Protein 4ECD (pdb70)

Organism: Bifidobacterium longum subsp. infantis (strain ATCC 15697 / DSM 20088 / JCM 1222 / NCTC 11817 / S12) (NCBI:txid391904)

CATH classification: 3.60.150.10

Radius of gyration: 23.88 Å; Cα contacts (8 Å, |Δi|>4): 1312; chains: 2; bounding box: 62×67×54 Å

Structure (mmCIF, N/CA/C/O backbone):
data_4ECD
#
_entry.id   4ECD
#
_cell.length_a   123.944
_cell.length_b   123.944
_cell.length_c   97.884
_cell.angle_alpha   90.00
_cell.angle_beta   90.00
_cell.angle_gamma   90.00
#
_symmetry.space_group_name_H-M   'P 42 21 2'
#
loop_
_entity.id
_entity.type
_entity.pdbx_description
1 polymer 'Chorismate synthase'
2 non-polymer 'CHLORIDE ION'
3 water water
#
loop_
_atom_site.group_PDB
_atom_site.id
_atom_site.type_symbol
_atom_site.label_atom_id
_atom_site.label_alt_id
_atom_site.label_comp_id
_atom_site.label_asym_id
_atom_site.label_entity_id
_atom_site.label_seq_id
_atom_site.pdbx_PDB_ins_code
_atom_site.Cartn_x
_atom_site.Cartn_y
_atom_site.Cartn_z
_atom_site.occupancy
_atom_site.B_iso_or_equiv
_atom_site.auth_seq_id
_atom_site.auth_comp_id
_atom_site.auth_asym_id
_atom_site.auth_atom_id
_atom_site.pdbx_PDB_model_num
ATOM 1 N N . ALA A 1 3 ? 35.696 -20.251 46.607 1.00 72.06 0 ALA A N 1
ATOM 2 C CA . ALA A 1 3 ? 34.278 -20.687 46.569 1.00 71.60 0 ALA A CA 1
ATOM 3 C C . ALA A 1 3 ? 33.857 -21.049 45.110 1.00 65.62 0 ALA A C 1
ATOM 4 O O . ALA A 1 3 ? 34.086 -20.248 44.182 1.00 68.44 0 ALA A O 1
ATOM 6 N N . MET A 1 4 ? 33.319 -22.263 44.902 1.00 58.15 1 MET A N 1
ATOM 7 C CA A MET A 1 4 ? 32.814 -22.724 43.604 0.50 52.38 1 MET A CA 1
ATOM 8 C CA B MET A 1 4 ? 32.881 -22.641 43.558 0.50 52.21 1 MET A CA 1
ATOM 9 C C . MET A 1 4 ? 31.528 -21.974 43.327 1.00 48.86 1 MET A C 1
ATOM 10 O O . MET A 1 4 ? 30.814 -21.644 44.257 1.00 49.95 1 MET A O 1
ATOM 19 N N . LEU A 1 5 ? 31.204 -21.742 42.069 1.00 44.23 2 LEU A N 1
ATOM 20 C CA . LEU A 1 5 ? 29.956 -21.137 41.739 1.00 41.60 2 LEU A CA 1
ATOM 21 C C . LEU A 1 5 ? 28.943 -22.180 42.203 1.00 41.24 2 LEU A C 1
ATOM 22 O O . LEU A 1 5 ? 29.085 -23.362 41.905 1.00 39.93 2 LEU A O 1
ATOM 27 N N . ARG A 1 6 ? 27.933 -21.739 42.943 1.00 42.74 3 ARG A N 1
ATOM 28 C CA . ARG A 1 6 ? 26.977 -22.643 43.560 1.00 44.07 3 ARG A CA 1
ATOM 29 C C . ARG A 1 6 ? 25.627 -21.955 43.589 1.00 40.76 3 ARG A C 1
ATOM 30 O O . ARG A 1 6 ? 25.527 -20.737 43.759 1.00 40.91 3 ARG A O 1
ATOM 38 N N . TRP A 1 7 ? 24.584 -22.732 43.368 1.00 37.34 4 TRP A N 1
ATOM 39 C CA . TRP A 1 7 ? 23.275 -22.190 43.283 1.00 35.58 4 TRP A CA 1
ATOM 40 C C . TRP A 1 7 ? 22.250 -23.071 43.888 1.00 35.79 4 TRP A C 1
ATOM 41 O O . TRP A 1 7 ? 22.468 -24.263 44.074 1.00 35.51 4 TRP A O 1
ATOM 52 N N . GLN A 1 8 ? 21.120 -22.456 44.227 1.00 37.06 5 GLN A N 1
ATOM 53 C CA . GLN A 1 8 ? 19.984 -23.162 44.791 1.00 38.55 5 GLN A CA 1
ATOM 54 C C . GLN A 1 8 ? 18.686 -22.472 44.445 1.00 36.97 5 GLN A C 1
ATOM 55 O O . GLN A 1 8 ? 18.632 -21.250 44.318 1.00 36.73 5 GLN A O 1
ATOM 61 N N . THR A 1 9 ? 17.646 -23.277 44.253 1.00 36.04 6 THR A N 1
ATOM 62 C CA . THR A 1 9 ? 16.325 -22.769 43.982 1.00 35.42 6 THR A CA 1
ATOM 63 C C . THR A 1 9 ? 15.327 -23.249 45.005 1.00 35.30 6 THR A C 1
ATOM 64 O O . THR A 1 9 ? 15.504 -24.270 45.628 1.00 35.97 6 THR A O 1
ATOM 68 N N . ALA A 1 10 ? 14.229 -22.519 45.093 1.00 35.46 7 ALA A N 1
ATOM 69 C CA . ALA A 1 10 ? 13.191 -22.791 46.064 1.00 35.99 7 ALA A CA 1
ATOM 70 C C . ALA A 1 10 ? 11.884 -22.173 45.632 1.00 36.16 7 ALA A C 1
ATOM 71 O O . ALA A 1 10 ? 11.846 -21.223 44.867 1.00 35.10 7 ALA A O 1
ATOM 73 N N . GLY A 1 11 ? 10.797 -22.726 46.129 1.00 38.00 8 GLY A N 1
ATOM 74 C CA . GLY A 1 11 ? 9.502 -22.185 45.792 1.00 40.34 8 GLY A CA 1
ATOM 75 C C . GLY A 1 11 ? 8.514 -23.245 45.407 1.00 43.75 8 GLY A C 1
ATOM 76 O O . GLY A 1 11 ? 8.876 -24.237 44.813 1.00 45.34 8 GLY A O 1
ATOM 77 N N . GLU A 1 12 ? 7.268 -23.035 45.788 1.00 47.32 9 GLU A N 1
ATOM 78 C CA . GLU A 1 12 ? 6.226 -23.951 45.453 1.00 53.79 9 GLU A CA 1
ATOM 79 C C . GLU A 1 12 ? 5.398 -23.379 44.326 1.00 63.84 9 GLU A C 1
ATOM 80 O O . GLU A 1 12 ? 5.182 -22.158 44.244 1.00 62.42 9 GLU A O 1
ATOM 86 N N . SER A 1 13 ? 4.906 -24.279 43.474 1.00 78.06 10 SER A N 1
ATOM 87 C CA . SER A 1 13 ? 4.105 -23.885 42.315 1.00 89.70 10 SER A CA 1
ATOM 88 C C . SER A 1 13 ? 2.833 -23.096 42.657 1.00 88.65 10 SER A C 1
ATOM 89 O O . SER A 1 13 ? 2.137 -22.675 41.753 1.00 92.50 10 SER A O 1
ATOM 92 N N . HIS A 1 14 ? 2.492 -22.923 43.932 1.00 80.23 11 HIS A N 1
ATOM 93 C CA . HIS A 1 14 ? 1.399 -22.009 44.233 1.00 88.77 11 HIS A CA 1
ATOM 94 C C . HIS A 1 14 ? 1.550 -21.429 45.618 1.00 89.69 11 HIS A C 1
ATOM 95 O O . HIS A 1 14 ? 0.645 -21.481 46.451 1.00 101.23 11 HIS A O 1
ATOM 102 N N . GLY A 1 15 ? 2.741 -20.884 45.864 1.00 87.22 12 GLY A N 1
ATOM 103 C CA . GLY A 1 15 ? 3.063 -20.149 47.097 1.00 76.14 12 GLY A CA 1
ATOM 104 C C . GLY A 1 15 ? 3.231 -18.713 46.615 1.00 71.47 12 GLY A C 1
ATOM 105 O O . GLY A 1 15 ? 3.077 -18.442 45.421 1.00 65.99 12 GLY A O 1
ATOM 106 N N . GLU A 1 16 ? 3.552 -17.780 47.495 1.00 67.20 13 GLU A N 1
ATOM 107 C CA . GLU A 1 16 ? 3.700 -16.383 47.039 1.00 72.05 13 GLU A CA 1
ATOM 108 C C . GLU A 1 16 ? 4.879 -16.131 46.065 1.00 67.30 13 GLU A C 1
ATOM 109 O O . GLU A 1 16 ? 4.692 -15.456 45.043 1.00 71.23 13 GLU A O 1
ATOM 115 N N . ALA A 1 17 ? 6.057 -16.697 46.338 1.00 56.52 14 ALA A N 1
ATOM 116 C CA . ALA A 1 17 ? 7.213 -16.456 45.474 1.00 50.64 14 ALA A CA 1
ATOM 117 C C . ALA A 1 17 ? 8.138 -17.663 45.207 1.00 44.71 14 ALA A C 1
ATOM 118 O O . ALA A 1 17 ? 8.083 -18.650 45.876 1.00 46.62 14 ALA A O 1
ATOM 120 N N . LEU A 1 18 ? 8.931 -17.569 44.146 1.00 40.85 15 LEU A N 1
ATOM 121 C CA . LEU A 1 18 ? 9.956 -18.534 43.837 1.00 37.54 15 LEU A CA 1
ATOM 122 C C . LEU A 1 18 ? 11.212 -17.756 44.175 1.00 35.11 15 LEU A C 1
ATOM 123 O O . LEU A 1 18 ? 11.218 -16.539 44.059 1.00 35.14 15 LEU A O 1
ATOM 128 N N . VAL A 1 19 ? 12.261 -18.443 44.611 1.00 33.25 16 VAL A N 1
ATOM 129 C CA . VAL A 1 19 ? 13.512 -17.813 44.992 1.00 32.04 16 VAL A CA 1
ATOM 130 C C . VAL A 1 19 ? 14.675 -18.574 44.425 1.00 31.90 16 VAL A C 1
ATOM 131 O O . VAL A 1 19 ? 14.695 -19.797 44.435 1.00 31.89 16 VAL A O 1
ATOM 135 N N . ALA A 1 20 ? 15.650 -17.844 43.905 1.00 32.34 17 ALA A N 1
ATOM 136 C CA . ALA A 1 20 ? 16.838 -18.457 43.354 1.00 32.68 17 ALA A CA 1
ATOM 137 C C . ALA A 1 20 ? 18.031 -17.734 43.951 1.00 32.78 17 ALA A C 1
ATOM 138 O O . ALA A 1 20 ? 17.998 -16.532 44.115 1.00 33.33 17 ALA A O 1
ATOM 140 N N . MET A 1 21 ? 19.098 -18.457 44.242 1.00 33.88 18 MET A N 1
ATOM 141 C CA . MET A 1 21 ? 20.269 -17.852 44.881 1.00 35.01 18 MET A CA 1
ATOM 142 C C . MET A 1 21 ? 21.532 -18.459 44.276 1.00 32.90 18 MET A C 1
ATOM 143 O O . MET A 1 21 ? 21.590 -19.666 44.042 1.00 30.91 18 MET A O 1
ATOM 148 N N . ILE A 1 22 ? 22.535 -17.613 44.038 1.00 30.47 19 ILE A N 1
ATOM 149 C CA . ILE A 1 22 ? 23.759 -18.035 43.441 1.00 30.22 19 ILE A CA 1
ATOM 150 C C . ILE A 1 22 ? 24.944 -17.371 44.162 1.00 31.21 19 ILE A C 1
ATOM 151 O O . ILE A 1 22 ? 24.964 -16.163 44.346 1.00 30.24 19 ILE A O 1
ATOM 156 N N . GLU A 1 23 ? 25.950 -18.168 44.518 1.00 33.40 20 GLU A N 1
ATOM 157 C CA . GLU A 1 23 ? 27.108 -17.690 45.262 1.00 35.82 20 GLU A CA 1
ATOM 158 C C . GLU A 1 23 ? 28.345 -17.888 44.466 1.00 35.04 20 GLU A C 1
ATOM 159 O O . GLU A 1 23 ? 28.421 -18.828 43.690 1.00 34.48 20 GLU A O 1
ATOM 165 N N . GLY A 1 24 ? 29.340 -17.035 44.669 1.00 34.51 21 GLY A N 1
ATOM 166 C CA . GLY A 1 24 ? 30.656 -17.246 44.031 1.00 34.24 21 GLY A CA 1
ATOM 167 C C . GLY A 1 24 ? 30.896 -16.417 42.791 1.00 34.25 21 GLY A C 1
ATOM 168 O O . GLY A 1 24 ? 31.964 -16.461 42.206 1.00 36.58 21 GLY A O 1
ATOM 169 N N . LEU A 1 25 ? 29.914 -15.624 42.409 1.00 33.79 22 LEU A N 1
ATOM 170 C CA . LEU A 1 25 ? 30.002 -14.837 41.201 1.00 33.49 22 LEU A CA 1
ATOM 171 C C . LEU A 1 25 ? 30.905 -13.649 41.542 1.00 33.37 22 LEU A C 1
ATOM 172 O O . LEU A 1 25 ? 30.843 -13.133 42.637 1.00 33.25 22 LEU A O 1
ATOM 177 N N . PRO A 1 26 ? 31.762 -13.233 40.620 1.00 32.75 23 PRO A N 1
ATOM 178 C CA . PRO A 1 26 ? 32.633 -12.109 40.881 1.00 33.85 23 PRO A CA 1
ATOM 179 C C . PRO A 1 26 ? 31.921 -10.768 40.901 1.00 33.79 23 PRO A C 1
ATOM 180 O O . PRO A 1 26 ? 30.855 -10.629 40.314 1.00 33.57 23 PRO A O 1
ATOM 184 N N . ALA A 1 27 ? 32.517 -9.789 41.566 1.00 32.75 24 ALA A N 1
ATOM 185 C CA . ALA A 1 27 ? 31.975 -8.469 41.540 1.00 33.56 24 ALA A CA 1
ATOM 186 C C . ALA A 1 27 ? 31.985 -7.971 40.091 1.00 34.61 24 ALA A C 1
ATOM 187 O O . ALA A 1 27 ? 32.790 -8.413 39.278 1.00 35.26 24 ALA A O 1
ATOM 189 N N . GLY A 1 28 ? 31.067 -7.069 39.763 1.00 35.35 25 GLY A N 1
ATOM 190 C CA . GLY A 1 28 ? 31.064 -6.423 38.461 1.00 35.57 25 GLY A CA 1
ATOM 191 C C . GLY A 1 28 ? 30.276 -7.031 37.321 1.00 36.35 25 GLY A C 1
ATOM 192 O O . GLY A 1 28 ? 30.488 -6.622 36.167 1.00 39.06 25 GLY A O 1
ATOM 193 N N . VAL A 1 29 ? 29.390 -7.999 37.572 1.00 34.24 26 VAL A N 1
ATOM 194 C CA . VAL A 1 29 ? 28.581 -8.493 36.463 1.00 33.58 26 VAL A CA 1
ATOM 195 C C . VAL A 1 29 ? 27.439 -7.499 36.289 1.00 33.91 26 VAL A C 1
ATOM 196 O O . VAL A 1 29 ? 26.864 -7.027 37.241 1.00 35.32 26 VAL A O 1
ATOM 200 N N . ARG A 1 30 ? 27.126 -7.158 35.066 1.00 34.62 27 ARG A N 1
ATOM 201 C CA . ARG A 1 30 ? 26.102 -6.174 34.777 1.00 34.95 27 ARG A CA 1
ATOM 202 C C . ARG A 1 30 ? 24.797 -6.940 34.644 1.00 34.29 27 ARG A C 1
ATOM 203 O O . ARG A 1 30 ? 24.663 -7.729 33.710 1.00 35.53 27 ARG A O 1
ATOM 211 N N . ILE A 1 31 ? 23.856 -6.730 35.571 1.00 33.35 28 ILE A N 1
ATOM 212 C CA . ILE A 1 31 ? 22.622 -7.536 35.605 1.00 34.01 28 ILE A CA 1
ATOM 213 C C . ILE A 1 31 ? 21.472 -6.704 36.142 1.00 35.09 28 ILE A C 1
ATOM 214 O O . ILE A 1 31 ? 21.660 -5.885 37.017 1.00 35.68 28 ILE A O 1
ATOM 219 N N . SER A 1 32 ? 20.291 -6.895 35.581 1.00 35.88 29 SER A N 1
ATOM 220 C CA . SER A 1 32 ? 19.127 -6.101 35.965 1.00 38.31 29 SER A CA 1
ATOM 221 C C . SER A 1 32 ? 17.921 -6.999 35.986 1.00 38.44 29 SER A C 1
ATOM 222 O O . SER A 1 32 ? 17.907 -8.021 35.292 1.00 38.12 29 SER A O 1
ATOM 225 N N . THR A 1 33 ? 16.910 -6.598 36.745 1.00 38.77 30 THR A N 1
ATOM 226 C CA . THR A 1 33 ? 15.646 -7.349 36.829 1.00 40.77 30 THR A CA 1
ATOM 227 C C . THR A 1 33 ? 15.053 -7.485 35.419 1.00 43.33 30 THR A C 1
ATOM 228 O O . THR A 1 33 ? 14.446 -8.487 35.033 1.00 42.36 30 THR A O 1
ATOM 232 N N . ASP A 1 34 ? 15.286 -6.452 34.635 1.00 46.58 31 ASP A N 1
ATOM 233 C CA . ASP A 1 34 ? 14.805 -6.422 33.298 1.00 48.36 31 ASP A CA 1
ATOM 234 C C . ASP A 1 34 ? 15.362 -7.592 32.496 1.00 44.69 31 ASP A C 1
ATOM 235 O O . ASP A 1 34 ? 14.614 -8.325 31.824 1.00 42.10 31 ASP A O 1
ATOM 240 N N . ASP A 1 35 ? 16.683 -7.763 32.549 1.00 41.66 32 ASP A N 1
ATOM 241 C CA . ASP A 1 35 ? 17.323 -8.906 31.866 1.00 40.52 32 ASP A CA 1
ATOM 242 C C . ASP A 1 35 ? 16.575 -10.239 32.179 1.00 37.87 32 ASP A C 1
ATOM 243 O O . ASP A 1 35 ? 16.322 -11.079 31.275 1.00 35.57 32 ASP A O 1
ATOM 248 N N . ILE A 1 36 ? 16.210 -10.390 33.455 1.00 34.50 33 ILE A N 1
ATOM 249 C CA . ILE A 1 36 ? 15.593 -11.608 33.956 1.00 34.78 33 ILE A CA 1
ATOM 250 C C . ILE A 1 36 ? 14.138 -11.754 33.534 1.00 35.85 33 ILE A C 1
ATOM 251 O O . ILE A 1 36 ? 13.725 -12.847 33.146 1.00 35.91 33 ILE A O 1
ATOM 256 N N . VAL A 1 37 ? 13.358 -10.676 33.619 1.00 37.18 34 VAL A N 1
ATOM 257 C CA . VAL A 1 37 ? 11.986 -10.725 33.157 1.00 38.67 34 VAL A CA 1
ATOM 258 C C . VAL A 1 37 ? 11.957 -11.218 31.700 1.00 40.75 34 VAL A C 1
ATOM 259 O O . VAL A 1 37 ? 11.068 -11.994 31.252 1.00 42.27 34 VAL A O 1
ATOM 263 N N . SER A 1 38 ? 12.953 -10.779 30.968 1.00 41.91 35 SER A N 1
ATOM 264 C CA . SER A 1 38 ? 13.050 -11.100 29.578 1.00 44.26 35 SER A CA 1
ATOM 265 C C . SER A 1 38 ? 13.342 -12.555 29.379 1.00 42.21 35 SER A C 1
ATOM 266 O O . SER A 1 38 ? 12.611 -13.246 28.656 1.00 43.23 35 SER A O 1
ATOM 269 N N . ALA A 1 39 ? 14.387 -13.046 30.037 1.00 40.05 36 ALA A N 1
ATOM 270 C CA . ALA A 1 39 ? 14.741 -14.465 29.910 1.00 37.02 36 ALA A CA 1
ATOM 271 C C . ALA A 1 39 ? 13.587 -15.313 30.428 1.00 36.93 36 ALA A C 1
ATOM 272 O O . ALA A 1 39 ? 13.312 -16.386 29.893 1.00 36.91 36 ALA A O 1
ATOM 274 N N . LEU A 1 40 ? 12.886 -14.850 31.458 1.00 36.48 37 LEU A N 1
ATOM 275 C CA . LEU A 1 40 ? 11.748 -15.619 31.905 1.00 37.90 37 LEU A CA 1
ATOM 276 C C . LEU A 1 40 ? 10.637 -15.677 30.814 1.00 39.70 37 LEU A C 1
ATOM 277 O O . LEU A 1 40 ? 10.023 -16.718 30.646 1.00 41.09 37 LEU A O 1
ATOM 282 N N . ALA A 1 41 ? 10.397 -14.596 30.070 1.00 39.56 38 ALA A N 1
ATOM 283 C CA . ALA A 1 41 ? 9.349 -14.615 29.008 1.00 41.38 38 ALA A CA 1
ATOM 284 C C . ALA A 1 41 ? 9.540 -15.754 27.997 1.00 41.75 38 ALA A C 1
ATOM 285 O O . ALA A 1 41 ? 8.588 -16.423 27.604 1.00 42.82 38 ALA A O 1
ATOM 287 N N . ARG A 1 42 ? 10.785 -15.948 27.582 1.00 40.91 39 ARG A N 1
ATOM 288 C CA . ARG A 1 42 ? 11.160 -16.958 26.629 1.00 41.68 39 ARG A CA 1
ATOM 289 C C . ARG A 1 42 ? 10.806 -18.405 27.019 1.00 45.17 39 ARG A C 1
ATOM 290 O O . ARG A 1 42 ? 10.656 -19.252 26.137 1.00 46.49 39 ARG A O 1
ATOM 298 N N . ARG A 1 43 ? 10.687 -18.705 28.318 1.00 45.49 40 ARG A N 1
ATOM 299 C CA . ARG A 1 43 ? 10.442 -20.086 28.744 1.00 46.33 40 ARG A CA 1
ATOM 300 C C . ARG A 1 43 ? 9.018 -20.518 28.424 1.00 49.21 40 ARG A C 1
ATOM 301 O O . ARG A 1 43 ? 8.694 -21.719 28.485 1.00 46.75 40 ARG A O 1
ATOM 309 N N . ARG A 1 44 ? 8.170 -19.532 28.119 1.00 49.51 41 ARG A N 1
ATOM 310 C CA . ARG A 1 44 ? 6.777 -19.786 27.748 1.00 53.16 41 ARG A CA 1
ATOM 311 C C . ARG A 1 44 ? 6.553 -20.057 26.264 1.00 50.55 41 ARG A C 1
ATOM 312 O O . ARG A 1 44 ? 5.585 -20.679 25.928 1.00 52.99 41 ARG A O 1
ATOM 320 N N . LEU A 1 45 ? 7.424 -19.571 25.381 1.00 48.18 42 LEU A N 1
ATOM 321 C CA . LEU A 1 45 ? 7.281 -19.827 23.940 1.00 47.23 42 LEU A CA 1
ATOM 322 C C . LEU A 1 45 ? 7.084 -21.330 23.636 1.00 48.37 42 LEU A C 1
ATOM 323 O O . LEU A 1 45 ? 7.651 -22.207 24.314 1.00 50.33 42 LEU A O 1
ATOM 328 N N . GLY A 1 46 ? 6.291 -21.622 22.615 1.00 49.38 43 GLY A N 1
ATOM 329 C CA . GLY A 1 46 ? 6.021 -23.010 22.197 1.00 50.94 43 GLY A CA 1
ATOM 330 C C . GLY A 1 46 ? 4.725 -23.173 21.401 1.00 52.75 43 GLY A C 1
ATOM 331 O O . GLY A 1 46 ? 3.712 -22.608 21.770 1.00 56.18 43 GLY A O 1
ATOM 332 N N . TYR A 1 47 ? 4.751 -23.948 20.312 1.00 54.22 44 TYR A N 1
ATOM 333 C CA . TYR A 1 47 ? 3.544 -24.161 19.504 1.00 52.53 44 TYR A CA 1
ATOM 334 C C . TYR A 1 47 ? 2.394 -24.827 20.273 1.00 53.07 44 TYR A C 1
ATOM 335 O O . TYR A 1 47 ? 2.545 -25.909 20.837 1.00 50.91 44 TYR A O 1
ATOM 344 N N . GLY A 1 48 ? 1.233 -24.178 20.221 1.00 59.18 45 GLY A N 1
ATOM 345 C CA . GLY A 1 48 ? -0.004 -24.671 20.829 1.00 65.35 45 GLY A CA 1
ATOM 346 C C . GLY A 1 48 ? -1.144 -24.762 19.816 1.00 74.90 45 GLY A C 1
ATOM 347 O O . GLY A 1 48 ? -1.091 -24.184 18.714 1.00 72.05 45 GLY A O 1
ATOM 348 N N . ARG A 1 49 ? -2.179 -25.496 20.212 1.00 85.93 46 ARG A N 1
ATOM 349 C CA . ARG A 1 49 ? -3.367 -25.741 19.390 1.00 92.24 46 ARG A CA 1
ATOM 350 C C . ARG A 1 49 ? -4.719 -25.383 20.073 1.00 100.17 46 ARG A C 1
ATOM 351 O O . ARG A 1 49 ? -5.761 -25.350 19.400 1.00 102.71 46 ARG A O 1
ATOM 359 N N . GLY A 1 50 ? -4.698 -25.075 21.377 1.00 96.08 47 GLY A N 1
ATOM 360 C CA . GLY A 1 50 ? -5.926 -24.727 22.122 1.00 96.01 47 GLY A CA 1
ATOM 361 C C . GLY A 1 50 ? -6.027 -23.267 22.558 1.00 88.11 47 GLY A C 1
ATOM 362 O O . GLY A 1 50 ? -6.501 -22.404 21.815 1.00 79.04 47 GLY A O 1
ATOM 363 N N . GLN A 1 57 ? 1.987 -11.574 33.986 1.00 86.45 54 GLN A N 1
ATOM 364 C CA . GLN A 1 57 ? 3.403 -11.298 33.676 1.00 98.08 54 GLN A CA 1
ATOM 365 C C . GLN A 1 57 ? 4.363 -11.486 34.877 1.00 88.10 54 GLN A C 1
ATOM 366 O O . GLN A 1 57 ? 3.944 -11.420 36.031 1.00 87.17 54 GLN A O 1
ATOM 372 N N . ASP A 1 58 ? 5.652 -11.684 34.579 1.00 73.83 55 ASP A N 1
ATOM 373 C CA . ASP A 1 58 ? 6.682 -11.909 35.601 1.00 65.88 55 ASP A CA 1
ATOM 374 C C . ASP A 1 58 ? 7.245 -10.645 36.254 1.00 60.83 55 ASP A C 1
ATOM 375 O O . ASP A 1 58 ? 7.561 -9.658 35.585 1.00 55.77 55 ASP A O 1
ATOM 380 N N . LYS A 1 59 ? 7.319 -10.702 37.587 1.00 61.47 56 LYS A N 1
ATOM 381 C CA . LYS A 1 59 ? 7.837 -9.633 38.436 1.00 57.97 56 LYS A CA 1
ATOM 382 C C . LYS A 1 59 ? 9.094 -10.155 39.148 1.00 51.01 56 LYS A C 1
ATOM 383 O O . LYS A 1 59 ? 9.068 -11.201 39.847 1.00 45.61 56 LYS A O 1
ATOM 389 N N . VAL A 1 60 ? 10.179 -9.405 39.014 1.00 42.75 57 VAL A N 1
ATOM 390 C CA . VAL A 1 60 ? 11.431 -9.836 39.553 1.00 39.30 57 VAL A CA 1
ATOM 391 C C . VAL A 1 60 ? 12.113 -8.806 40.436 1.00 39.64 57 VAL A C 1
ATOM 392 O O . VAL A 1 60 ? 12.242 -7.642 40.058 1.00 39.42 57 VAL A O 1
ATOM 396 N N . ARG A 1 61 ? 12.578 -9.274 41.597 1.00 38.87 58 ARG A N 1
ATOM 397 C CA . ARG A 1 61 ? 13.352 -8.481 42.532 1.00 40.55 58 ARG A CA 1
ATOM 398 C C . ARG A 1 61 ? 14.778 -9.049 42.734 1.00 38.95 58 ARG A C 1
ATOM 399 O O . ARG A 1 61 ? 14.954 -10.276 42.885 1.00 35.80 58 ARG A O 1
ATOM 407 N N . LEU A 1 62 ? 15.787 -8.163 42.760 1.00 36.22 59 LEU A N 1
ATOM 408 C CA . LEU A 1 62 ? 17.137 -8.596 43.050 1.00 34.36 59 LEU A CA 1
ATOM 409 C C . LEU A 1 62 ? 17.389 -8.312 44.526 1.00 33.54 59 LEU A C 1
ATOM 410 O O . LEU A 1 62 ? 17.991 -7.334 44.879 1.00 34.12 59 LEU A O 1
ATOM 415 N N . LEU A 1 63 ? 16.935 -9.207 45.386 1.00 32.18 60 LEU A N 1
ATOM 416 C CA . LEU A 1 63 ? 17.005 -8.977 46.831 1.00 31.70 60 LEU A CA 1
ATOM 417 C C . LEU A 1 63 ? 18.399 -8.711 47.420 1.00 30.86 60 LEU A C 1
ATOM 418 O O . LEU A 1 63 ? 18.552 -7.902 48.324 1.00 30.41 60 LEU A O 1
ATOM 423 N N . THR A 1 64 ? 19.412 -9.407 46.934 1.00 29.79 61 THR A N 1
ATOM 424 C CA . THR A 1 64 ? 20.733 -9.191 47.452 1.00 29.18 61 THR A CA 1
ATOM 425 C C . THR A 1 64 ? 21.782 -9.307 46.401 1.00 29.02 61 THR A C 1
ATOM 426 O O . THR A 1 64 ? 21.564 -9.846 45.365 1.00 28.73 61 THR A O 1
ATOM 430 N N . GLY A 1 65 ? 22.946 -8.805 46.723 1.00 29.61 62 GLY A N 1
ATOM 431 C CA . GLY A 1 65 ? 24.137 -9.034 45.921 1.00 30.67 62 GLY A CA 1
ATOM 432 C C . GLY A 1 65 ? 24.373 -8.175 44.727 1.00 31.31 62 GLY A C 1
ATOM 433 O O . GLY A 1 65 ? 25.335 -8.394 44.001 1.00 30.52 62 GLY A O 1
ATOM 434 N N . VAL A 1 66 ? 23.507 -7.193 44.548 1.00 33.29 63 VAL A N 1
ATOM 435 C CA . VAL A 1 66 ? 23.599 -6.301 43.421 1.00 35.69 63 VAL A CA 1
ATOM 436 C C . VAL A 1 66 ? 23.373 -4.868 43.890 1.00 39.73 63 VAL A C 1
ATOM 437 O O . VAL A 1 66 ? 22.401 -4.590 44.627 1.00 36.37 63 VAL A O 1
ATOM 441 N N . ARG A 1 67 ? 24.267 -3.978 43.436 1.00 41.06 64 ARG A N 1
ATOM 442 C CA . ARG A 1 67 ? 24.180 -2.566 43.756 1.00 43.10 64 ARG A CA 1
ATOM 443 C C . ARG A 1 67 ? 24.627 -1.749 42.527 1.00 41.39 64 ARG A C 1
ATOM 444 O O . ARG A 1 67 ? 25.728 -1.982 41.973 1.00 36.37 64 ARG A O 1
ATOM 452 N N . HIS A 1 68 ? 23.789 -0.754 42.178 1.00 40.29 65 HIS A N 1
ATOM 453 C CA . HIS A 1 68 ? 24.024 0.155 41.052 1.00 40.42 65 HIS A CA 1
ATOM 454 C C . HIS A 1 68 ? 24.226 -0.630 39.812 1.00 39.21 65 HIS A C 1
ATOM 455 O O . HIS A 1 68 ? 25.186 -0.392 39.057 1.00 38.88 65 HIS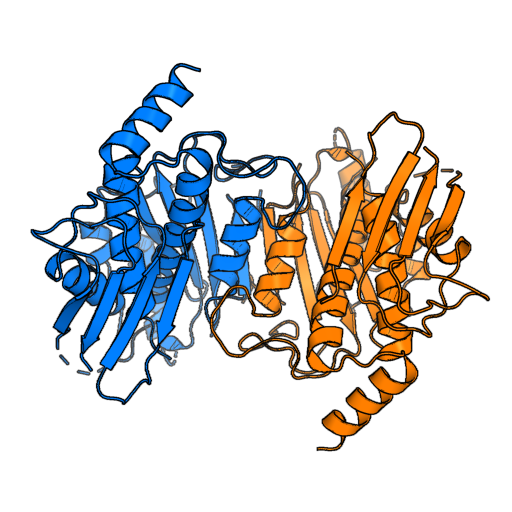 A O 1
ATOM 462 N N . GLY A 1 69 ? 23.342 -1.612 39.639 1.00 37.19 66 GLY A N 1
ATOM 463 C CA . GLY A 1 69 ? 23.309 -2.469 38.459 1.00 37.41 66 GLY A CA 1
ATOM 464 C C . GLY A 1 69 ? 24.413 -3.500 38.299 1.00 35.40 66 GLY A C 1
ATOM 465 O O . GLY A 1 69 ? 24.448 -4.201 37.321 1.00 35.61 66 GLY A O 1
ATOM 466 N N . LEU A 1 70 ? 25.281 -3.613 39.281 1.00 35.04 67 LEU A N 1
ATOM 467 C CA . LEU A 1 70 ? 26.427 -4.518 39.227 1.00 34.27 67 LEU A CA 1
ATOM 468 C C . LEU A 1 70 ? 26.494 -5.490 40.429 1.00 33.95 67 LEU A C 1
ATOM 469 O O . LEU A 1 70 ? 26.085 -5.132 41.545 1.00 34.54 67 LEU A O 1
ATOM 474 N N . THR A 1 71 ? 26.975 -6.718 40.198 1.00 33.27 68 THR A N 1
ATOM 475 C CA . THR A 1 71 ? 27.139 -7.676 41.277 1.00 32.36 68 THR A CA 1
ATOM 476 C C . THR A 1 71 ? 28.218 -7.182 42.175 1.00 33.81 68 THR A C 1
ATOM 477 O O . THR A 1 71 ? 29.156 -6.501 41.732 1.00 36.91 68 THR A O 1
ATOM 481 N N . LEU A 1 72 ? 28.113 -7.580 43.435 1.00 34.47 69 LEU A N 1
ATOM 482 C CA . LEU A 1 72 ? 29.035 -7.184 44.512 1.00 34.28 69 LEU A CA 1
ATOM 483 C C . LEU A 1 72 ? 30.084 -8.198 44.888 1.00 33.30 69 LEU A C 1
ATOM 484 O O . LEU A 1 72 ? 31.041 -7.853 45.580 1.00 33.57 69 LEU A O 1
ATOM 489 N N . GLY A 1 73 ? 29.883 -9.454 44.502 1.00 32.28 70 GLY A N 1
ATOM 490 C CA . GLY A 1 73 ? 30.806 -10.518 44.873 1.00 31.96 70 GLY A CA 1
ATOM 491 C C . GLY A 1 73 ? 30.182 -11.397 45.944 1.00 31.91 70 GLY A C 1
ATOM 492 O O . GLY A 1 73 ? 30.643 -12.500 46.187 1.00 34.91 70 GLY A O 1
ATOM 493 N N . SER A 1 74 ? 29.096 -10.921 46.554 1.00 31.15 71 SER A N 1
ATOM 494 C CA . SER A 1 74 ? 28.375 -11.617 47.624 1.00 30.02 71 SER A CA 1
ATOM 495 C C . SER A 1 74 ? 27.212 -12.459 47.025 1.00 29.44 71 SER A C 1
ATOM 496 O O . SER A 1 74 ? 26.936 -12.403 45.849 1.00 28.68 71 SER A O 1
ATOM 499 N N . PRO A 1 75 ? 26.515 -13.233 47.839 1.00 29.52 72 PRO A N 1
ATOM 500 C CA . PRO A 1 75 ? 25.462 -14.047 47.181 1.00 29.09 72 PRO A CA 1
ATOM 501 C C . PRO A 1 75 ? 24.314 -13.220 46.615 1.00 29.16 72 PRO A C 1
ATOM 502 O O . PRO A 1 75 ? 23.851 -12.271 47.261 1.00 29.28 72 PRO A O 1
ATOM 506 N N . VAL A 1 76 ? 23.832 -13.618 45.428 1.00 29.23 73 VAL A N 1
ATOM 507 C CA . VAL A 1 76 ? 22.762 -12.930 44.740 1.00 29.35 73 VAL A CA 1
ATOM 508 C C . VAL A 1 76 ? 21.517 -13.708 44.886 1.00 29.61 73 VAL A C 1
ATOM 509 O O . VAL A 1 76 ? 21.486 -14.858 44.486 1.00 29.36 73 VAL A O 1
ATOM 513 N N . ALA A 1 77 ? 20.484 -13.056 45.442 1.00 30.36 74 ALA A N 1
ATOM 514 C CA . ALA A 1 77 ? 19.182 -13.667 45.692 1.00 30.47 74 ALA A CA 1
ATOM 515 C C . ALA A 1 77 ? 18.141 -12.971 44.836 1.00 30.98 74 ALA A C 1
ATOM 516 O O . ALA A 1 77 ? 18.053 -11.721 44.803 1.00 31.54 74 ALA A O 1
ATOM 518 N N . ILE A 1 78 ? 17.339 -13.792 44.166 1.00 31.15 75 ILE A N 1
ATOM 519 C CA . ILE A 1 78 ? 16.341 -13.351 43.221 1.00 31.29 75 ILE A CA 1
ATOM 520 C C . ILE A 1 78 ? 14.953 -13.830 43.626 1.00 31.78 75 ILE A C 1
ATOM 521 O O . ILE A 1 78 ? 14.753 -15.009 43.864 1.00 30.32 75 ILE A O 1
ATOM 526 N N . GLU A 1 79 ? 13.996 -12.907 43.677 1.00 34.15 76 GLU A N 1
ATOM 527 C CA . GLU A 1 79 ? 12.609 -13.225 44.001 1.00 36.21 76 GLU A CA 1
ATOM 528 C C . GLU A 1 79 ? 11.828 -13.068 42.715 1.00 36.79 76 GLU A C 1
ATOM 529 O O . GLU A 1 79 ? 11.882 -12.001 42.079 1.00 35.81 76 GLU A O 1
ATOM 535 N N . ILE A 1 80 ? 11.151 -14.148 42.317 1.00 37.02 77 ILE A N 1
ATOM 536 C CA . ILE A 1 80 ? 10.355 -14.180 41.110 1.00 38.89 77 ILE A CA 1
ATOM 537 C C . ILE A 1 80 ? 8.936 -14.335 41.580 1.00 40.68 77 ILE A C 1
ATOM 538 O O . ILE A 1 80 ? 8.629 -15.315 42.244 1.00 39.38 77 ILE A O 1
ATOM 543 N N . ALA A 1 81 ? 8.073 -13.381 41.227 1.00 46.54 78 ALA A N 1
ATOM 544 C CA . ALA A 1 81 ? 6.669 -13.370 41.717 1.00 54.72 78 ALA A CA 1
ATOM 545 C C . ALA A 1 81 ? 5.838 -14.533 41.253 1.00 61.53 78 ALA A C 1
ATOM 546 O O . ALA A 1 81 ? 6.207 -15.259 40.334 1.00 60.37 78 ALA A O 1
ATOM 548 N N . ASN A 1 82 ? 4.703 -14.715 41.921 1.00 76.04 79 ASN A N 1
ATOM 549 C CA . ASN A 1 82 ? 3.798 -15.800 41.576 1.00 83.63 79 ASN A CA 1
ATOM 550 C C . ASN A 1 82 ? 2.408 -15.472 42.118 1.00 83.07 79 ASN A C 1
ATOM 551 O O . ASN A 1 82 ? 2.154 -14.335 42.530 1.00 77.75 79 ASN A O 1
ATOM 556 N N . ARG A 1 141 ? 5.895 -28.455 39.166 1.00 55.53 138 ARG A N 1
ATOM 557 C CA . ARG A 1 141 ? 7.305 -28.180 38.902 1.00 59.50 138 ARG A CA 1
ATOM 558 C C . ARG A 1 141 ? 7.406 -26.848 38.206 1.00 55.44 138 ARG A C 1
ATOM 559 O O . ARG A 1 141 ? 6.533 -26.519 37.408 1.00 69.19 138 ARG A O 1
ATOM 567 N N . GLU A 1 142 ? 8.454 -26.076 38.476 1.00 47.11 139 GLU A N 1
ATOM 568 C CA A GLU A 1 142 ? 8.651 -24.762 37.853 0.70 44.09 139 GLU A CA 1
ATOM 569 C CA B GLU A 1 142 ? 8.594 -24.831 37.731 0.30 44.40 139 GLU A CA 1
ATOM 570 C C . GLU A 1 142 ? 10.056 -24.703 37.273 1.00 41.86 139 GLU A C 1
ATOM 571 O O . GLU A 1 142 ? 10.971 -25.283 37.827 1.00 38.47 139 GLU A O 1
ATOM 582 N N . THR A 1 143 ? 10.233 -23.978 36.188 1.00 40.82 140 THR A N 1
ATOM 583 C CA . THR A 1 143 ? 11.520 -23.823 35.568 1.00 37.44 140 THR A CA 1
ATOM 584 C C . THR A 1 143 ? 11.971 -22.356 35.643 1.00 37.29 140 THR A C 1
ATOM 585 O O . THR A 1 143 ? 13.073 -22.019 35.188 1.00 39.66 140 THR A O 1
ATOM 589 N N . ALA A 1 144 ? 11.151 -21.483 36.243 1.00 33.99 141 ALA A N 1
ATOM 590 C CA . ALA A 1 144 ? 11.478 -20.079 36.286 1.00 32.22 141 ALA A CA 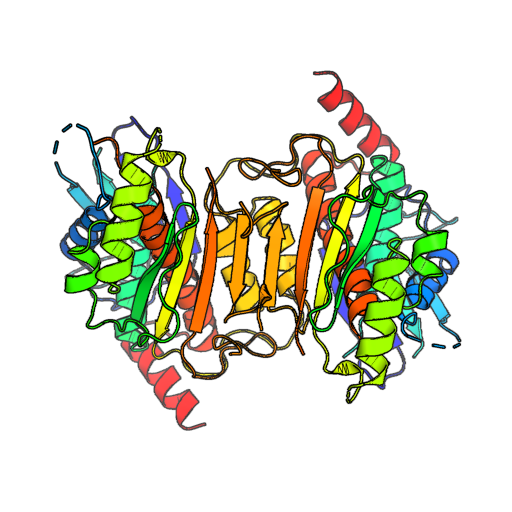1
ATOM 591 C C . ALA A 1 144 ? 12.778 -19.781 37.055 1.00 31.38 141 ALA A C 1
ATOM 592 O O . ALA A 1 144 ? 13.628 -19.031 36.588 1.00 30.15 141 ALA A O 1
ATOM 594 N N . SER A 1 145 ? 12.945 -20.358 38.232 1.00 30.71 142 SER A N 1
ATOM 595 C CA . SER A 1 145 ? 14.125 -20.034 39.014 1.00 30.26 142 SER A CA 1
ATOM 596 C C . SER A 1 145 ? 15.409 -20.480 38.307 1.00 29.22 142 SER A C 1
ATOM 597 O O . SER A 1 145 ? 16.410 -19.820 38.377 1.00 28.30 142 SER A O 1
ATOM 600 N N . ARG A 1 146 ? 15.358 -21.556 37.558 1.00 29.16 143 ARG A N 1
ATOM 601 C CA . ARG A 1 146 ? 16.527 -21.978 36.814 1.00 29.48 143 ARG A CA 1
ATOM 602 C C . ARG A 1 146 ? 16.809 -21.082 35.594 1.00 29.21 143 ARG A C 1
ATOM 603 O O . ARG A 1 146 ? 17.986 -20.792 35.265 1.00 28.78 143 ARG A O 1
ATOM 611 N N . VAL A 1 147 ? 15.747 -20.665 34.903 1.00 29.05 144 VAL A N 1
ATOM 612 C CA . VAL A 1 147 ? 15.896 -19.776 33.767 1.00 29.04 144 VAL A CA 1
ATOM 613 C C . VAL A 1 147 ? 16.454 -18.452 34.248 1.00 28.74 144 VAL A C 1
ATOM 614 O O . VAL A 1 147 ? 17.330 -17.877 33.580 1.00 29.27 144 VAL A O 1
ATOM 618 N N . ALA A 1 148 ? 15.982 -17.988 35.408 1.00 27.90 145 ALA A N 1
ATOM 619 C CA . ALA A 1 148 ? 16.458 -16.724 35.991 1.00 27.78 145 ALA A CA 1
ATOM 620 C C . ALA A 1 148 ? 17.952 -16.843 36.256 1.00 27.43 145 ALA A C 1
ATOM 621 O O . ALA A 1 148 ? 18.746 -15.972 35.894 1.00 27.49 145 ALA A O 1
ATOM 623 N N . LEU A 1 149 ? 18.313 -17.928 36.938 1.00 26.67 146 LEU A N 1
ATOM 624 C CA . LEU A 1 149 ? 19.692 -18.227 37.217 1.00 26.54 146 LEU A CA 1
ATOM 625 C C . LEU A 1 149 ? 20.564 -18.250 35.953 1.00 26.79 146 LEU A C 1
ATOM 626 O O . LEU A 1 149 ? 21.662 -17.738 35.952 1.00 26.74 146 LEU A O 1
ATOM 631 N N . GLY A 1 150 ? 20.050 -18.804 34.880 1.00 27.59 147 GLY A N 1
ATOM 632 C CA . GLY A 1 150 ? 20.804 -18.905 33.619 1.00 28.29 147 G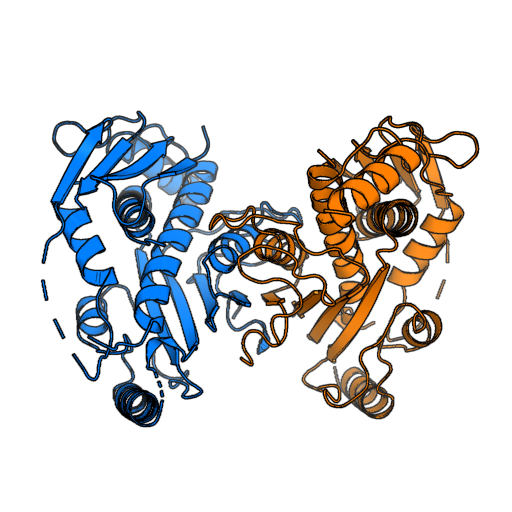LY A CA 1
ATOM 633 C C . GLY A 1 150 ? 20.998 -17.565 32.980 1.00 29.09 147 GLY A C 1
ATOM 634 O O . GLY A 1 150 ? 22.037 -17.340 32.315 1.00 29.75 147 GLY A O 1
ATOM 635 N N . GLU A 1 151 ? 20.035 -16.653 33.188 1.00 29.10 148 GLU A N 1
ATOM 636 C CA . GLU A 1 151 ? 20.198 -15.279 32.686 1.00 29.67 148 GLU A CA 1
ATOM 637 C C . GLU A 1 151 ? 21.400 -14.646 33.408 1.00 29.32 148 GLU A C 1
ATOM 638 O O . GLU A 1 151 ? 22.267 -14.063 32.755 1.00 29.50 148 GLU A O 1
ATOM 644 N N . VAL A 1 152 ? 21.497 -14.803 34.734 1.00 28.31 149 VAL A N 1
ATOM 645 C CA . VAL A 1 152 ? 22.678 -14.273 35.434 1.00 28.40 149 VAL A CA 1
ATOM 646 C C . VAL A 1 152 ? 23.973 -14.913 34.895 1.00 28.56 149 VAL A C 1
ATOM 647 O O . VAL A 1 152 ? 24.974 -14.206 34.674 1.00 28.97 149 VAL A O 1
ATOM 651 N N . ALA A 1 153 ? 23.962 -16.226 34.686 1.00 28.30 150 ALA A N 1
ATOM 652 C CA . ALA A 1 153 ? 25.141 -16.935 34.143 1.00 28.65 150 ALA A CA 1
ATOM 653 C C . ALA A 1 153 ? 25.461 -16.442 32.712 1.00 30.00 150 ALA A C 1
ATOM 654 O O . ALA A 1 153 ? 26.616 -16.361 32.309 1.00 30.46 150 ALA A O 1
ATOM 656 N N . LYS A 1 154 ? 24.425 -16.196 31.938 1.00 31.03 151 LYS A N 1
ATOM 657 C CA . LYS A 1 154 ? 24.586 -15.659 30.609 1.00 33.33 151 LYS A CA 1
ATOM 658 C C . LYS A 1 154 ? 25.385 -14.336 30.609 1.00 33.79 151 LYS A C 1
ATOM 659 O O . LYS A 1 154 ? 26.310 -14.129 29.823 1.00 35.21 151 LYS A O 1
ATOM 665 N N . GLN A 1 155 ? 24.985 -13.433 31.473 1.00 33.50 152 GLN A N 1
ATOM 666 C CA . GLN A 1 155 ? 25.617 -12.126 31.570 1.00 32.93 152 GLN A CA 1
ATOM 667 C C . GLN A 1 155 ? 27.038 -12.262 32.074 1.00 32.94 152 GLN A C 1
ATOM 668 O O . GLN A 1 155 ? 27.933 -11.531 31.650 1.00 32.98 152 GLN A O 1
ATOM 674 N N . PHE A 1 156 ? 27.259 -13.187 32.992 1.00 33.01 153 PHE A N 1
ATOM 675 C CA . PHE A 1 156 ? 28.605 -13.398 33.444 1.00 33.94 153 PHE A CA 1
ATOM 676 C C . PHE A 1 156 ? 29.518 -13.971 32.314 1.00 34.30 153 PHE A C 1
ATOM 677 O O . PHE A 1 156 ? 30.620 -13.449 32.073 1.00 35.04 153 PHE A O 1
ATOM 685 N N . LEU A 1 157 ? 29.046 -15.018 31.634 1.00 32.59 154 LEU A N 1
ATOM 686 C CA . LEU A 1 157 ? 29.807 -15.664 30.588 1.00 32.89 154 LEU A CA 1
ATOM 687 C C . LEU A 1 157 ? 30.226 -14.703 29.480 1.00 34.46 154 LEU A C 1
ATOM 688 O O . LEU A 1 157 ? 31.371 -14.706 29.035 1.00 34.39 154 LEU A O 1
ATOM 693 N N . ASP A 1 158 ? 29.271 -13.901 29.027 1.00 35.88 155 ASP A N 1
ATOM 694 C CA . ASP A 1 158 ? 29.486 -12.996 27.935 1.00 37.21 155 ASP A CA 1
ATOM 695 C C . ASP A 1 158 ? 30.460 -11.861 28.318 1.00 37.60 155 ASP A C 1
ATOM 696 O O . ASP A 1 158 ? 31.401 -11.600 27.600 1.00 36.99 155 ASP A O 1
ATOM 701 N N . GLN A 1 159 ? 30.234 -11.239 29.470 1.00 36.34 156 GLN A N 1
ATOM 702 C CA . GLN A 1 159 ? 31.053 -10.140 29.941 1.00 36.96 156 GLN A CA 1
ATOM 703 C C . GLN A 1 159 ? 32.486 -10.546 30.382 1.00 37.78 156 GLN A C 1
ATOM 704 O O . GLN A 1 159 ? 33.456 -9.808 30.155 1.00 39.17 156 GLN A O 1
ATOM 710 N N . ALA A 1 160 ? 32.635 -11.697 31.011 1.00 37.80 157 ALA A N 1
ATOM 711 C CA . ALA A 1 160 ? 33.950 -12.109 31.470 1.00 39.34 157 ALA A CA 1
ATOM 712 C C . ALA A 1 160 ? 34.706 -12.881 30.405 1.00 41.21 157 ALA A C 1
ATOM 713 O O . ALA A 1 160 ? 35.932 -12.753 30.314 1.00 44.25 157 ALA A O 1
ATOM 715 N N . PHE A 1 161 ? 33.996 -13.668 29.590 1.00 42.16 158 PHE A N 1
ATOM 716 C CA . PHE A 1 161 ? 34.667 -14.537 28.612 1.00 42.21 158 PHE A CA 1
ATOM 717 C C . PHE A 1 161 ? 34.233 -14.407 27.186 1.00 42.25 158 PHE A C 1
ATOM 718 O O . PHE A 1 161 ? 34.852 -15.017 26.307 1.00 46.45 158 PHE A O 1
ATOM 726 N N . GLY A 1 162 ? 33.197 -13.638 26.913 1.00 40.03 159 GLY A N 1
ATOM 727 C CA . GLY A 1 162 ? 32.693 -13.572 25.547 1.00 39.40 159 GLY A CA 1
ATOM 728 C C . GLY A 1 162 ? 32.102 -14.909 25.123 1.00 39.51 159 GLY A C 1
ATOM 729 O O . GLY A 1 162 ? 32.173 -15.257 23.963 1.00 39.91 159 GLY A O 1
ATOM 730 N N . ILE A 1 163 ? 31.572 -15.681 26.085 1.00 37.77 160 ILE A N 1
ATOM 731 C CA . ILE A 1 163 ? 30.942 -16.959 25.815 1.00 37.31 160 ILE A CA 1
ATOM 732 C C . ILE A 1 163 ? 29.455 -16.724 25.694 1.00 38.28 160 ILE A C 1
ATOM 733 O O . ILE A 1 163 ? 28.862 -16.071 26.552 1.00 37.35 160 ILE A O 1
ATOM 738 N N . ARG A 1 164 ? 28.855 -17.254 24.632 1.00 39.43 161 ARG A N 1
ATOM 739 C CA . ARG A 1 164 ? 27.437 -17.109 24.390 1.00 39.89 161 ARG A CA 1
ATOM 740 C C . ARG A 1 164 ? 26.917 -18.462 23.935 1.00 38.15 161 ARG A C 1
ATOM 741 O O . ARG A 1 164 ? 27.624 -19.216 23.287 1.00 37.92 161 ARG A O 1
ATOM 749 N N . THR A 1 165 ? 25.668 -18.749 24.243 1.00 35.57 162 THR A N 1
ATOM 750 C CA . THR A 1 165 ? 25.079 -20.015 23.914 1.00 34.04 162 THR A CA 1
ATOM 751 C C . THR A 1 165 ? 23.838 -19.820 23.044 1.00 34.13 162 THR A C 1
ATOM 752 O O . THR A 1 165 ? 23.308 -18.736 22.953 1.00 34.99 162 THR A O 1
ATOM 756 N N . VAL A 1 166 ? 23.372 -20.899 22.451 1.00 33.81 163 VAL A N 1
ATOM 757 C CA . VAL A 1 166 ? 22.181 -20.892 21.651 1.00 34.61 163 VAL A CA 1
ATOM 758 C C . VAL A 1 166 ? 21.515 -22.229 21.874 1.00 33.13 163 VAL A C 1
ATOM 759 O O . VAL A 1 166 ? 22.182 -23.281 21.959 1.00 32.55 163 VAL A O 1
ATOM 763 N N . ALA A 1 167 ? 20.209 -22.201 21.903 1.00 32.34 164 ALA A N 1
ATOM 764 C CA . ALA A 1 167 ? 19.439 -23.383 22.074 1.00 33.20 164 ALA A CA 1
ATOM 765 C C . ALA A 1 167 ? 18.432 -23.519 20.944 1.00 34.35 164 ALA A C 1
ATOM 766 O O . ALA A 1 167 ? 17.811 -22.517 20.533 1.00 34.24 164 ALA A O 1
ATOM 768 N N . HIS A 1 168 ? 18.262 -24.748 20.450 1.00 35.08 165 HIS A N 1
ATOM 769 C CA . HIS A 1 168 ? 17.269 -25.025 19.390 1.00 36.65 165 HIS A CA 1
ATOM 770 C C . HIS A 1 168 ? 16.803 -26.451 19.452 1.00 36.11 165 HIS A C 1
ATOM 771 O O . HIS A 1 168 ? 17.441 -27.257 20.098 1.00 35.79 165 HIS A O 1
ATOM 778 N N . VAL A 1 169 ? 15.635 -26.732 18.857 1.00 36.21 166 VAL A N 1
ATOM 779 C CA . VAL A 1 169 ? 15.070 -28.077 18.801 1.00 36.21 166 VAL A CA 1
ATOM 780 C C . VAL A 1 169 ? 15.523 -28.799 17.540 1.00 38.29 166 VAL A C 1
ATOM 781 O O . VAL A 1 169 ? 15.155 -28.359 16.442 1.00 41.49 166 VAL A O 1
ATOM 785 N N . VAL A 1 170 ? 16.326 -29.871 17.643 1.00 36.78 167 VAL A N 1
ATOM 786 C CA . VAL A 1 170 ? 16.737 -30.600 16.416 1.00 36.37 167 VAL A CA 1
ATOM 787 C C . VAL A 1 170 ? 15.826 -31.789 16.057 1.00 36.28 167 VAL A C 1
ATOM 788 O O . VAL A 1 170 ? 16.093 -32.467 15.100 1.00 38.07 167 VAL A O 1
ATOM 792 N N . ALA A 1 171 ? 14.780 -32.068 16.824 1.00 35.41 168 ALA A N 1
ATOM 793 C CA . ALA A 1 171 ? 13.853 -33.145 16.517 1.00 35.16 168 ALA A CA 1
ATOM 794 C C . ALA A 1 171 ? 12.750 -33.052 17.485 1.00 35.19 168 ALA A C 1
ATOM 795 O O . ALA A 1 171 ? 12.979 -32.707 18.631 1.00 35.94 168 ALA A O 1
ATOM 797 N N . LEU A 1 172 ? 11.548 -33.409 17.070 1.00 36.62 169 LEU A N 1
ATOM 798 C CA . LEU A 1 172 ? 10.396 -33.354 17.949 1.00 37.52 169 LEU A CA 1
ATOM 799 C C . LEU A 1 172 ? 9.401 -34.334 17.428 1.00 40.06 169 LEU A C 1
ATOM 800 O O . LEU A 1 172 ? 9.064 -34.289 16.259 1.00 43.12 169 LEU A O 1
ATOM 805 N N . GLY A 1 173 ? 8.919 -35.224 18.271 1.00 42.16 170 GLY A N 1
ATOM 806 C CA . GLY A 1 173 ? 7.912 -36.187 17.829 1.00 42.96 170 GLY A CA 1
ATOM 807 C C . GLY A 1 173 ? 8.295 -37.083 16.639 1.00 42.87 170 GLY A C 1
ATOM 808 O O . GLY A 1 173 ? 7.414 -37.513 15.872 1.00 44.66 170 GLY A O 1
ATOM 809 N N . GLY A 1 174 ? 9.582 -37.382 16.495 1.00 125.22 171 GLY A N 1
ATOM 810 C CA . GLY A 1 174 ? 10.060 -38.239 15.416 1.00 128.95 171 GLY A CA 1
ATOM 811 C C . GLY A 1 174 ? 10.500 -37.488 14.179 1.00 124.90 171 GLY A C 1
ATOM 812 O O . GLY A 1 174 ? 11.240 -38.018 13.364 1.00 128.76 171 GLY A O 1
ATOM 813 N N . VAL A 1 175 ? 10.086 -36.240 14.052 1.00 117.02 172 VAL A N 1
ATOM 814 C CA . VAL A 1 175 ? 10.426 -35.454 12.891 1.00 114.63 172 VAL A CA 1
ATOM 815 C C . VAL A 1 175 ? 11.780 -34.777 13.046 1.00 111.54 172 VAL A C 1
ATOM 816 O O . VAL A 1 175 ? 11.895 -33.817 13.794 1.00 106.12 172 VAL A O 1
ATOM 820 N N . GLN A 1 176 ? 12.819 -35.258 12.363 1.00 115.67 173 GLN A N 1
ATOM 821 C CA . GLN A 1 176 ? 14.121 -34.565 12.461 1.00 113.03 173 GLN A CA 1
ATOM 822 C C . GLN A 1 176 ? 14.216 -33.289 11.628 1.00 109.36 173 GLN A C 1
ATOM 823 O O . GLN A 1 176 ? 13.461 -33.095 10.677 1.00 111.13 173 GLN A O 1
ATOM 829 N N . THR A 1 177 ? 15.131 -32.406 12.030 1.00 105.20 174 THR A N 1
ATOM 830 C CA . THR A 1 177 ? 15.459 -31.234 11.249 1.00 102.52 174 THR A CA 1
ATOM 831 C C . THR A 1 177 ? 16.595 -31.709 10.343 1.00 107.80 174 THR A C 1
ATOM 832 O O . THR A 1 177 ? 17.116 -32.857 10.513 1.00 111.97 174 THR A O 1
ATOM 836 N N . ASN A 1 178 ? 17.019 -30.839 9.421 1.00 108.36 175 ASN A N 1
ATOM 837 C CA . ASN A 1 178 ? 18.087 -31.201 8.472 1.00 114.68 175 ASN A CA 1
ATOM 838 C C . ASN A 1 178 ? 19.451 -30.871 9.075 1.00 113.59 175 ASN A C 1
ATOM 839 O O . ASN A 1 178 ? 19.708 -29.722 9.451 1.00 108.61 175 ASN A O 1
ATOM 844 N N . PRO A 1 179 ? 20.325 -31.875 9.191 1.00 119.10 176 PRO A N 1
ATOM 845 C CA . PRO A 1 179 ? 21.617 -31.582 9.806 1.00 119.14 176 PRO A CA 1
ATOM 846 C C . PRO A 1 179 ? 22.595 -30.773 8.953 1.00 122.23 176 PRO A C 1
ATOM 847 O O . PRO A 1 179 ? 23.456 -30.087 9.505 1.00 122.61 176 PRO A O 1
ATOM 851 N N . ASP A 1 180 ? 22.433 -30.802 7.636 1.00 129.48 177 ASP A N 1
ATOM 852 C CA . ASP A 1 180 ? 23.332 -30.076 6.725 1.00 132.64 177 ASP A CA 1
ATOM 853 C C . ASP A 1 180 ? 23.254 -28.566 6.907 1.00 128.61 177 ASP A C 1
ATOM 854 O O . ASP A 1 180 ? 24.265 -27.870 6.785 1.00 126.99 177 ASP A O 1
ATOM 859 N N . LEU A 1 181 ? 22.053 -28.068 7.203 1.00 77.06 178 LEU A N 1
ATOM 860 C CA . LEU A 1 181 ? 21.826 -26.629 7.378 1.00 77.19 178 LEU A CA 1
ATOM 861 C C . LEU A 1 181 ? 22.878 -26.110 8.327 1.00 74.90 178 LEU A C 1
ATOM 862 O O . LEU A 1 181 ? 23.359 -26.876 9.156 1.00 71.60 178 LEU A O 1
ATOM 867 N N . PRO A 1 182 ? 23.280 -24.825 8.182 1.00 75.66 179 PRO A N 1
ATOM 868 C CA . PRO A 1 182 ? 24.322 -24.323 9.088 1.00 73.39 179 PRO A CA 1
ATOM 869 C C . PRO A 1 182 ? 23.837 -24.222 10.517 1.00 68.37 179 PRO A C 1
ATOM 870 O O . PRO A 1 182 ? 22.661 -23.936 10.750 1.00 69.99 179 PRO A O 1
ATOM 874 N N . LEU A 1 183 ? 24.737 -24.453 11.465 1.00 63.06 180 LEU A N 1
ATOM 875 C CA . LEU A 1 183 ? 24.391 -24.350 12.870 1.00 58.54 180 LEU A CA 1
ATOM 876 C C . LEU A 1 183 ? 23.850 -22.946 13.205 1.00 56.81 180 LEU A C 1
ATOM 877 O O . LEU A 1 183 ? 24.296 -21.958 12.641 1.00 58.52 180 LEU A O 1
ATOM 882 N N . PRO A 1 184 ? 22.861 -22.859 14.097 1.00 54.66 181 PRO A N 1
ATOM 883 C CA . PRO A 1 184 ? 22.415 -21.542 14.535 1.00 54.21 181 PRO A CA 1
ATOM 884 C C . PRO A 1 184 ? 23.516 -20.879 15.388 1.00 53.95 181 PRO A C 1
ATOM 885 O O . PRO A 1 184 ? 24.263 -21.576 16.098 1.00 51.86 181 PRO A O 1
ATOM 889 N N . THR A 1 185 ? 23.583 -19.553 15.321 1.00 55.24 182 THR A N 1
ATOM 890 C CA A THR A 1 185 ? 24.577 -18.766 16.055 0.50 54.55 182 THR A CA 1
ATOM 891 C CA B THR A 1 185 ? 24.576 -18.755 16.037 0.50 55.33 182 THR A CA 1
ATOM 892 C C . THR A 1 185 ? 23.863 -17.867 17.038 1.00 53.79 182 THR A C 1
ATOM 893 O O . THR A 1 185 ? 22.642 -17.748 17.004 1.00 52.98 182 THR A O 1
ATOM 900 N N . PRO A 1 186 ? 24.619 -17.197 17.917 1.00 54.74 183 PRO A N 1
ATOM 901 C CA . PRO A 1 186 ? 23.858 -16.340 18.847 1.00 55.19 183 PRO A CA 1
ATOM 902 C C . PRO A 1 186 ? 23.100 -15.232 18.177 1.00 57.03 183 PRO A C 1
ATOM 903 O O . PRO A 1 186 ? 22.157 -14.764 18.726 1.00 58.02 183 PRO A O 1
ATOM 907 N N . ASP A 1 187 ? 23.512 -14.812 16.992 1.00 63.55 184 ASP A N 1
ATOM 908 C CA . ASP A 1 187 ? 22.808 -13.743 16.282 1.00 67.75 184 ASP A CA 1
ATOM 909 C C . ASP A 1 187 ? 21.439 -14.197 15.743 1.00 66.42 184 ASP A C 1
ATOM 910 O O . ASP A 1 187 ? 20.641 -13.363 15.268 1.00 67.23 184 ASP A O 1
ATOM 915 N N . ASP A 1 188 ? 21.170 -15.507 15.827 1.00 61.63 185 ASP A N 1
ATOM 916 C CA . ASP A 1 188 ? 19.918 -16.080 15.325 1.00 59.66 185 ASP A CA 1
ATOM 917 C C . ASP A 1 188 ? 18.846 -16.196 16.372 1.00 57.10 185 ASP A C 1
ATOM 918 O O . ASP A 1 188 ? 17.840 -16.856 16.132 1.00 54.91 185 ASP A O 1
ATOM 923 N N . LEU A 1 189 ? 19.039 -15.498 17.499 1.00 57.59 186 LEU A N 1
ATOM 924 C CA . LEU A 1 189 ? 18.167 -15.596 18.683 1.00 55.68 186 LEU A CA 1
ATOM 925 C C . LEU A 1 189 ? 16.747 -15.128 18.428 1.00 57.06 186 LEU A C 1
ATOM 926 O O . LEU A 1 189 ? 15.763 -15.830 18.704 1.00 54.56 186 LEU A O 1
ATOM 931 N N . GLU A 1 190 ? 16.655 -13.939 17.874 1.00 60.67 187 GLU A N 1
ATOM 932 C CA . GLU A 1 190 ? 15.382 -13.332 17.607 1.00 62.78 187 GLU A CA 1
ATOM 933 C C . GLU A 1 190 ? 14.555 -14.219 16.677 1.00 61.52 187 GLU A C 1
ATOM 934 O O . GLU A 1 190 ? 13.346 -14.391 16.893 1.00 62.29 187 GLU A O 1
ATOM 940 N N . ALA A 1 191 ? 15.207 -14.805 15.673 1.00 59.30 188 ALA A N 1
ATOM 941 C CA . ALA A 1 191 ? 14.526 -15.704 14.742 1.00 59.10 188 ALA A CA 1
ATOM 942 C C . ALA A 1 191 ? 14.124 -16.992 15.479 1.00 56.92 188 ALA A C 1
ATOM 943 O O . ALA A 1 191 ? 12.993 -17.448 15.351 1.00 58.53 188 ALA A O 1
ATOM 945 N N . LEU A 1 192 ? 15.026 -17.551 16.289 1.00 54.56 189 LEU A N 1
ATOM 946 C CA . LEU A 1 192 ? 14.695 -18.748 17.069 1.00 51.41 189 LEU A CA 1
ATOM 947 C C . LEU A 1 192 ? 13.501 -18.527 18.001 1.00 51.40 189 LEU A C 1
ATOM 948 O O . LEU A 1 192 ? 12.662 -19.429 18.153 1.00 49.44 189 LEU A O 1
ATOM 953 N N . ASP A 1 193 ? 13.437 -17.352 18.644 1.00 51.85 190 ASP A N 1
ATOM 954 C CA . ASP A 1 193 ? 12.293 -17.021 19.497 1.00 52.73 190 ASP A CA 1
ATOM 955 C C . ASP A 1 193 ? 11.000 -16.922 18.648 1.00 55.03 190 ASP A C 1
ATOM 956 O O . ASP A 1 193 ? 9.922 -17.330 19.084 1.00 54.49 190 ASP A O 1
ATOM 961 N N . ALA A 1 194 ? 11.115 -16.370 17.443 1.00 58.18 191 ALA A N 1
ATOM 962 C CA . ALA A 1 194 ? 9.959 -16.204 16.542 1.00 61.18 191 ALA A CA 1
ATOM 963 C C . ALA A 1 194 ? 9.381 -17.546 16.051 1.00 61.28 191 ALA A C 1
ATOM 964 O O . ALA A 1 194 ? 8.190 -17.637 15.736 1.00 63.84 191 ALA A O 1
ATOM 966 N N . SER A 1 195 ? 10.223 -18.569 15.960 1.00 58.22 192 SER A N 1
ATOM 967 C CA . SER A 1 195 ? 9.773 -19.873 15.484 1.00 58.60 192 SER A CA 1
ATOM 968 C C . SER A 1 195 ? 9.035 -20.632 16.563 1.00 58.19 192 SER A C 1
ATOM 969 O O . SER A 1 195 ? 9.587 -20.855 17.634 1.00 58.27 192 SER A O 1
ATOM 972 N N . PRO A 1 196 ? 7.797 -21.067 16.268 1.00 59.26 193 PRO A N 1
ATOM 973 C CA . PRO A 1 196 ? 6.910 -21.787 17.180 1.00 57.26 193 PRO A CA 1
ATOM 974 C C . PRO A 1 196 ? 7.476 -23.067 17.750 1.00 55.36 193 PRO A C 1
ATOM 975 O O . PRO A 1 196 ? 6.989 -23.555 18.759 1.00 53.43 193 PRO A O 1
ATOM 979 N N . VAL A 1 197 ? 8.478 -23.604 17.079 1.00 54.31 194 VAL A N 1
ATOM 980 C CA . VAL A 1 197 ? 9.100 -24.837 17.460 1.00 53.21 194 VAL A CA 1
ATOM 981 C C . VAL A 1 197 ? 10.617 -24.653 17.632 1.00 51.40 194 VAL A C 1
ATOM 982 O O . VAL A 1 197 ? 11.384 -25.609 17.805 1.00 46.90 194 VAL A O 1
ATOM 986 N N . ARG A 1 198 ? 11.022 -23.390 17.626 1.00 51.90 195 ARG A N 1
ATOM 987 C CA . ARG A 1 198 ? 12.395 -23.001 17.896 1.00 51.42 195 ARG A CA 1
ATOM 988 C C . ARG A 1 198 ? 13.430 -23.669 17.014 1.00 51.07 195 ARG A C 1
ATOM 989 O O . ARG A 1 198 ? 14.352 -24.308 17.506 1.00 54.57 195 ARG A O 1
ATOM 997 N N . THR A 1 199 ? 13.297 -23.493 15.714 1.00 52.81 196 THR A N 1
ATOM 998 C CA . THR A 1 199 ? 14.285 -24.031 14.739 1.00 52.85 196 THR A CA 1
ATOM 999 C C . THR A 1 199 ? 14.400 -23.057 13.586 1.00 53.00 196 THR A C 1
ATOM 1000 O O . THR A 1 199 ? 13.556 -22.226 13.428 1.00 53.34 196 THR A O 1
ATOM 1004 N N . LEU A 1 200 ? 15.468 -23.135 12.816 1.00 56.24 197 LEU A N 1
ATOM 1005 C CA . LEU A 1 200 ? 15.626 -22.268 11.634 1.00 60.48 197 LEU A CA 1
ATOM 1006 C C . LEU A 1 200 ? 15.242 -23.017 10.348 1.00 63.56 197 LEU A C 1
ATOM 1007 O O . LEU A 1 200 ? 15.217 -22.449 9.255 1.00 68.80 197 LEU A O 1
ATOM 1012 N N . ASP A 1 201 ? 14.890 -24.280 10.515 1.00 64.16 198 ASP A N 1
ATOM 1013 C CA . ASP A 1 201 ? 14.521 -25.161 9.433 1.00 65.67 198 ASP A CA 1
ATOM 1014 C C . ASP A 1 201 ? 13.046 -24.954 9.156 1.00 67.04 198 ASP A C 1
ATOM 1015 O O . ASP A 1 201 ? 12.196 -25.651 9.725 1.00 65.32 198 ASP A O 1
ATOM 1020 N N . LYS A 1 202 ? 12.740 -23.950 8.325 1.00 71.25 199 LYS A N 1
ATOM 1021 C CA . LYS A 1 202 ? 11.353 -23.625 7.954 1.00 72.99 199 LYS A CA 1
ATOM 1022 C C . LYS A 1 202 ? 10.602 -24.865 7.489 1.00 72.44 199 LYS A C 1
ATOM 1023 O O . LYS A 1 202 ? 9.450 -25.108 7.894 1.00 72.23 199 LYS A O 1
ATOM 1029 N N . GLU A 1 203 ? 11.268 -25.636 6.638 1.00 71.20 200 GLU A N 1
ATOM 1030 C CA . GLU A 1 203 ? 10.731 -26.880 6.118 1.00 75.00 200 GLU A CA 1
ATOM 1031 C C . GLU A 1 203 ? 10.308 -27.768 7.311 1.00 70.92 200 GLU A C 1
ATOM 1032 O O . GLU A 1 203 ? 9.133 -28.119 7.472 1.00 71.25 200 GLU A O 1
ATOM 1038 N N . ALA A 1 204 ? 11.270 -28.078 8.177 1.00 66.39 201 ALA A N 1
ATOM 1039 C CA . ALA A 1 204 ? 11.015 -28.946 9.331 1.00 63.18 201 ALA A CA 1
ATOM 1040 C C . ALA A 1 204 ? 9.980 -28.370 10.283 1.00 61.84 201 ALA A C 1
ATOM 1041 O O . ALA A 1 204 ? 9.153 -29.097 10.819 1.00 63.13 201 ALA A O 1
ATOM 1043 N N . GLU A 1 205 ? 10.013 -27.068 10.494 1.00 60.43 202 GLU A N 1
ATOM 1044 C CA . GLU A 1 205 ? 9.052 -26.455 11.402 1.00 60.45 202 GLU A CA 1
ATOM 1045 C C . GLU A 1 205 ? 7.606 -26.777 11.000 1.00 62.98 202 GLU A C 1
ATOM 1046 O O . GLU A 1 205 ? 6.753 -27.023 11.873 1.00 58.01 202 GLU A O 1
ATOM 1052 N N . VAL A 1 206 ? 7.321 -26.755 9.686 1.00 66.13 203 VAL A N 1
ATOM 1053 C CA . VAL A 1 206 ? 5.967 -27.071 9.217 1.00 68.48 203 VAL A CA 1
ATOM 1054 C C . VAL A 1 206 ? 5.615 -28.558 9.452 1.00 69.32 203 VAL A C 1
ATOM 1055 O O . VAL A 1 206 ? 4.497 -28.860 9.874 1.00 71.20 203 VAL A O 1
ATOM 1059 N N . ARG A 1 207 ? 6.564 -29.471 9.252 1.00 68.28 204 ARG A N 1
ATOM 1060 C CA . ARG A 1 207 ? 6.279 -30.893 9.471 1.00 69.38 204 ARG A CA 1
ATOM 1061 C C . ARG A 1 207 ? 6.065 -31.167 10.956 1.00 67.00 204 ARG A C 1
ATOM 1062 O O . ARG A 1 207 ? 5.248 -32.006 11.332 1.00 65.69 204 ARG A O 1
ATOM 1070 N N . ILE A 1 208 ? 6.853 -30.504 11.804 1.00 63.37 205 ILE A N 1
ATOM 1071 C CA . ILE A 1 208 ? 6.734 -30.698 13.233 1.00 59.23 205 ILE A CA 1
ATOM 1072 C C . ILE A 1 208 ? 5.350 -30.187 13.644 1.00 58.27 205 ILE A C 1
ATOM 1073 O O . ILE A 1 208 ? 4.609 -30.879 14.345 1.00 55.51 205 ILE A O 1
ATOM 1078 N N . ILE A 1 209 ? 4.963 -29.013 13.150 1.00 59.15 206 ILE A N 1
ATOM 1079 C CA . ILE A 1 209 ? 3.652 -28.476 13.501 1.00 59.82 206 ILE A CA 1
ATOM 1080 C C . ILE A 1 209 ? 2.579 -29.437 13.052 1.00 61.51 206 ILE A C 1
ATOM 1081 O O . ILE A 1 209 ? 1.593 -29.674 13.752 1.00 59.28 206 ILE A O 1
ATOM 1086 N N . GLU A 1 210 ? 2.802 -30.030 11.889 1.00 65.05 207 GLU A N 1
ATOM 1087 C CA . GLU A 1 210 ? 1.861 -30.991 11.352 1.00 68.03 207 GLU A CA 1
ATOM 1088 C C . GLU A 1 210 ? 1.824 -32.141 12.348 1.00 65.32 207 GLU A C 1
ATOM 1089 O O . GLU A 1 210 ? 0.767 -32.506 12.842 1.00 63.89 207 GLU A O 1
ATOM 1095 N N . ARG A 1 211 ? 3.003 -32.629 12.715 1.00 64.60 208 ARG A N 1
ATOM 1096 C CA . ARG A 1 211 ? 3.122 -33.747 13.631 1.00 66.20 208 ARG A CA 1
ATOM 1097 C C . ARG A 1 211 ? 2.467 -33.447 14.992 1.00 66.40 208 ARG A C 1
ATOM 1098 O O . ARG A 1 211 ? 1.848 -34.329 15.578 1.00 70.48 208 ARG A O 1
ATOM 1106 N N . ILE A 1 212 ? 2.596 -32.222 15.508 1.00 63.83 209 ILE A N 1
ATOM 1107 C CA . ILE A 1 212 ? 1.984 -31.903 16.816 1.00 64.23 209 ILE A CA 1
ATOM 1108 C C . ILE A 1 212 ? 0.466 -32.010 16.657 1.00 66.79 209 ILE A C 1
ATOM 1109 O O . ILE A 1 212 ? -0.197 -32.698 17.434 1.00 69.21 209 ILE A O 1
ATOM 1114 N N . ASN A 1 213 ? -0.056 -31.336 15.631 1.00 66.50 210 ASN A N 1
ATOM 1115 C CA . ASN A 1 213 ? -1.489 -31.345 15.296 1.00 67.74 210 ASN A CA 1
ATOM 1116 C C . ASN A 1 213 ? -2.146 -32.735 15.204 1.00 69.75 210 ASN A C 1
ATOM 1117 O O . ASN A 1 213 ? -3.280 -32.879 15.626 1.00 67.80 210 ASN A O 1
ATOM 1122 N N . GLU A 1 214 ? -1.438 -33.756 14.711 1.00 69.93 211 GLU A N 1
ATOM 1123 C CA . GLU A 1 214 ? -2.037 -35.110 14.595 1.00 76.74 211 GLU A CA 1
ATOM 1124 C C . GLU A 1 214 ? -2.000 -35.912 15.904 1.00 80.82 211 GLU A C 1
ATOM 1125 O O . GLU A 1 214 ? -2.574 -36.995 15.979 1.00 89.63 211 GLU A O 1
ATOM 1131 N N . ALA A 1 215 ? -1.344 -35.378 16.934 1.00 79.70 212 ALA A N 1
ATOM 1132 C CA . ALA A 1 215 ? -1.302 -36.032 18.235 1.00 76.18 212 ALA A CA 1
ATOM 1133 C C . ALA A 1 215 ? -2.656 -35.899 18.942 1.00 76.73 212 ALA A C 1
ATOM 1134 O O . ALA A 1 215 ? -3.251 -36.888 19.377 1.00 73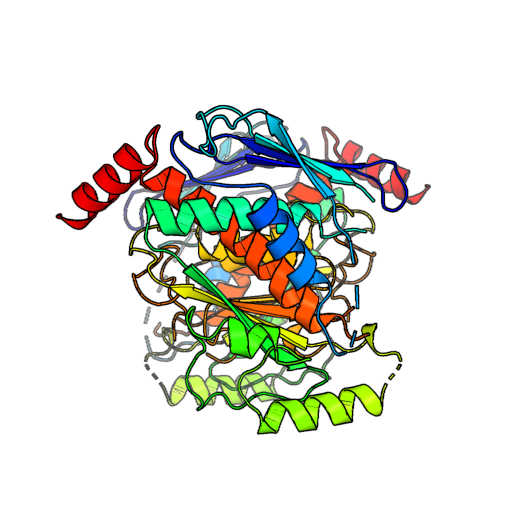.19 212 ALA A O 1
ATOM 1136 N N . ALA A 1 218 ? -2.290 -35.525 22.997 1.00 64.57 215 ALA A N 1
ATOM 1137 C CA . ALA A 1 218 ? -2.071 -34.305 23.795 1.00 68.80 215 ALA A CA 1
ATOM 1138 C C . ALA A 1 218 ? -0.619 -33.774 23.619 1.00 72.92 215 ALA A C 1
ATOM 1139 O O . ALA A 1 218 ? 0.355 -34.427 24.051 1.00 72.80 215 ALA A O 1
ATOM 1141 N N . ALA A 1 219 ? -0.501 -32.582 23.015 1.00 68.49 216 ALA A N 1
ATOM 1142 C CA . ALA A 1 219 ? 0.793 -31.945 22.642 1.00 69.50 216 ALA A CA 1
ATOM 1143 C C . ALA A 1 219 ? 2.031 -32.121 23.570 1.00 67.64 216 ALA A C 1
ATOM 1144 O O . ALA A 1 219 ? 3.099 -32.545 23.116 1.00 65.06 216 ALA A O 1
ATOM 1146 N N . ASP A 1 220 ? 1.890 -31.762 24.839 1.00 65.64 217 ASP A N 1
ATOM 1147 C CA . ASP A 1 220 ? 2.999 -31.843 25.794 1.00 67.96 217 ASP A CA 1
ATOM 1148 C C . ASP A 1 220 ? 3.515 -33.265 26.092 1.00 68.34 217 ASP A C 1
ATOM 1149 O O . ASP A 1 220 ? 4.453 -33.432 26.894 1.00 65.08 217 ASP A O 1
ATOM 1154 N N . THR A 1 221 ? 2.904 -34.278 25.465 1.00 67.33 218 THR A N 1
ATOM 1155 C CA . THR A 1 221 ? 3.311 -35.682 25.647 1.00 62.60 218 THR A CA 1
ATOM 1156 C C . THR A 1 221 ? 4.427 -36.071 24.667 1.00 59.59 218 THR A C 1
ATOM 1157 O O . THR A 1 221 ? 5.155 -37.034 24.906 1.00 61.81 218 THR A O 1
ATOM 1161 N N . LEU A 1 222 ? 4.541 -35.328 23.568 1.00 55.94 219 LEU A N 1
ATOM 1162 C CA . LEU A 1 222 ? 5.545 -35.595 22.562 1.00 52.25 219 LEU A CA 1
ATOM 1163 C C . LEU A 1 222 ? 6.910 -35.201 23.075 1.00 49.47 219 LEU A C 1
ATOM 1164 O O . LEU A 1 222 ? 7.082 -34.225 23.808 1.00 48.05 219 LEU A O 1
ATOM 1169 N N . GLY A 1 223 ? 7.890 -35.976 22.673 1.00 47.46 220 GLY A N 1
ATOM 1170 C CA . GLY A 1 223 ? 9.236 -35.742 23.103 1.00 46.25 220 GLY A CA 1
ATOM 1171 C C . GLY A 1 223 ? 10.020 -35.159 21.981 1.00 44.03 220 GLY A C 1
ATOM 1172 O O . GLY A 1 223 ? 9.451 -34.702 20.989 1.00 45.42 220 GLY A O 1
ATOM 1173 N N . GLY A 1 224 ? 11.336 -35.203 22.136 1.00 41.18 221 GLY A N 1
ATOM 1174 C CA . GLY A 1 224 ? 12.223 -34.689 21.129 1.00 39.96 221 GLY A CA 1
ATOM 1175 C C . GLY A 1 224 ? 13.636 -34.557 21.598 1.00 37.65 221 GLY A C 1
ATOM 1176 O O . GLY A 1 224 ? 13.986 -34.958 22.709 1.00 38.49 221 GLY A O 1
ATOM 1177 N N . VAL A 1 225 ? 14.439 -33.958 20.740 1.00 36.43 222 VAL A N 1
ATOM 1178 C CA . VAL A 1 225 ? 15.840 -33.759 20.983 1.00 35.25 222 VAL A CA 1
ATOM 1179 C C . VAL A 1 225 ? 16.109 -32.269 20.883 1.00 34.32 222 VAL A C 1
ATOM 1180 O O . VAL A 1 225 ? 15.577 -31.600 20.024 1.00 34.40 222 VAL A O 1
ATOM 1184 N N . ILE A 1 226 ? 16.907 -31.768 21.812 1.00 33.54 223 ILE A N 1
ATOM 1185 C CA . ILE A 1 226 ? 17.285 -30.392 21.865 1.00 33.06 223 ILE A CA 1
ATOM 1186 C C . ILE A 1 226 ? 18.784 -30.260 21.759 1.00 33.07 223 ILE A C 1
ATOM 1187 O O . ILE A 1 226 ? 19.552 -31.191 22.053 1.00 32.51 223 ILE A O 1
ATOM 1192 N N . GLU A 1 227 ? 19.231 -29.101 21.328 1.00 33.99 224 GLU A N 1
ATOM 1193 C CA . GLU A 1 227 ? 20.656 -28.895 21.244 1.00 34.30 224 GLU A CA 1
ATOM 1194 C C . GLU A 1 227 ? 21.017 -27.557 21.818 1.00 33.22 224 GLU A C 1
ATOM 1195 O O . GLU A 1 227 ? 20.314 -26.584 21.579 1.00 33.43 224 GLU A O 1
ATOM 1201 N N . VAL A 1 228 ? 22.104 -27.528 22.589 1.00 31.71 225 VAL A N 1
ATOM 1202 C CA . VAL A 1 228 ? 22.623 -26.309 23.148 1.00 31.22 225 VAL A CA 1
ATOM 1203 C C . VAL A 1 228 ? 24.036 -26.183 22.617 1.00 31.24 225 VAL A C 1
ATOM 1204 O O . VAL A 1 228 ? 24.788 -27.121 22.694 1.00 30.05 225 VAL A O 1
ATOM 1208 N N . LEU A 1 229 ? 24.387 -25.005 22.090 1.00 32.55 226 LEU A N 1
ATOM 1209 C CA . LEU A 1 229 ? 25.714 -24.756 21.538 1.00 32.87 226 LEU A CA 1
ATOM 1210 C C . LEU A 1 229 ? 26.371 -23.642 22.284 1.00 33.49 226 LEU A C 1
ATOM 1211 O O . LEU A 1 229 ? 25.722 -22.621 22.578 1.00 34.42 226 LEU A O 1
ATOM 1216 N N . ALA A 1 230 ? 27.661 -23.771 22.539 1.00 33.28 227 ALA A N 1
ATOM 1217 C CA . ALA A 1 230 ? 28.364 -22.722 23.242 1.00 34.51 227 ALA A CA 1
ATOM 1218 C C . ALA A 1 230 ? 29.548 -22.207 22.426 1.00 35.87 227 ALA A C 1
ATOM 1219 O O . ALA A 1 230 ? 30.480 -22.947 22.116 1.00 37.31 227 ALA A O 1
ATOM 1221 N N . TYR A 1 231 ? 29.506 -20.932 22.093 1.00 37.06 228 TYR A N 1
ATOM 1222 C CA . TYR A 1 231 ? 30.541 -20.303 21.295 1.00 38.26 228 TYR A CA 1
ATOM 1223 C C . TYR A 1 231 ? 31.487 -19.541 22.170 1.00 38.16 228 TYR A C 1
ATOM 1224 O O . TYR A 1 231 ? 31.064 -18.931 23.173 1.00 38.22 228 TYR A O 1
ATOM 1233 N N . GLY A 1 232 ? 32.761 -19.583 21.781 1.00 37.73 229 GLY A N 1
ATOM 1234 C CA . GLY A 1 232 ? 33.829 -18.833 22.425 1.00 38.64 229 GLY A CA 1
ATOM 1235 C C . GLY A 1 232 ? 34.472 -19.430 23.655 1.00 38.91 229 GLY A C 1
ATOM 1236 O O . GLY A 1 232 ? 35.187 -18.734 24.376 1.00 39.98 229 GLY A O 1
ATOM 1237 N N . VAL A 1 233 ? 34.208 -20.689 23.944 1.00 38.09 230 VAL A N 1
ATOM 1238 C CA . VAL A 1 233 ? 34.775 -21.271 25.130 1.00 38.52 230 VAL A CA 1
ATOM 1239 C C . VAL A 1 233 ? 36.254 -21.515 24.828 1.00 40.30 230 VAL A C 1
ATOM 1240 O O . VAL A 1 233 ? 36.581 -22.139 23.838 1.00 41.43 230 VAL A O 1
ATOM 1244 N N . PRO A 1 234 ? 37.157 -20.996 25.668 1.00 41.78 231 PRO A N 1
ATOM 1245 C CA . PRO A 1 234 ? 38.555 -21.292 25.437 1.00 41.72 231 PRO A CA 1
ATOM 1246 C C . PRO A 1 234 ? 38.897 -22.710 25.827 1.00 41.84 231 PRO A C 1
ATOM 1247 O O . PRO A 1 234 ? 38.216 -23.321 26.667 1.00 42.55 231 PRO A O 1
ATOM 1251 N N . ALA A 1 235 ? 39.976 -23.193 25.240 1.00 41.56 232 ALA A N 1
ATOM 1252 C CA . ALA A 1 235 ? 40.520 -24.503 25.500 1.00 41.42 232 ALA A CA 1
ATOM 1253 C C . ALA A 1 235 ? 41.053 -24.591 26.917 1.00 42.07 232 ALA A C 1
ATOM 1254 O O . ALA A 1 235 ? 41.491 -23.573 27.493 1.00 43.72 232 ALA A O 1
ATOM 1256 N N . GLY A 1 236 ? 41.026 -25.808 27.470 1.00 41.41 233 GLY A N 1
ATOM 1257 C CA . GLY A 1 236 ? 41.594 -26.081 28.785 1.00 42.26 233 GLY A CA 1
ATOM 1258 C C . GLY A 1 236 ? 40.709 -26.026 30.013 1.00 42.14 233 GLY A C 1
ATOM 1259 O O . GLY A 1 236 ? 41.228 -26.000 31.134 1.00 44.33 233 GLY A O 1
ATOM 1260 N N . ILE A 1 237 ? 39.396 -25.989 29.814 1.00 40.66 234 ILE A N 1
ATOM 1261 C CA . ILE A 1 237 ? 38.438 -25.982 30.916 1.00 40.43 234 ILE A CA 1
ATOM 1262 C C . ILE A 1 237 ? 37.943 -27.444 31.070 1.00 41.24 234 ILE A C 1
ATOM 1263 O O . ILE A 1 237 ? 37.464 -28.073 30.093 1.00 38.34 234 ILE A O 1
ATOM 1268 N N . GLY A 1 238 ? 38.063 -27.975 32.285 1.00 42.45 235 GLY A N 1
ATOM 1269 C CA . GLY A 1 238 ? 37.703 -29.380 32.587 1.00 41.99 235 GLY A CA 1
ATOM 1270 C C . GLY A 1 238 ? 38.963 -30.070 33.039 1.00 42.78 235 GLY A C 1
ATOM 1271 O O . GLY A 1 238 ? 39.885 -29.397 33.471 1.00 44.85 235 GLY A O 1
ATOM 1272 N N . THR A 1 239 ? 39.053 -31.390 32.906 1.00 42.35 236 THR A N 1
ATOM 1273 C CA . THR A 1 239 ? 40.283 -32.089 33.349 1.00 44.90 236 THR A CA 1
ATOM 1274 C C . THR A 1 239 ? 40.551 -33.383 32.592 1.00 45.71 236 THR A C 1
ATOM 1275 O O . THR A 1 239 ? 39.625 -33.998 32.058 1.00 43.57 236 THR A O 1
ATOM 1279 N N . TYR A 1 240 ? 41.815 -33.805 32.588 1.00 49.90 237 TYR A N 1
ATOM 1280 C CA . TYR A 1 240 ? 42.217 -35.039 31.899 1.00 56.35 237 TYR A CA 1
ATOM 1281 C C . TYR A 1 240 ? 41.800 -36.239 32.721 1.00 52.18 237 TYR A C 1
ATOM 1282 O O . TYR A 1 240 ? 41.505 -37.283 32.162 1.00 52.29 237 TYR A O 1
ATOM 1291 N N . VAL A 1 241 ? 41.795 -36.083 34.048 1.00 47.14 238 VAL A N 1
ATOM 1292 C CA . VAL A 1 241 ? 41.483 -37.161 34.952 1.00 46.00 238 VAL A CA 1
ATOM 1293 C C . VAL A 1 241 ? 40.123 -37.709 34.574 1.00 45.55 238 VAL A C 1
ATOM 1294 O O . VAL A 1 241 ? 39.202 -36.943 34.304 1.00 46.86 238 VAL A O 1
ATOM 1298 N N . GLU A 1 242 ? 40.014 -39.035 34.484 1.00 42.65 239 GLU A N 1
ATOM 1299 C CA . GLU A 1 242 ? 38.757 -39.663 34.159 1.00 40.92 239 GLU A CA 1
ATOM 1300 C C . GLU A 1 242 ? 37.884 -39.734 35.404 1.00 42.78 239 GLU A C 1
ATOM 1301 O O . GLU A 1 242 ? 38.014 -40.646 36.246 1.00 44.42 239 GLU A O 1
ATOM 1307 N N . SER A 1 243 ? 36.996 -38.760 35.530 1.00 44.42 240 SER A N 1
ATOM 1308 C CA . SER A 1 243 ? 36.118 -38.690 36.668 1.00 45.20 240 SER A CA 1
ATOM 1309 C C . SER A 1 243 ? 34.976 -37.750 36.373 1.00 46.89 240 SER A C 1
ATOM 1310 O O . SER A 1 243 ? 34.838 -37.257 35.253 1.00 45.00 240 SER A O 1
ATOM 1313 N N . ASP A 1 244 ? 34.180 -37.505 37.415 1.00 56.34 241 ASP A N 1
ATOM 1314 C CA . ASP A 1 244 ? 33.002 -36.620 37.403 1.00 54.90 241 ASP A CA 1
ATOM 1315 C C . ASP A 1 244 ? 33.363 -35.191 37.118 1.00 52.57 241 ASP A C 1
ATOM 1316 O O . ASP A 1 244 ? 32.514 -34.412 36.700 1.00 49.53 241 ASP A O 1
ATOM 1321 N N . ARG A 1 245 ? 34.611 -34.827 37.383 1.00 54.72 242 ARG A N 1
ATOM 1322 C CA . ARG A 1 245 ? 35.031 -33.449 37.191 1.00 53.83 242 ARG A CA 1
ATOM 1323 C C . ARG A 1 245 ? 35.299 -33.059 35.720 1.00 48.21 242 ARG A C 1
ATOM 1324 O O . ARG A 1 245 ? 35.652 -31.909 35.430 1.00 47.35 242 ARG A O 1
ATOM 1332 N N . ARG A 1 246 ? 35.173 -34.005 34.793 1.00 41.83 243 ARG A N 1
ATOM 1333 C CA . ARG A 1 246 ? 35.341 -33.655 33.396 1.00 38.37 243 ARG A CA 1
ATOM 1334 C C . ARG A 1 246 ? 34.184 -32.776 33.007 1.00 36.24 243 ARG A C 1
ATOM 1335 O O . ARG A 1 246 ? 33.080 -32.897 33.565 1.00 35.21 243 ARG A O 1
ATOM 1343 N N . LEU A 1 247 ? 34.449 -31.871 32.069 1.00 34.18 244 LEU A N 1
ATOM 1344 C CA . LEU A 1 247 ? 33.466 -30.916 31.621 1.00 32.86 244 LEU A CA 1
ATOM 1345 C C . LEU A 1 247 ? 32.308 -31.615 30.938 1.00 32.11 244 LEU A C 1
ATOM 1346 O O . LEU A 1 247 ? 31.173 -31.208 31.116 1.00 31.71 244 LEU A O 1
ATOM 1351 N N . ASP A 1 248 ? 32.602 -32.628 30.125 1.00 32.07 245 ASP A N 1
ATOM 1352 C CA . ASP A 1 248 ? 31.543 -33.393 29.462 1.00 32.57 245 ASP A CA 1
ATOM 1353 C C . ASP A 1 248 ? 30.713 -34.183 30.476 1.00 31.76 245 ASP A C 1
ATOM 1354 O O . ASP A 1 248 ? 29.484 -34.262 30.347 1.00 31.33 245 ASP A O 1
ATOM 1359 N N . ALA A 1 249 ? 31.351 -34.684 31.531 1.00 30.85 246 ALA A N 1
ATOM 1360 C CA . ALA A 1 249 ? 30.592 -35.410 32.547 1.00 30.27 246 ALA A CA 1
ATOM 1361 C C . ALA A 1 249 ? 29.619 -34.462 33.276 1.00 30.06 246 ALA A C 1
ATOM 1362 O O . ALA A 1 249 ? 28.431 -34.825 33.500 1.00 29.95 246 ALA A O 1
ATOM 1364 N N . ALA A 1 250 ? 30.100 -33.260 33.624 1.00 29.48 247 ALA A N 1
ATOM 1365 C CA . ALA A 1 250 ? 29.282 -32.305 34.384 1.00 29.34 247 ALA A CA 1
ATOM 1366 C C . ALA A 1 250 ? 28.101 -31.818 33.544 1.00 28.88 247 ALA A C 1
ATOM 1367 O O . ALA A 1 250 ? 27.011 -31.669 34.045 1.00 28.33 247 ALA A O 1
ATOM 1369 N N . LEU A 1 251 ? 28.319 -31.605 32.247 1.00 29.08 248 LEU A N 1
ATOM 1370 C CA . LEU A 1 251 ? 27.240 -31.202 31.370 1.00 29.15 248 LEU A CA 1
ATOM 1371 C C . LEU A 1 251 ? 26.220 -32.344 31.232 1.00 29.58 248 LEU A C 1
ATOM 1372 O O . LEU A 1 251 ? 25.000 -32.084 31.239 1.00 29.85 248 LEU A O 1
ATOM 1377 N N . ALA A 1 252 ? 26.695 -33.602 31.182 1.00 29.83 249 ALA A N 1
ATOM 1378 C CA . ALA A 1 252 ? 25.782 -34.739 31.026 1.00 30.41 249 ALA A CA 1
ATOM 1379 C C . ALA A 1 252 ? 24.856 -34.781 32.244 1.00 31.19 249 ALA A C 1
ATOM 1380 O O . ALA A 1 252 ? 23.650 -34.964 32.164 1.00 31.10 249 ALA A O 1
ATOM 1382 N N . SER A 1 253 ? 25.454 -34.530 33.366 1.00 32.10 250 SER A N 1
ATOM 1383 C CA . SER A 1 253 ? 24.762 -34.499 34.620 1.00 33.69 250 SER A CA 1
ATOM 1384 C C . SER A 1 253 ? 23.761 -33.300 34.664 1.00 33.63 250 SER A C 1
ATOM 1385 O O . SER A 1 253 ? 22.554 -33.440 35.031 1.00 34.76 250 SER A O 1
ATOM 1388 N N . ALA A 1 254 ? 24.250 -32.137 34.277 1.00 31.44 251 ALA A N 1
ATOM 1389 C CA . ALA A 1 254 ? 23.395 -30.958 34.251 1.00 31.58 251 ALA A CA 1
ATOM 1390 C C . ALA A 1 254 ? 22.097 -31.217 33.435 1.00 30.43 251 ALA A C 1
ATOM 1391 O O . ALA A 1 254 ? 21.021 -30.834 33.833 1.00 30.46 251 ALA A O 1
ATOM 1393 N N . ILE A 1 255 ? 22.209 -31.864 32.292 1.00 30.34 252 ILE A N 1
ATOM 1394 C CA . ILE A 1 255 ? 21.040 -32.134 31.439 1.00 30.33 252 ILE A CA 1
ATOM 1395 C C . ILE A 1 255 ? 20.136 -33.261 31.934 1.00 30.76 252 ILE A C 1
ATOM 1396 O O . ILE A 1 255 ? 18.895 -33.156 32.031 1.00 30.02 252 ILE A O 1
ATOM 1401 N N . MET A 1 256 ? 20.789 -34.342 32.280 1.00 31.75 253 MET A N 1
ATOM 1402 C CA . MET A 1 256 ? 20.108 -35.527 32.675 1.00 33.02 253 MET A CA 1
ATOM 1403 C C . MET A 1 256 ? 19.336 -35.274 33.977 1.00 33.14 253 MET A C 1
ATOM 1404 O O . MET A 1 256 ? 18.324 -35.929 34.234 1.00 34.17 253 MET A O 1
ATOM 1409 N N . GLY A 1 257 ? 19.779 -34.301 34.773 1.00 32.70 254 GLY A N 1
ATOM 1410 C CA . GLY A 1 257 ? 19.063 -33.946 35.996 1.00 32.74 254 GLY A CA 1
ATOM 1411 C C . GLY A 1 257 ? 17.775 -33.156 35.785 1.00 33.33 254 GLY A C 1
ATOM 1412 O O . GLY A 1 257 ? 17.042 -32.867 36.773 1.00 34.87 254 GLY A O 1
ATOM 1413 N N . ILE A 1 258 ? 17.504 -32.746 34.532 1.00 32.26 255 ILE A N 1
ATOM 1414 C CA . ILE A 1 258 ? 16.273 -32.031 34.198 1.00 31.83 255 ILE A CA 1
ATOM 1415 C C . ILE A 1 258 ? 15.187 -33.059 33.919 1.00 32.44 255 ILE A C 1
ATOM 1416 O O . ILE A 1 258 ? 15.387 -33.981 33.156 1.00 31.41 255 ILE A O 1
ATOM 1421 N N . GLN A 1 259 ? 14.015 -32.866 34.501 1.00 33.96 256 GLN A N 1
ATOM 1422 C CA . GLN A 1 259 ? 12.921 -33.820 34.365 1.00 35.05 256 GLN A CA 1
ATOM 1423 C C . GLN A 1 259 ? 12.573 -34.102 32.907 1.00 35.21 256 GLN A C 1
ATOM 1424 O O . GLN A 1 259 ? 12.477 -33.168 32.087 1.00 34.82 256 GLN A O 1
ATOM 1430 N N . ALA A 1 260 ? 12.417 -35.398 32.601 1.00 34.15 257 ALA A N 1
ATOM 1431 C CA . ALA A 1 260 ? 12.003 -35.870 31.271 1.00 34.13 257 ALA A CA 1
ATOM 1432 C C . ALA A 1 260 ? 13.178 -36.245 30.358 1.00 33.65 257 ALA A C 1
ATOM 1433 O O . ALA A 1 260 ? 12.996 -36.990 29.376 1.00 33.92 257 ALA A O 1
ATOM 1435 N N . PHE A 1 261 ? 14.357 -35.696 30.636 1.00 32.53 258 PHE A N 1
ATOM 1436 C CA . PHE A 1 261 ? 15.539 -36.044 29.875 1.00 31.80 258 PHE A CA 1
ATOM 1437 C C . PHE A 1 261 ? 15.966 -37.471 30.119 1.00 32.77 258 PHE A C 1
ATOM 1438 O O . PHE A 1 261 ? 16.069 -37.899 31.219 1.00 33.34 258 PHE A O 1
ATOM 1446 N N . LYS A 1 262 ? 16.192 -38.207 29.042 1.00 35.02 259 LYS A N 1
ATOM 1447 C CA . LYS A 1 262 ? 16.609 -39.606 29.088 1.00 36.50 259 LYS A CA 1
ATOM 1448 C C . LYS A 1 262 ? 17.934 -39.791 28.374 1.00 36.68 259 LYS A C 1
ATOM 1449 O O . LYS A 1 262 ? 18.495 -40.887 28.392 1.00 40.68 259 LYS A O 1
ATOM 1455 N N . GLY A 1 263 ? 18.436 -38.771 27.704 1.00 35.19 260 GLY A N 1
ATOM 1456 C CA . GLY A 1 263 ? 19.668 -38.955 26.980 1.00 34.66 260 GLY A CA 1
ATOM 1457 C C . GLY A 1 263 ? 20.482 -37.716 26.807 1.00 34.12 260 GLY A C 1
ATOM 1458 O O . GLY A 1 263 ? 19.943 -36.615 26.790 1.00 34.03 260 GLY A O 1
ATOM 1459 N N . VAL A 1 264 ? 21.792 -37.895 26.688 1.00 33.78 261 VAL A N 1
ATOM 1460 C CA . VAL A 1 264 ? 22.672 -36.780 26.470 1.00 33.83 261 VAL A CA 1
ATOM 1461 C C . VAL A 1 264 ? 23.891 -37.185 25.662 1.00 34.17 261 VAL A C 1
ATOM 1462 O O . VAL A 1 264 ? 24.486 -38.201 25.917 1.00 34.03 261 VAL A O 1
ATOM 1466 N N . GLU A 1 265 ? 24.235 -36.356 24.686 1.00 36.12 262 GLU A N 1
ATOM 1467 C CA . GLU A 1 265 ? 25.392 -36.532 23.808 1.00 37.30 262 GLU A CA 1
ATOM 1468 C C . GLU A 1 265 ? 26.255 -35.276 23.774 1.00 36.24 262 GLU A C 1
ATOM 1469 O O . GLU A 1 265 ? 25.735 -34.171 23.858 1.00 34.82 262 GLU A O 1
ATOM 1475 N N . ILE A 1 266 ? 27.559 -35.467 23.605 1.00 35.77 263 ILE A N 1
ATOM 1476 C CA . ILE A 1 266 ? 28.485 -34.394 23.349 1.00 36.06 263 ILE A CA 1
ATOM 1477 C C . ILE A 1 266 ? 28.891 -34.603 21.921 1.00 37.47 263 ILE A C 1
ATOM 1478 O O . ILE A 1 266 ? 29.432 -35.650 21.586 1.00 39.11 263 ILE A O 1
ATOM 1483 N N . GLY A 1 267 ? 28.672 -33.602 21.080 1.00 41.39 264 GLY A N 1
ATOM 1484 C CA . GLY A 1 267 ? 28.913 -33.723 19.627 1.00 44.17 264 GLY A CA 1
ATOM 1485 C C . GLY A 1 267 ? 27.789 -34.588 19.050 1.00 47.71 264 GLY A C 1
ATOM 1486 O O . GLY A 1 267 ? 26.650 -34.526 19.528 1.00 48.57 264 GLY A O 1
ATOM 1487 N N . ASP A 1 268 ? 28.097 -35.400 18.041 1.00 54.84 265 ASP A N 1
ATOM 1488 C CA . ASP A 1 268 ? 27.108 -36.355 17.476 1.00 62.62 265 ASP A CA 1
ATOM 1489 C C . ASP A 1 268 ? 27.298 -37.789 17.990 1.00 65.23 265 ASP A C 1
ATOM 1490 O O . ASP A 1 268 ? 26.901 -38.748 17.318 1.00 64.70 265 ASP A O 1
ATOM 1495 N N . GLY A 1 269 ? 27.840 -37.881 19.217 1.00 62.72 266 GLY A N 1
ATOM 1496 C CA . GLY A 1 269 ? 28.135 -39.116 19.958 1.00 64.16 266 GLY A CA 1
ATOM 1497 C C . GLY A 1 269 ? 27.564 -40.453 19.507 1.00 65.71 266 GLY A C 1
ATOM 1498 O O . GLY A 1 269 ? 28.285 -41.270 18.911 1.00 55.70 266 GLY A O 1
ATOM 1499 N N . PHE A 1 270 ? 26.285 -40.707 19.807 1.00 65.59 267 PHE A N 1
ATOM 1500 C CA . PHE A 1 270 ? 25.674 -41.980 19.395 1.00 69.89 267 PHE A CA 1
ATOM 1501 C C . PHE A 1 270 ? 25.805 -42.273 17.897 1.00 79.29 267 PHE A C 1
ATOM 1502 O O . PHE A 1 270 ? 25.718 -43.441 17.499 1.00 85.21 267 PHE A O 1
ATOM 1510 N N . LEU A 1 271 ? 25.996 -41.237 17.074 1.00 123.74 268 LEU A N 1
ATOM 1511 C CA . LEU A 1 271 ? 26.159 -41.445 15.633 1.00 126.12 268 LEU A CA 1
ATOM 1512 C C . LEU A 1 271 ? 27.637 -41.295 15.222 1.00 123.23 268 LEU A C 1
ATOM 1513 O O . LEU A 1 271 ? 28.061 -41.862 14.216 1.00 129.49 268 LEU A O 1
ATOM 1518 N N . ALA A 1 272 ? 28.415 -40.561 16.020 1.00 120.63 269 ALA A N 1
ATOM 1519 C CA . ALA A 1 272 ? 29.843 -40.314 15.742 1.00 119.53 269 ALA A CA 1
ATOM 1520 C C . ALA A 1 272 ? 30.753 -41.217 16.574 1.00 117.06 269 ALA A C 1
ATOM 1521 O O . ALA A 1 272 ? 30.832 -42.424 16.338 1.00 114.95 269 ALA A O 1
ATOM 1523 N N . ARG A 1 298 ? 33.616 -32.936 15.336 1.00 115.42 295 ARG A N 1
ATOM 1524 C CA . ARG A 1 298 ? 32.686 -33.938 15.862 1.00 112.01 295 ARG A CA 1
ATOM 1525 C C . ARG A 1 298 ? 32.835 -34.174 17.364 1.00 106.11 295 ARG A C 1
ATOM 1526 O O . ARG A 1 298 ? 31.926 -34.655 17.995 1.00 102.60 295 ARG A O 1
ATOM 1534 N N . ALA A 1 299 ? 33.993 -33.873 17.936 1.00 109.84 296 ALA A N 1
ATOM 1535 C CA . ALA A 1 299 ? 34.183 -34.045 19.386 1.00 107.10 296 ALA A CA 1
ATOM 1536 C C . ALA A 1 299 ? 33.059 -33.355 20.181 1.00 102.87 296 ALA A C 1
ATOM 1537 O O . ALA A 1 299 ? 32.724 -33.765 21.297 1.00 100.45 296 ALA A O 1
ATOM 1539 N N . GLY A 1 300 ? 32.488 -32.318 19.560 1.00 43.49 297 GLY A N 1
ATOM 1540 C CA . GLY A 1 300 ? 31.445 -31.474 20.131 1.00 40.49 297 GLY A CA 1
ATOM 1541 C C . GLY A 1 300 ? 32.100 -30.469 21.073 1.00 37.29 297 GLY A C 1
ATOM 1542 O O . GLY A 1 300 ? 31.493 -30.038 22.030 1.00 33.60 297 GLY A O 1
ATOM 1543 N N . GLY A 1 301 ? 33.387 -30.221 20.831 1.00 36.50 298 GLY A N 1
ATOM 1544 C CA . GLY A 1 301 ? 34.184 -29.247 21.557 1.00 36.68 298 GLY A CA 1
ATOM 1545 C C . GLY A 1 301 ? 34.856 -29.682 22.847 1.00 36.41 298 GLY A C 1
ATOM 1546 O O . GLY A 1 301 ? 35.517 -28.859 23.514 1.00 37.56 298 GLY A O 1
ATOM 1547 N N . ILE A 1 302 ? 34.706 -30.943 23.231 1.00 36.19 299 ILE A N 1
ATOM 1548 C CA . ILE A 1 302 ? 35.323 -31.431 24.485 1.00 35.70 299 ILE A CA 1
ATOM 1549 C C . ILE A 1 302 ? 36.027 -32.747 24.176 1.00 37.44 299 ILE A C 1
ATOM 1550 O O . ILE A 1 302 ? 35.391 -33.684 23.698 1.00 37.40 299 ILE A O 1
ATOM 1555 N N . GLU A 1 303 ? 37.330 -32.816 24.439 1.00 40.38 300 GLU A N 1
ATOM 1556 C CA . GLU A 1 303 ? 38.123 -34.015 24.151 1.00 43.26 300 GLU A CA 1
ATOM 1557 C C . GLU A 1 303 ? 38.938 -34.342 25.355 1.00 43.79 300 GLU A C 1
ATOM 1558 O O . GLU A 1 303 ? 39.562 -33.469 25.931 1.00 44.11 300 GLU A O 1
ATOM 1564 N N . GLY A 1 304 ? 38.957 -35.594 25.756 1.00 43.72 301 GLY A N 1
ATOM 1565 C CA . GLY A 1 304 ? 39.781 -35.955 26.897 1.00 44.61 301 GLY A CA 1
ATOM 1566 C C . GLY A 1 304 ? 39.388 -35.277 28.197 1.00 45.03 301 GLY A C 1
ATOM 1567 O O . GLY A 1 304 ? 40.214 -35.169 29.102 1.00 47.06 301 GLY A O 1
ATOM 1568 N N . GLY A 1 305 ? 38.134 -34.823 28.287 1.00 43.29 302 GLY A N 1
ATOM 1569 C CA . GLY A 1 305 ? 37.604 -34.206 29.497 1.00 42.09 302 GLY A CA 1
ATOM 1570 C C . GLY A 1 305 ? 37.713 -32.704 29.511 1.00 42.67 302 GLY A C 1
ATOM 1571 O O . GLY A 1 305 ? 37.309 -32.051 30.471 1.00 41.22 302 GLY A O 1
ATOM 1572 N N . MET A 1 306 ? 38.191 -32.126 28.419 1.00 45.09 303 MET A N 1
ATOM 1573 C CA . MET A 1 306 ? 38.435 -30.700 28.412 1.00 44.21 303 MET A CA 1
ATOM 1574 C C . MET A 1 306 ? 38.025 -30.012 27.122 1.00 42.46 303 MET A C 1
ATOM 1575 O O . MET A 1 306 ? 38.052 -30.628 26.041 1.00 44.30 303 MET A O 1
ATOM 1580 N N . SER A 1 307 ? 37.608 -28.752 27.244 1.00 40.75 304 SER A N 1
ATOM 1581 C CA . SER A 1 307 ? 37.255 -27.933 26.095 1.00 39.78 304 SER A CA 1
ATOM 1582 C C . SER A 1 307 ? 38.493 -27.773 25.210 1.00 40.68 304 SER A C 1
ATOM 1583 O O . SER A 1 307 ? 39.611 -27.651 25.710 1.00 38.95 304 SER A O 1
ATOM 1586 N N . ASN A 1 308 ? 38.284 -27.802 23.895 1.00 42.02 305 ASN A N 1
ATOM 1587 C CA . ASN A 1 308 ? 39.387 -27.688 22.912 1.00 43.17 305 ASN A CA 1
ATOM 1588 C C . ASN A 1 308 ? 39.347 -26.394 22.108 1.00 43.72 305 ASN A C 1
ATOM 1589 O O . ASN A 1 308 ? 40.102 -26.246 21.180 1.00 48.68 305 ASN A O 1
ATOM 1594 N N . GLY A 1 309 ? 38.442 -25.478 22.424 1.00 43.90 306 GLY A N 1
ATOM 1595 C CA . GLY A 1 309 ? 38.346 -24.223 21.670 1.00 43.35 306 GLY A CA 1
ATOM 1596 C C . GLY A 1 309 ? 37.295 -24.153 20.575 1.00 42.68 306 GLY A C 1
ATOM 1597 O O . GLY A 1 309 ? 36.947 -23.076 20.120 1.00 42.99 306 GLY A O 1
ATOM 1598 N N . GLN A 1 310 ? 36.827 -25.296 20.108 1.00 43.48 307 GLN A N 1
ATOM 1599 C CA . GLN A 1 310 ? 35.775 -25.325 19.132 1.00 43.79 307 GLN A CA 1
ATOM 1600 C C . GLN A 1 310 ? 34.462 -25.024 19.811 1.00 42.07 307 GLN A C 1
ATOM 1601 O O . GLN A 1 310 ? 34.379 -24.885 21.011 1.00 42.67 307 GLN A O 1
ATOM 1607 N N . VAL A 1 311 ? 33.416 -24.973 19.015 1.00 41.59 308 VAL A N 1
ATOM 1608 C CA . VAL A 1 311 ? 32.085 -24.828 19.496 1.00 39.66 308 VAL A CA 1
ATOM 1609 C C . VAL A 1 311 ? 31.747 -26.056 20.319 1.00 38.11 308 VAL A C 1
ATOM 1610 O O . VAL A 1 311 ? 32.020 -27.158 19.896 1.00 36.86 308 VAL A O 1
ATOM 1614 N N . ILE A 1 312 ? 31.147 -25.855 21.495 1.00 37.22 309 ILE A N 1
ATOM 1615 C CA . ILE A 1 312 ? 30.710 -26.965 22.345 1.00 35.84 309 ILE A CA 1
ATOM 1616 C C . ILE A 1 312 ? 29.280 -27.285 22.004 1.00 35.91 309 ILE A C 1
ATOM 1617 O O . ILE A 1 312 ? 28.458 -26.370 21.957 1.00 35.48 309 ILE A O 1
ATOM 1622 N N . ARG A 1 313 ? 28.977 -28.573 21.787 1.00 37.28 310 ARG A N 1
ATOM 1623 C CA . ARG A 1 313 ? 27.632 -29.014 21.417 1.00 38.05 310 ARG A CA 1
ATOM 1624 C C . ARG A 1 313 ? 27.110 -30.083 22.296 1.00 36.39 310 ARG A C 1
ATOM 1625 O O . ARG A 1 313 ? 27.628 -31.174 22.302 1.00 36.09 310 ARG A O 1
ATOM 1633 N N . VAL A 1 314 ? 25.994 -29.791 22.951 1.00 35.18 311 VAL A N 1
ATOM 1634 C CA . VAL A 1 314 ? 25.371 -30.688 23.888 1.00 34.42 311 VAL A CA 1
ATOM 1635 C C . VAL A 1 314 ? 23.976 -31.000 23.420 1.00 35.39 311 VAL A C 1
ATOM 1636 O O . VAL A 1 314 ? 23.193 -30.075 23.191 1.00 36.42 311 VAL A O 1
ATOM 1640 N N . ARG A 1 315 ? 23.666 -32.282 23.267 1.00 35.08 312 ARG A N 1
ATOM 1641 C CA . ARG A 1 315 ? 22.354 -32.693 22.865 1.00 36.40 312 ARG A CA 1
ATOM 1642 C C . ARG A 1 315 ? 21.645 -33.478 23.953 1.00 34.55 312 ARG A C 1
ATOM 1643 O O . ARG A 1 315 ? 22.273 -34.227 24.718 1.00 33.45 312 ARG A O 1
ATOM 1651 N N . GLY A 1 316 ? 20.337 -33.343 24.015 1.00 33.07 313 GLY A N 1
ATOM 1652 C CA . GLY A 1 316 ? 19.591 -34.029 25.064 1.00 33.00 313 GLY A CA 1
ATOM 1653 C C . GLY A 1 316 ? 18.291 -34.531 24.509 1.00 33.28 313 GLY A C 1
ATOM 1654 O O . GLY A 1 316 ? 17.659 -33.839 23.723 1.00 33.75 313 GLY A O 1
ATOM 1655 N N . ALA A 1 317 ? 17.922 -35.743 24.898 1.00 32.84 314 ALA A N 1
ATOM 1656 C CA . ALA A 1 317 ? 16.723 -36.388 24.402 1.00 34.30 314 ALA A CA 1
ATOM 1657 C C . ALA A 1 317 ? 15.748 -36.393 25.533 1.00 35.56 314 ALA A C 1
ATOM 1658 O O . ALA A 1 317 ? 16.077 -36.780 26.675 1.00 32.48 314 ALA A O 1
ATOM 1660 N N . MET A 1 318 ? 14.535 -35.980 25.244 1.00 38.51 315 MET A N 1
ATOM 1661 C CA . MET A 1 318 ? 13.583 -35.951 26.292 1.00 42.19 315 MET A CA 1
ATOM 1662 C C . MET A 1 318 ? 12.322 -36.656 25.850 1.00 43.88 315 MET A C 1
ATOM 1663 O O . MET A 1 318 ? 11.948 -36.623 24.687 1.00 43.34 315 MET A O 1
ATOM 1668 N N . LYS A 1 319 ? 11.628 -37.225 26.815 1.00 48.68 316 LYS A N 1
ATOM 1669 C CA . LYS A 1 319 ? 10.392 -37.888 26.546 1.00 53.81 316 LYS A CA 1
ATOM 1670 C C . LYS A 1 319 ? 9.603 -37.848 27.809 1.00 55.75 316 LYS A C 1
ATOM 1671 O O . LYS A 1 319 ? 9.966 -38.524 28.767 1.00 56.48 316 LYS A O 1
ATOM 1677 N N . PRO A 1 320 ? 8.533 -37.039 27.844 1.00 62.34 317 PRO A N 1
ATOM 1678 C CA . PRO A 1 320 ? 7.701 -37.031 29.060 1.00 66.47 317 PRO A CA 1
ATOM 1679 C C . PRO A 1 320 ? 6.939 -38.354 29.230 1.00 66.26 317 PRO A C 1
ATOM 1680 O O . PRO A 1 320 ? 7.011 -38.976 30.290 1.00 75.70 317 PRO A O 1
ATOM 1684 N N . SER A 1 346 ? -1.621 -22.229 24.397 1.00 76.20 343 SER A N 1
ATOM 1685 C CA . SER A 1 346 ? -2.419 -23.003 25.352 1.00 82.87 343 SER A CA 1
ATOM 1686 C C . SER A 1 346 ? -1.951 -24.473 25.480 1.00 88.99 343 SER A C 1
ATOM 1687 O O . SER A 1 346 ? -1.095 -24.761 26.323 1.00 98.98 343 SER A O 1
ATOM 1690 N N . ASP A 1 347 ? -2.519 -25.398 24.685 1.00 89.15 344 ASP A N 1
ATOM 1691 C CA . ASP A 1 347 ? -2.107 -26.831 24.723 1.00 86.21 344 ASP A CA 1
ATOM 1692 C C . ASP A 1 347 ? -0.870 -27.014 23.831 1.00 84.29 344 ASP A C 1
ATOM 1693 O O . ASP A 1 347 ? -0.937 -27.609 22.737 1.00 79.49 344 ASP A O 1
ATOM 1698 N N . SER A 1 348 ? 0.259 -26.519 24.337 1.00 74.60 345 SER A N 1
ATOM 1699 C CA . SER A 1 348 ? 1.495 -26.507 23.594 1.00 68.25 345 SER A CA 1
ATOM 1700 C C . SER A 1 348 ? 2.409 -27.710 23.858 1.00 63.81 345 SER A C 1
ATOM 1701 O O . SER A 1 348 ? 2.154 -28.547 24.748 1.00 65.26 345 SER A O 1
ATOM 1704 N N . THR A 1 349 ? 3.448 -27.818 23.034 1.00 55.33 346 THR A N 1
ATOM 1705 C CA . THR A 1 349 ? 4.440 -28.843 23.237 1.00 50.66 346 THR A CA 1
ATOM 1706 C C . THR A 1 349 ? 5.450 -28.311 24.254 1.00 46.32 346 THR A C 1
ATOM 1707 O O . THR A 1 349 ? 5.704 -27.096 24.300 1.00 45.14 346 THR A O 1
ATOM 1711 N N . ALA A 1 350 ? 6.041 -29.230 25.026 1.00 42.75 347 ALA A N 1
ATOM 1712 C CA . ALA A 1 350 ? 7.007 -28.881 26.067 1.00 40.63 347 ALA A CA 1
ATOM 1713 C C . ALA A 1 350 ? 8.439 -28.785 25.590 1.00 38.72 347 ALA A C 1
ATOM 1714 O O . ALA A 1 350 ? 9.242 -28.154 26.287 1.00 39.37 347 ALA A O 1
ATOM 1716 N N . VAL A 1 351 ? 8.735 -29.309 24.388 1.00 37.13 348 VAL A N 1
ATOM 1717 C CA . VAL A 1 351 ? 10.116 -29.443 23.914 1.00 35.44 348 VAL A CA 1
ATOM 1718 C C . VAL A 1 351 ? 10.891 -28.153 23.705 1.00 35.03 348 VAL A C 1
ATOM 1719 O O . VAL A 1 351 ? 12.046 -28.069 24.085 1.00 33.52 348 VAL A O 1
ATOM 1723 N N . PRO A 1 352 ? 10.272 -27.143 23.085 1.00 36.25 349 PRO A N 1
ATOM 1724 C CA . PRO A 1 352 ? 11.017 -25.894 22.913 1.00 35.64 349 PRO A CA 1
ATOM 1725 C C . PRO A 1 352 ? 11.405 -25.278 24.271 1.00 34.82 349 PRO A C 1
ATOM 1726 O O . PRO A 1 352 ? 12.516 -24.786 24.419 1.00 33.72 349 PRO A O 1
ATOM 1730 N N . ALA A 1 353 ? 10.510 -25.325 25.257 1.00 35.07 350 ALA A N 1
ATOM 1731 C CA . ALA A 1 353 ? 10.835 -24.806 26.599 1.00 34.39 350 ALA A CA 1
ATOM 1732 C C . ALA A 1 353 ? 11.966 -25.655 27.233 1.00 33.53 350 ALA A C 1
ATOM 1733 O O . ALA A 1 353 ? 12.911 -25.095 27.820 1.00 32.99 350 ALA A O 1
ATOM 1735 N N . ALA A 1 354 ? 11.919 -26.992 27.068 1.00 32.53 351 ALA A N 1
ATOM 1736 C CA . ALA A 1 354 ? 13.003 -27.836 27.609 1.00 30.80 351 ALA A CA 1
ATOM 1737 C C . ALA A 1 354 ? 14.371 -27.348 27.100 1.00 30.12 351 ALA A C 1
ATOM 1738 O O . ALA A 1 354 ? 15.382 -27.406 27.798 1.00 29.51 351 ALA A O 1
ATOM 1740 N N . SER A 1 355 ? 14.410 -26.847 25.885 1.00 30.41 352 SER A N 1
ATOM 1741 C CA . SER A 1 355 ? 15.672 -26.410 25.315 1.00 30.20 352 SER A CA 1
ATOM 1742 C C . SER A 1 355 ? 16.150 -25.163 26.014 1.00 29.84 352 SER A C 1
ATOM 1743 O O . SER A 1 355 ? 17.331 -24.966 26.224 1.00 29.10 352 SER A O 1
ATOM 1746 N N . VAL A 1 356 ? 15.205 -24.338 26.417 1.00 30.54 353 VAL A N 1
ATOM 1747 C CA . VAL A 1 356 ? 15.536 -23.094 27.092 1.00 30.63 353 VAL A CA 1
ATOM 1748 C C . VAL A 1 356 ? 16.082 -23.401 28.495 1.00 30.11 353 VAL A C 1
ATOM 1749 O O . VAL A 1 356 ? 17.050 -22.749 28.932 1.00 30.04 353 VAL A O 1
ATOM 1753 N N . VAL A 1 357 ? 15.483 -24.403 29.160 1.00 29.72 354 VAL A N 1
ATOM 1754 C CA . VAL A 1 357 ? 15.921 -24.851 30.495 1.00 29.36 354 VAL A CA 1
ATOM 1755 C C . VAL A 1 357 ? 17.289 -25.548 30.410 1.00 28.94 354 VAL A C 1
ATOM 1756 O O . VAL A 1 357 ? 18.194 -25.323 31.250 1.00 28.86 354 VAL A O 1
ATOM 1760 N N . ALA A 1 358 ? 17.453 -26.391 29.403 1.00 28.98 355 ALA A N 1
ATOM 1761 C CA . ALA A 1 358 ? 18.733 -27.058 29.221 1.00 28.65 355 ALA A CA 1
ATOM 1762 C C . ALA A 1 358 ? 19.781 -26.009 29.011 1.00 28.73 355 ALA A C 1
ATOM 1763 O O . ALA A 1 358 ? 20.908 -26.183 29.492 1.00 28.10 355 ALA A O 1
ATOM 1765 N N . GLU A 1 359 ? 19.416 -24.909 28.323 1.00 29.63 356 GLU A N 1
ATOM 1766 C CA . GLU A 1 359 ? 20.402 -23.807 28.050 1.00 30.12 356 GLU A CA 1
ATOM 1767 C C . GLU A 1 359 ? 20.819 -23.169 29.386 1.00 29.10 356 GLU A C 1
ATOM 1768 O O . GLU A 1 359 ? 21.990 -22.929 29.647 1.00 28.64 356 GLU A O 1
ATOM 1774 N N . ALA A 1 360 ? 19.834 -22.972 30.242 1.00 28.66 357 ALA A N 1
ATOM 1775 C CA . ALA A 1 360 ? 20.075 -22.405 31.541 1.00 28.37 357 ALA A CA 1
ATOM 1776 C C . ALA A 1 360 ? 21.076 -23.270 32.272 1.00 27.87 357 ALA A C 1
ATOM 1777 O O . ALA A 1 360 ? 22.097 -22.749 32.764 1.00 27.27 357 ALA A O 1
ATOM 1779 N N . MET A 1 361 ? 20.867 -24.600 32.272 1.00 27.95 358 MET A N 1
ATOM 1780 C CA . MET A 1 361 ? 21.798 -25.474 33.056 1.00 27.94 358 MET A CA 1
ATOM 1781 C C . MET A 1 361 ? 23.154 -25.610 32.392 1.00 27.19 358 MET A C 1
ATOM 1782 O O . MET A 1 361 ? 24.164 -25.766 33.065 1.00 27.69 358 MET A O 1
ATOM 1787 N N . VAL A 1 362 ? 23.207 -25.573 31.084 1.00 26.89 359 VAL A N 1
ATOM 1788 C CA . VAL A 1 362 ? 24.506 -25.603 30.432 1.00 26.65 359 VAL A CA 1
ATOM 1789 C C . VAL A 1 362 ? 25.274 -24.356 30.749 1.00 26.92 359 VAL A C 1
ATOM 1790 O O . VAL A 1 362 ? 26.457 -24.416 30.954 1.00 27.29 359 VAL A O 1
ATOM 1794 N N . ARG A 1 363 ? 24.613 -23.210 30.758 1.00 27.28 360 ARG A N 1
ATOM 1795 C CA . ARG A 1 363 ? 25.285 -21.981 31.118 1.00 27.48 360 ARG A CA 1
ATOM 1796 C C . ARG A 1 363 ? 25.859 -21.999 32.520 1.00 27.26 360 ARG A C 1
ATOM 1797 O O . ARG A 1 363 ? 26.957 -21.525 32.763 1.00 27.26 360 ARG A O 1
ATOM 1805 N N . LEU A 1 364 ? 25.060 -22.443 33.481 1.00 27.44 361 LEU A N 1
ATOM 1806 C CA . LEU A 1 364 ? 25.518 -22.502 34.875 1.00 27.23 361 LEU A CA 1
ATOM 1807 C C . LEU A 1 364 ? 26.761 -23.389 35.004 1.00 27.72 361 LEU A C 1
ATOM 1808 O O . LEU A 1 364 ? 27.753 -23.010 35.644 1.00 28.44 361 LEU A O 1
ATOM 1813 N N . THR A 1 365 ? 26.749 -24.545 34.352 1.00 28.12 362 THR A N 1
ATOM 1814 C CA . THR A 1 365 ? 27.894 -25.433 34.395 1.00 28.78 362 THR A CA 1
ATOM 1815 C C . THR A 1 365 ? 29.117 -24.789 33.744 1.00 28.92 362 THR A C 1
ATOM 1816 O O . THR A 1 365 ? 30.257 -24.813 34.261 1.00 28.91 362 THR A O 1
ATOM 1820 N N . LEU A 1 366 ? 28.899 -24.175 32.622 1.00 29.05 363 LEU A N 1
ATOM 1821 C CA . LEU A 1 366 ? 30.010 -23.519 31.964 1.00 29.50 363 LEU A CA 1
ATOM 1822 C C . LEU A 1 366 ? 30.534 -22.381 32.829 1.00 30.51 363 LEU A C 1
ATOM 1823 O O . LEU A 1 366 ? 31.773 -22.180 32.929 1.00 31.34 363 LEU A O 1
ATOM 1828 N N . ALA A 1 367 ? 29.630 -21.642 33.490 1.00 31.01 364 ALA A N 1
ATOM 18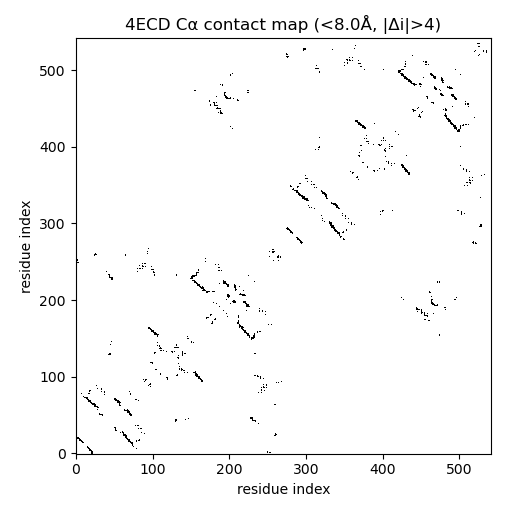29 C CA . ALA A 1 367 ? 30.073 -20.538 34.352 1.00 31.47 364 ALA A CA 1
ATOM 1830 C C . ALA A 1 367 ? 30.914 -21.116 35.476 1.00 32.11 364 ALA A C 1
ATOM 1831 O O . ALA A 1 367 ? 31.994 -20.617 35.775 1.00 32.60 364 ALA A O 1
ATOM 1833 N N . LYS A 1 368 ? 30.449 -22.197 36.063 1.00 34.17 365 LYS A N 1
ATOM 1834 C CA . LYS A 1 368 ? 31.165 -22.802 37.191 1.00 36.74 365 LYS A CA 1
ATOM 1835 C C . LYS A 1 368 ? 32.579 -23.205 36.841 1.00 36.54 365 LYS A C 1
ATOM 1836 O O . LYS A 1 368 ? 33.534 -22.798 37.503 1.00 37.72 365 LYS A O 1
ATOM 1842 N N . TYR A 1 369 ? 32.707 -23.995 35.790 1.00 36.67 366 TYR A N 1
ATOM 1843 C CA . TYR A 1 369 ? 33.995 -24.491 35.358 1.00 37.61 366 TYR A CA 1
ATOM 1844 C C . TYR A 1 369 ? 34.925 -23.393 34.865 1.00 38.85 366 TYR A C 1
ATOM 1845 O O . TYR A 1 369 ? 36.145 -23.480 35.073 1.00 39.09 366 TYR A O 1
ATOM 1854 N N . ALA A 1 370 ? 34.380 -22.379 34.193 1.00 39.20 367 ALA A N 1
ATOM 1855 C CA . ALA A 1 370 ? 35.240 -21.273 33.714 1.00 40.46 367 ALA A CA 1
ATOM 1856 C C . ALA A 1 370 ? 35.725 -20.461 34.920 1.00 39.76 367 ALA A C 1
ATOM 1857 O O . ALA A 1 370 ? 36.860 -20.019 34.982 1.00 39.40 367 ALA A O 1
ATOM 1859 N N . LEU A 1 371 ? 34.862 -20.291 35.899 1.00 41.10 368 LEU A N 1
ATOM 1860 C CA . LEU A 1 371 ? 35.229 -19.489 37.062 1.00 43.24 368 LEU A CA 1
ATOM 1861 C C . LEU A 1 371 ? 36.379 -20.195 37.830 1.00 44.79 368 LEU A C 1
ATOM 1862 O O . LEU A 1 371 ? 37.349 -19.559 38.292 1.00 44.27 368 LEU A O 1
ATOM 1867 N N . ASP A 1 372 ? 36.252 -21.513 37.943 1.00 45.71 369 ASP A N 1
ATOM 1868 C CA . ASP A 1 372 ? 37.256 -22.357 38.572 1.00 45.57 369 ASP A CA 1
ATOM 1869 C C . ASP A 1 372 ? 38.651 -22.246 37.888 1.00 44.40 369 ASP A C 1
ATOM 1870 O O . ASP A 1 372 ? 39.665 -22.166 38.557 1.00 42.02 369 ASP A O 1
ATOM 1875 N N . LYS A 1 373 ? 38.690 -22.265 36.564 1.00 43.16 370 LYS A N 1
ATOM 1876 C CA . LYS A 1 373 ? 39.954 -22.147 35.842 1.00 45.12 370 LYS A CA 1
ATOM 1877 C C . LYS A 1 373 ? 40.484 -20.701 35.828 1.00 46.22 370 LYS A C 1
ATOM 1878 O O . LYS A 1 373 ? 41.661 -20.473 36.105 1.00 48.01 370 LYS A O 1
ATOM 1884 N N . PHE A 1 374 ? 39.651 -19.721 35.490 1.00 45.46 371 PHE A N 1
ATOM 1885 C CA . PHE A 1 374 ? 40.176 -18.337 35.384 1.00 48.26 371 PHE A CA 1
ATOM 1886 C C . PHE A 1 374 ? 39.994 -17.404 36.586 1.00 48.77 371 PHE A C 1
ATOM 1887 O O . PHE A 1 374 ? 40.572 -16.333 36.622 1.00 50.84 371 PHE A O 1
ATOM 1895 N N . GLY A 1 375 ? 39.203 -17.815 37.561 1.00 51.02 372 GLY A N 1
ATOM 1896 C CA . GLY A 1 375 ? 39.006 -17.035 38.776 1.00 53.57 372 GLY A CA 1
ATOM 1897 C C . GLY A 1 375 ? 38.913 -15.530 38.632 1.00 54.56 372 GLY A C 1
ATOM 1898 O O . GLY A 1 375 ? 38.641 -14.980 37.563 1.00 58.40 372 GLY A O 1
ATOM 1899 N N . GLY A 1 376 ? 39.146 -14.863 39.743 1.00 55.75 373 GLY A N 1
ATOM 1900 C CA . GLY A 1 376 ? 39.076 -13.421 39.796 1.00 52.90 373 GLY A CA 1
ATOM 1901 C C . GLY A 1 376 ? 37.954 -13.018 40.726 1.00 51.63 373 GLY A C 1
ATOM 1902 O O . GLY A 1 376 ? 36.934 -13.721 40.853 1.00 47.02 373 GLY A O 1
ATOM 1903 N N . ASP A 1 377 ? 38.176 -11.908 41.408 1.00 52.09 374 ASP A N 1
ATOM 1904 C CA . ASP A 1 377 ? 37.204 -11.348 42.282 1.00 52.78 374 ASP A CA 1
ATOM 1905 C C . ASP A 1 377 ? 36.368 -10.348 41.520 1.00 53.06 374 ASP A C 1
ATOM 1906 O O . ASP A 1 377 ? 35.387 -9.853 42.063 1.00 53.50 374 ASP A O 1
ATOM 1911 N N . SER A 1 378 ? 36.718 -10.055 40.260 1.00 49.07 375 SER A N 1
ATOM 1912 C CA . SER A 1 378 ? 35.897 -9.146 39.494 1.00 47.36 375 SER A CA 1
ATOM 1913 C C . SER A 1 378 ? 35.884 -9.551 38.053 1.00 47.28 375 SER A C 1
ATOM 1914 O O . SER A 1 378 ? 36.781 -10.259 37.602 1.00 52.96 375 SER A O 1
ATOM 1917 N N . VAL A 1 379 ? 34.853 -9.121 37.327 1.00 46.43 376 VAL A N 1
ATOM 1918 C CA . VAL A 1 379 ? 34.754 -9.403 35.897 1.00 46.77 376 VAL A CA 1
ATOM 1919 C C . VAL A 1 379 ? 36.059 -8.926 35.227 1.00 46.96 376 VAL A C 1
ATOM 1920 O O . VAL A 1 379 ? 36.680 -9.677 34.474 1.00 44.34 376 VAL A O 1
ATOM 1924 N N . ALA A 1 380 ? 36.497 -7.706 35.562 1.00 48.68 377 ALA A N 1
ATOM 1925 C CA . ALA A 1 380 ? 37.770 -7.162 35.034 1.00 50.55 377 ALA A CA 1
ATOM 1926 C C . ALA A 1 380 ? 38.974 -8.081 35.321 1.00 52.44 377 ALA A C 1
ATOM 1927 O O . ALA A 1 380 ? 39.759 -8.354 34.414 1.00 53.08 377 ALA A O 1
ATOM 1929 N N . GLU A 1 381 ? 39.109 -8.570 36.562 1.00 54.10 378 GLU A N 1
ATOM 1930 C CA . GLU A 1 381 ? 40.244 -9.429 36.922 1.00 54.45 378 GLU A CA 1
ATOM 1931 C C . GLU A 1 381 ? 40.139 -10.779 36.229 1.00 54.01 378 GLU A C 1
ATOM 1932 O O . GLU A 1 381 ? 41.134 -11.299 35.739 1.00 54.42 378 GLU A O 1
ATOM 1938 N N . THR A 1 382 ? 38.932 -11.344 36.184 1.00 50.68 379 THR A N 1
ATOM 1939 C CA . THR A 1 382 ? 38.702 -12.618 35.499 1.00 48.48 379 THR A CA 1
ATOM 1940 C C . THR A 1 382 ? 39.098 -12.502 34.003 1.00 48.81 379 THR A C 1
ATOM 1941 O O . THR A 1 382 ? 39.711 -13.394 33.423 1.00 46.72 379 THR A O 1
ATOM 1945 N N . ARG A 1 383 ? 38.704 -11.391 33.395 1.00 51.38 380 ARG A N 1
ATOM 1946 C CA . ARG A 1 383 ? 38.946 -11.102 31.981 1.00 57.17 380 ARG A CA 1
ATOM 1947 C C . ARG A 1 383 ? 40.447 -11.037 31.655 1.00 55.90 380 ARG A C 1
ATOM 1948 O O . ARG A 1 383 ? 40.911 -11.537 30.632 1.00 55.13 380 ARG A O 1
ATOM 1956 N N . ARG A 1 384 ? 41.177 -10.441 32.576 1.00 58.70 381 ARG A N 1
ATOM 1957 C CA . ARG A 1 384 ? 42.622 -10.301 32.541 1.00 62.97 381 ARG A CA 1
ATOM 1958 C C . ARG A 1 384 ? 43.312 -11.667 32.721 1.00 61.91 381 ARG A C 1
ATOM 1959 O O . ARG A 1 384 ? 44.370 -11.897 32.131 1.00 61.82 381 ARG A O 1
ATOM 1967 N N . ASN A 1 385 ? 42.732 -12.557 33.536 1.00 58.21 382 ASN A N 1
ATOM 1968 C CA . ASN A 1 385 ? 43.314 -13.900 33.744 1.00 59.23 382 ASN A CA 1
ATOM 1969 C C . ASN A 1 385 ? 43.194 -14.779 32.497 1.00 62.15 382 ASN A C 1
ATOM 1970 O O . ASN A 1 385 ? 44.034 -15.675 32.263 1.00 65.45 382 ASN A O 1
ATOM 1975 N N . LEU A 1 386 ? 42.127 -14.564 31.732 1.00 58.13 383 LEU A N 1
ATOM 1976 C CA . LEU A 1 386 ? 41.930 -15.303 30.495 1.00 56.55 383 LEU A CA 1
ATOM 1977 C C . LEU A 1 386 ? 42.927 -14.743 29.499 1.00 59.06 383 LEU A C 1
ATOM 1978 O O . LEU A 1 386 ? 43.645 -15.491 28.847 1.00 59.31 383 LEU A O 1
ATOM 1983 N N . GLU A 1 387 ? 42.954 -13.418 29.397 1.00 63.46 384 GLU A N 1
ATOM 1984 C CA . GLU A 1 387 ? 43.836 -12.720 28.461 1.00 69.25 384 GLU A CA 1
ATOM 1985 C C . GLU A 1 387 ? 45.276 -13.181 28.726 1.00 64.69 384 GLU A C 1
ATOM 1986 O O . GLU A 1 387 ? 46.044 -13.481 27.795 1.00 58.63 384 GLU A O 1
ATOM 1992 N N . SER A 1 388 ? 45.594 -13.309 30.009 1.00 62.19 385 SER A N 1
ATOM 1993 C CA . SER A 1 388 ? 46.885 -13.800 30.453 1.00 63.82 385 SER A CA 1
ATOM 1994 C C . SER A 1 388 ? 47.126 -15.261 30.046 1.00 63.94 385 SER A C 1
ATOM 1995 O O . SER A 1 388 ? 48.150 -15.569 29.457 1.00 67.87 385 SER A O 1
ATOM 1998 N N . TYR A 1 389 ? 46.173 -16.147 30.339 1.00 65.73 386 TYR A N 1
ATOM 1999 C CA . TYR A 1 389 ? 46.278 -17.579 29.994 1.00 63.52 386 TYR A CA 1
ATOM 2000 C C . TYR A 1 389 ? 46.514 -17.848 28.508 1.00 65.64 386 TYR A C 1
ATOM 2001 O O . TYR A 1 389 ? 47.297 -18.739 28.157 1.00 66.97 386 TYR A O 1
ATOM 2010 N N . LEU A 1 390 ? 45.799 -17.104 27.657 1.00 65.06 387 LEU A N 1
ATOM 2011 C CA . LEU A 1 390 ? 45.914 -17.199 26.191 1.00 66.61 387 LEU A CA 1
ATOM 2012 C C . LEU A 1 390 ? 47.248 -16.649 25.640 1.00 71.64 387 LEU A C 1
ATOM 2013 O O . LEU A 1 390 ? 47.579 -16.878 24.474 1.00 73.02 387 LEU A O 1
ATOM 2018 N N . ALA A 1 391 ? 47.991 -15.901 26.456 1.00 78.20 388 ALA A N 1
ATOM 2019 C CA . ALA A 1 391 ? 49.329 -15.433 26.062 1.00 83.15 388 ALA A CA 1
ATOM 2020 C C . ALA A 1 391 ? 50.321 -16.552 26.424 1.00 86.58 388 ALA A C 1
ATOM 2021 O O . ALA A 1 391 ? 51.510 -16.472 26.117 1.00 80.28 388 ALA A O 1
ATOM 2023 N N . SER A 1 392 ? 49.792 -17.590 27.083 1.00 87.42 389 SER A N 1
ATOM 2024 C CA . SER A 1 392 ? 50.528 -18.789 27.490 1.00 89.80 389 SER A CA 1
ATOM 2025 C C . SER A 1 392 ? 51.460 -18.468 28.642 1.00 91.71 389 SER A C 1
ATOM 2026 O O . SER A 1 392 ? 51.014 -17.951 29.662 1.00 88.17 389 SER A O 1
ATOM 2029 N N A MET B 1 4 ? 29.498 -41.675 53.489 0.50 47.68 1 MET B N 1
ATOM 2030 N N B MET B 1 4 ? 29.670 -40.993 53.239 0.50 49.71 1 MET B N 1
ATOM 2031 C CA A MET B 1 4 ? 29.398 -41.548 52.003 0.50 48.61 1 MET B CA 1
ATOM 2032 C CA B MET B 1 4 ? 29.308 -41.469 51.869 0.50 50.26 1 MET B CA 1
ATOM 2033 C C A MET B 1 4 ? 30.457 -42.452 51.386 0.50 46.69 1 MET B C 1
ATOM 2034 C C B MET B 1 4 ? 30.429 -42.326 51.265 0.50 47.77 1 MET B C 1
ATOM 2035 O O A MET B 1 4 ? 31.631 -42.378 51.765 0.50 46.94 1 MET B O 1
ATOM 2036 O O B MET B 1 4 ? 31.610 -42.070 51.513 0.50 48.33 1 MET B O 1
ATOM 2045 N N . LEU B 1 5 ? 30.050 -43.335 50.476 1.00 44.85 2 LEU B N 1
ATOM 2046 C CA . LEU B 1 5 ? 31.018 -44.218 49.792 1.00 43.03 2 LEU B CA 1
ATOM 2047 C C . LEU B 1 5 ? 31.875 -43.301 48.920 1.00 42.14 2 LEU B C 1
ATOM 2048 O O . LEU B 1 5 ? 31.347 -42.537 48.121 1.00 41.74 2 LEU B O 1
ATOM 2053 N N . ARG B 1 6 ? 33.180 -43.410 49.074 1.00 43.80 3 ARG B N 1
ATOM 2054 C CA . ARG B 1 6 ? 34.148 -42.517 48.428 1.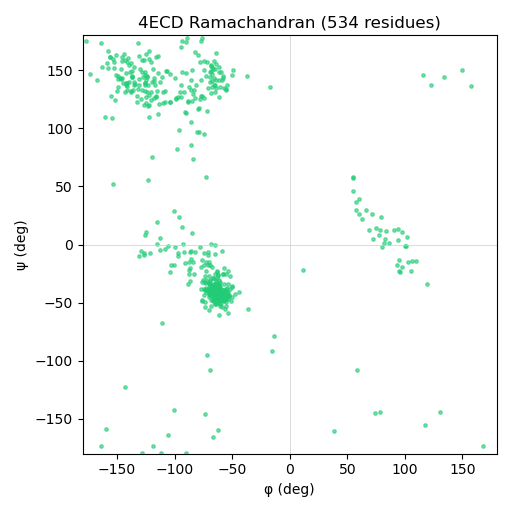00 47.17 3 ARG B CA 1
ATOM 2055 C C . ARG B 1 6 ? 35.364 -43.353 47.998 1.00 40.55 3 ARG B C 1
ATOM 2056 O O . ARG B 1 6 ? 35.861 -44.188 48.761 1.00 36.23 3 ARG B O 1
ATOM 2064 N N . TRP B 1 7 ? 35.867 -43.128 46.805 1.00 37.25 4 TRP B N 1
ATOM 2065 C CA . TRP B 1 7 ? 37.009 -43.906 46.328 1.00 35.14 4 TRP B CA 1
ATOM 2066 C C . TRP B 1 7 ? 38.005 -43.050 45.587 1.00 37.45 4 TRP B C 1
ATOM 2067 O O . TRP B 1 7 ? 37.661 -41.996 45.009 1.00 36.02 4 TRP B O 1
ATOM 2078 N N . GLN B 1 8 ? 39.250 -43.514 45.588 1.00 38.11 5 GLN B N 1
ATOM 2079 C CA . GLN B 1 8 ? 40.332 -42.823 44.946 1.00 39.97 5 GLN B CA 1
ATOM 2080 C C . GLN B 1 8 ? 41.227 -43.872 44.319 1.00 37.99 5 GLN B C 1
ATOM 2081 O O . GLN B 1 8 ? 41.377 -44.974 44.861 1.00 38.07 5 GLN B O 1
ATOM 2087 N N . THR B 1 9 ? 41.842 -43.529 43.196 1.00 35.35 6 THR B N 1
ATOM 2088 C CA . THR B 1 9 ? 42.757 -44.429 42.532 1.00 34.19 6 THR B CA 1
ATOM 2089 C C . THR B 1 9 ? 44.095 -43.709 42.296 1.00 34.57 6 THR B C 1
ATOM 2090 O O . THR B 1 9 ? 44.160 -42.478 42.280 1.00 34.54 6 THR B O 1
ATOM 2094 N N . ALA B 1 10 ? 45.158 -44.474 42.100 1.00 34.85 7 ALA B N 1
ATOM 2095 C CA . ALA B 1 10 ? 46.482 -43.882 41.962 1.00 35.83 7 ALA B CA 1
ATOM 2096 C C . ALA B 1 10 ? 47.331 -44.822 41.201 1.00 35.65 7 ALA B C 1
ATOM 2097 O O . ALA B 1 10 ? 47.023 -45.982 41.150 1.00 33.34 7 ALA B O 1
ATOM 2099 N N . GLY B 1 11 ? 48.428 -44.335 40.645 1.00 38.52 8 GLY B N 1
ATOM 2100 C CA . GLY B 1 11 ? 49.374 -45.235 39.963 1.00 42.96 8 GLY B CA 1
ATOM 2101 C C . GLY B 1 11 ? 49.642 -44.899 38.522 1.00 45.77 8 GLY B C 1
ATOM 2102 O O . GLY B 1 11 ? 48.733 -44.585 37.791 1.00 47.42 8 GLY B O 1
ATOM 2103 N N . GLU B 1 12 ? 50.904 -44.971 38.119 1.00 53.74 9 GLU B N 1
ATOM 2104 C CA . GLU B 1 12 ? 51.299 -44.628 36.742 1.00 59.44 9 GLU B CA 1
ATOM 2105 C C . GLU B 1 12 ? 51.334 -45.824 35.821 1.00 69.82 9 GLU B C 1
ATOM 2106 O O . GLU B 1 12 ? 51.659 -46.954 36.232 1.00 70.12 9 GLU B O 1
ATOM 2112 N N . SER B 1 13 ? 51.038 -45.550 34.556 1.00 85.53 10 SER B N 1
ATOM 2113 C CA . SER B 1 13 ? 51.023 -46.577 33.523 1.00 96.63 10 SER B CA 1
ATOM 2114 C C . SER B 1 13 ? 52.265 -47.495 33.657 1.00 99.98 10 SER B C 1
ATOM 2115 O O . SER B 1 13 ? 52.134 -48.716 33.546 1.00 96.40 10 SER B O 1
ATOM 2118 N N . HIS B 1 14 ? 53.440 -46.908 33.950 1.00 100.77 11 HIS B N 1
ATOM 2119 C CA . HIS B 1 14 ? 54.702 -47.669 34.091 1.00 99.76 11 HIS B CA 1
ATOM 2120 C C . HIS B 1 14 ? 55.385 -47.497 35.430 1.00 92.81 11 HIS B C 1
ATOM 2121 O O . HIS B 1 14 ? 56.555 -47.123 35.476 1.00 94.50 11 HIS B O 1
ATOM 2128 N N . GLY B 1 15 ? 54.686 -47.781 36.529 1.00 89.50 12 GLY B N 1
ATOM 2129 C CA . GLY B 1 15 ? 55.274 -47.677 37.886 1.00 82.49 12 GLY B CA 1
ATOM 2130 C C . GLY B 1 15 ? 55.277 -49.027 38.596 1.00 82.27 12 GLY B C 1
ATOM 2131 O O . GLY B 1 15 ? 54.936 -50.057 37.996 1.00 74.91 12 GLY B O 1
ATOM 2132 N N . GLU B 1 16 ? 55.647 -49.039 39.877 1.00 78.29 13 GLU B N 1
ATOM 2133 C CA . GLU B 1 16 ? 55.673 -50.310 40.629 1.00 78.81 13 GLU B CA 1
ATOM 2134 C C . GLU B 1 16 ? 54.274 -50.826 41.022 1.00 72.21 13 GLU B C 1
ATOM 2135 O O . GLU B 1 16 ? 54.056 -52.043 41.094 1.00 75.04 13 GLU B O 1
ATOM 2141 N N . ALA B 1 17 ? 53.323 -49.924 41.249 1.00 57.32 14 ALA B N 1
ATOM 2142 C CA . ALA B 1 17 ? 52.000 -50.357 41.619 1.00 50.22 14 ALA B CA 1
ATOM 2143 C C . ALA B 1 17 ? 50.880 -49.361 41.300 1.00 44.89 14 ALA B C 1
ATOM 2144 O O . ALA B 1 17 ? 51.114 -48.186 41.019 1.00 42.53 14 ALA B O 1
ATOM 2146 N N . LEU B 1 18 ? 49.672 -49.898 41.272 1.00 40.16 15 LEU B N 1
ATOM 2147 C CA . LEU B 1 18 ? 48.461 -49.124 41.150 1.00 37.69 15 LEU B CA 1
ATOM 2148 C C . LEU B 1 18 ? 47.786 -49.322 42.511 1.00 36.24 15 LEU B C 1
ATOM 2149 O O . LEU B 1 18 ? 47.835 -50.403 43.072 1.00 36.35 15 LEU B O 1
ATOM 2154 N N . VAL B 1 19 ? 47.191 -48.268 43.052 1.00 35.14 16 VAL B N 1
ATOM 2155 C CA . VAL B 1 19 ? 46.557 -48.319 44.346 1.00 34.10 16 VAL B CA 1
ATOM 2156 C C . VAL B 1 19 ? 45.136 -47.839 44.180 1.00 33.50 16 VAL B C 1
ATOM 2157 O O . VAL B 1 19 ? 44.869 -46.890 43.419 1.00 32.76 16 VAL B O 1
ATOM 2161 N N . ALA B 1 20 ? 44.214 -48.543 44.822 1.00 32.95 17 ALA B N 1
ATOM 2162 C CA . ALA B 1 20 ? 42.817 -48.148 44.806 1.00 33.25 17 ALA B CA 1
ATOM 2163 C C . ALA B 1 20 ? 42.407 -48.108 46.265 1.00 34.37 17 ALA B C 1
ATOM 2164 O O . ALA B 1 20 ? 42.856 -48.941 47.061 1.00 35.03 17 ALA B O 1
ATOM 2166 N N . MET B 1 21 ? 41.556 -47.171 46.637 1.00 35.81 18 MET B N 1
ATOM 2167 C CA . MET B 1 21 ? 41.133 -47.084 48.027 1.00 37.44 18 MET B CA 1
ATOM 2168 C C . MET B 1 21 ? 39.669 -46.738 48.104 1.00 35.67 18 MET B C 1
ATOM 2169 O O . MET B 1 21 ? 39.203 -45.832 47.445 1.00 36.80 18 MET B O 1
ATOM 2174 N N . ILE B 1 22 ? 38.928 -47.446 48.911 1.00 34.44 19 ILE B N 1
ATOM 2175 C CA . ILE B 1 22 ? 37.537 -47.143 49.018 1.00 35.04 19 ILE B CA 1
ATOM 2176 C C . ILE B 1 22 ? 37.175 -47.037 50.487 1.00 36.44 19 ILE B C 1
ATOM 2177 O O . ILE B 1 22 ? 37.648 -47.825 51.283 1.00 37.05 19 ILE B O 1
ATOM 2182 N N . GLU B 1 23 ? 36.376 -46.026 50.828 1.00 37.65 20 GLU B N 1
ATOM 2183 C CA . GLU B 1 23 ? 35.926 -45.790 52.194 1.00 41.17 20 GLU B CA 1
ATOM 2184 C C . GLU B 1 23 ? 34.407 -45.689 52.346 1.00 39.71 20 GLU B C 1
ATOM 2185 O O . GLU B 1 23 ? 33.706 -45.279 51.416 1.00 35.75 20 GLU B O 1
ATOM 2191 N N . GLY B 1 24 ? 33.912 -46.122 53.529 1.00 38.49 21 GLY B N 1
ATOM 2192 C CA . GLY B 1 24 ? 32.476 -46.033 53.864 1.00 37.33 21 GLY B CA 1
ATOM 2193 C C . GLY B 1 24 ? 31.711 -47.311 53.620 1.00 36.61 21 GLY B C 1
ATOM 2194 O O . GLY B 1 24 ? 30.509 -47.341 53.673 1.00 36.22 21 GLY B O 1
ATOM 2195 N N . LEU B 1 25 ? 32.426 -48.381 53.368 1.00 35.75 22 LEU B N 1
ATOM 2196 C CA . LEU B 1 25 ? 31.805 -49.641 53.099 1.00 35.57 22 LEU B CA 1
ATOM 2197 C C . LEU B 1 25 ? 31.566 -50.273 54.474 1.00 35.73 22 LEU B C 1
ATOM 2198 O O . LEU B 1 25 ? 32.372 -50.121 55.377 1.00 35.71 22 LEU B O 1
ATOM 2203 N N . PRO B 1 26 ? 30.436 -50.942 54.660 1.00 36.14 23 PRO B N 1
ATOM 2204 C CA . PRO B 1 26 ? 30.208 -51.508 55.969 1.00 36.98 23 PRO B CA 1
ATOM 2205 C C . PRO B 1 26 ? 30.949 -52.798 56.214 1.00 36.85 23 PRO B C 1
ATOM 2206 O O . PRO B 1 26 ? 31.427 -53.433 55.268 1.00 37.13 23 PRO B O 1
ATOM 2210 N N . ALA B 1 27 ? 31.045 -53.158 57.496 1.00 36.30 24 ALA B N 1
ATOM 2211 C CA . ALA B 1 27 ? 31.673 -54.396 57.935 1.00 36.19 24 ALA B CA 1
ATOM 2212 C C . ALA B 1 27 ? 30.847 -55.547 57.413 1.00 35.52 24 ALA B C 1
ATOM 2213 O O . ALA B 1 27 ? 29.655 -55.398 57.198 1.00 35.13 24 ALA B O 1
ATOM 2215 N N . GLY B 1 28 ? 31.482 -56.690 57.170 1.00 35.79 25 GLY B N 1
ATOM 2216 C CA . GLY B 1 28 ? 30.732 -57.879 56.799 1.00 36.01 25 GLY B CA 1
ATOM 2217 C C . GLY B 1 28 ? 30.672 -58.275 55.353 1.00 36.50 25 GLY B C 1
ATOM 2218 O O . GLY B 1 28 ? 30.076 -59.316 55.041 1.00 37.36 25 GLY B O 1
ATOM 2219 N N . VAL B 1 29 ? 31.300 -57.492 54.460 1.00 35.55 26 VAL B N 1
ATOM 2220 C CA . VAL B 1 29 ? 31.299 -57.847 53.067 1.00 35.36 26 VAL B CA 1
ATOM 2221 C C . VAL B 1 29 ? 32.408 -58.887 52.843 1.00 37.19 26 VAL B C 1
ATOM 2222 O O . VAL B 1 29 ? 33.557 -58.684 53.255 1.00 37.13 26 VAL B O 1
ATOM 2226 N N . ARG B 1 30 ? 32.039 -60.023 52.257 1.00 39.32 27 ARG B N 1
ATOM 2227 C CA . ARG B 1 30 ? 33.002 -61.078 51.883 1.00 41.53 27 ARG B CA 1
ATOM 2228 C C . ARG B 1 30 ? 33.670 -60.646 50.581 1.00 40.62 27 ARG B C 1
ATOM 2229 O O . ARG B 1 30 ? 32.999 -60.472 49.570 1.00 40.73 27 ARG B O 1
ATOM 2237 N N . ILE B 1 31 ? 34.976 -60.419 50.623 1.00 39.10 28 ILE B N 1
ATOM 2238 C CA . ILE B 1 31 ? 35.733 -60.029 49.464 1.00 38.63 28 ILE B CA 1
ATOM 2239 C C . ILE B 1 31 ? 37.118 -60.675 49.571 1.00 40.43 28 ILE B C 1
ATOM 2240 O O . ILE B 1 31 ? 37.704 -60.697 50.646 1.00 43.13 28 ILE B O 1
ATOM 2245 N N . SER B 1 32 ? 37.648 -61.184 48.469 1.00 43.02 29 SER B N 1
ATOM 2246 C CA . SER B 1 32 ? 38.994 -61.788 48.462 1.00 45.09 29 SER B CA 1
ATOM 2247 C C . SER B 1 32 ? 39.847 -61.237 47.312 1.00 44.21 29 SER B C 1
ATOM 2248 O O . SER B 1 32 ? 39.327 -60.673 46.330 1.00 44.20 29 SER B O 1
ATOM 2251 N N . THR B 1 33 ? 41.153 -61.423 47.422 1.00 44.02 30 THR B N 1
ATOM 2252 C CA . THR B 1 33 ? 42.055 -61.009 46.379 1.00 43.48 30 THR B CA 1
ATOM 2253 C C . THR B 1 33 ? 41.786 -61.845 45.098 1.00 45.87 30 THR B C 1
ATOM 2254 O O . THR B 1 33 ? 41.969 -61.352 43.979 1.00 42.99 30 THR B O 1
ATOM 2258 N N . ASP B 1 34 ? 41.322 -63.085 45.242 1.00 48.57 31 ASP B N 1
ATOM 2259 C CA . ASP B 1 34 ? 41.055 -63.887 44.052 1.00 52.36 31 ASP B CA 1
ATOM 2260 C C . ASP B 1 34 ? 39.848 -63.326 43.307 1.00 49.30 31 ASP B C 1
ATOM 2261 O O . ASP B 1 34 ? 39.794 -63.355 42.079 1.00 49.99 31 ASP B O 1
ATOM 2266 N N . ASP B 1 35 ? 38.887 -62.793 44.040 1.00 46.61 32 ASP B N 1
ATOM 2267 C CA . ASP B 1 35 ? 37.758 -62.106 43.409 1.00 44.15 32 ASP B CA 1
ATOM 2268 C C . ASP B 1 35 ? 38.255 -60.966 42.477 1.00 42.27 32 ASP B C 1
ATOM 2269 O O . ASP B 1 35 ? 37.801 -60.796 41.319 1.00 42.31 32 ASP B O 1
ATOM 2274 N N . ILE B 1 36 ? 39.190 -60.183 42.985 1.00 39.17 33 ILE B N 1
ATOM 2275 C CA . ILE B 1 36 ? 39.703 -59.051 42.238 1.00 38.10 33 ILE B CA 1
ATOM 2276 C C . ILE B 1 36 ? 40.551 -59.493 41.037 1.00 38.98 33 ILE B C 1
ATOM 2277 O O . ILE B 1 36 ? 40.395 -58.951 39.933 1.00 36.78 33 ILE B O 1
ATOM 2282 N N . VAL B 1 37 ? 41.443 -60.469 41.247 1.00 41.18 34 VAL B N 1
ATOM 2283 C CA . VAL B 1 37 ? 42.266 -61.003 40.156 1.00 42.87 34 VAL B CA 1
ATOM 2284 C C . VAL B 1 37 ? 41.332 -61.440 39.012 1.00 43.61 34 VAL B C 1
ATOM 2285 O O . VAL B 1 37 ? 41.539 -61.110 37.843 1.00 45.29 34 VAL B O 1
ATOM 2289 N N . SER B 1 38 ? 40.264 -62.121 39.382 1.00 44.85 35 SER B N 1
ATOM 2290 C CA . SER B 1 38 ? 39.260 -62.564 38.433 1.00 45.71 35 SER B CA 1
ATOM 2291 C C . SER B 1 38 ? 38.596 -61.382 37.744 1.00 45.78 35 SER B C 1
ATOM 2292 O O . SER B 1 38 ? 38.447 -61.372 36.534 1.00 49.34 35 SER B O 1
ATOM 2295 N N . ALA B 1 39 ? 38.187 -60.373 38.504 1.00 43.94 36 ALA B N 1
ATOM 2296 C CA . ALA B 1 39 ? 37.586 -59.193 37.874 1.00 41.14 36 ALA B CA 1
ATOM 2297 C C . ALA B 1 39 ? 38.577 -58.487 36.917 1.00 41.17 36 ALA B C 1
ATOM 2298 O O . ALA B 1 39 ? 38.168 -57.907 35.910 1.00 41.56 36 ALA B O 1
ATOM 2300 N N . LEU B 1 40 ? 39.879 -58.515 37.228 1.00 41.28 37 LEU B N 1
ATOM 2301 C CA . LEU B 1 40 ? 40.870 -57.860 36.355 1.00 40.33 37 LEU B CA 1
ATOM 2302 C C . LEU B 1 40 ? 41.090 -58.654 35.044 1.00 41.66 37 LEU B C 1
ATOM 2303 O O . LEU B 1 40 ? 41.278 -58.066 33.965 1.00 39.20 37 LEU B O 1
ATOM 2308 N N . ALA B 1 41 ? 41.106 -59.987 35.145 1.00 43.03 38 ALA B N 1
ATOM 2309 C CA . ALA B 1 41 ? 41.231 -60.826 33.933 1.00 44.06 38 ALA B CA 1
ATOM 2310 C C . ALA B 1 41 ? 40.118 -60.414 32.908 1.00 43.45 38 ALA B C 1
ATOM 2311 O O . ALA B 1 41 ? 40.387 -60.211 31.710 1.00 44.34 38 ALA B O 1
ATOM 2313 N N . ARG B 1 42 ? 38.898 -60.221 33.398 1.00 41.03 39 ARG B N 1
ATOM 2314 C CA . ARG B 1 42 ? 37.776 -59.869 32.513 1.00 43.07 39 ARG B CA 1
ATOM 2315 C C . ARG B 1 42 ? 37.992 -58.623 31.646 1.00 42.34 39 ARG B C 1
ATOM 2316 O O . ARG B 1 42 ? 37.393 -58.480 30.594 1.00 44.76 39 ARG B O 1
ATOM 2324 N N . ARG B 1 43 ? 38.844 -57.739 32.111 1.00 45.26 40 ARG B N 1
ATOM 2325 C CA . ARG B 1 43 ? 39.157 -56.453 31.443 1.00 47.09 40 ARG B CA 1
ATOM 2326 C C . ARG B 1 43 ? 40.093 -56.616 30.258 1.00 50.16 40 ARG B C 1
ATOM 2327 O O . ARG B 1 43 ? 40.171 -55.739 29.397 1.00 54.18 40 ARG B O 1
ATOM 2335 N N . ARG B 1 44 ? 40.793 -57.744 30.231 1.00 53.40 41 ARG B N 1
ATOM 2336 C CA . ARG B 1 44 ? 41.734 -58.090 29.175 1.00 57.22 41 ARG B CA 1
ATOM 2337 C C . ARG B 1 44 ? 41.018 -58.695 27.969 1.00 54.89 41 ARG B C 1
ATOM 2338 O O . ARG B 1 44 ? 41.517 -58.652 26.860 1.00 60.53 41 ARG B O 1
ATOM 2346 N N . LEU B 1 45 ? 39.858 -59.278 28.207 1.00 50.93 42 LEU B N 1
ATOM 2347 C CA . LEU B 1 45 ? 39.081 -59.920 27.184 1.00 50.27 42 LEU B CA 1
ATOM 2348 C C . LEU B 1 45 ? 38.662 -58.975 26.041 1.00 51.87 42 LEU B C 1
ATOM 2349 O O . LEU B 1 45 ? 38.443 -57.765 26.240 1.00 52.12 42 LEU B O 1
ATOM 2354 N N . GLY B 1 46 ? 38.546 -59.551 24.843 1.00 55.51 43 GLY B N 1
ATOM 2355 C CA . GLY B 1 46 ? 38.122 -58.814 23.630 1.00 56.55 43 GLY B CA 1
ATOM 2356 C C . GLY B 1 46 ? 38.741 -59.377 22.361 1.00 55.36 43 GLY B C 1
ATOM 2357 O O . GLY B 1 46 ? 39.829 -59.913 22.398 1.00 56.35 43 GLY B O 1
ATOM 2358 N N . TYR B 1 47 ? 38.048 -59.257 21.235 1.00 55.66 44 TYR B N 1
ATOM 2359 C CA . TYR B 1 47 ? 38.585 -59.754 19.955 1.00 53.99 44 TYR B CA 1
ATOM 2360 C C . TYR B 1 47 ? 39.712 -58.885 19.441 1.00 54.96 44 TYR B C 1
ATOM 2361 O O . TYR B 1 47 ? 40.689 -59.435 18.907 1.00 62.14 44 TYR B O 1
ATOM 2370 N N . GLN B 1 57 ? 48.940 -61.713 34.089 1.00 83.59 54 GLN B N 1
ATOM 2371 C CA . GLN B 1 57 ? 49.066 -62.454 35.337 1.00 87.59 54 GLN B CA 1
ATOM 2372 C C . GLN B 1 57 ? 49.048 -61.454 36.519 1.00 84.33 54 GLN B C 1
ATOM 2373 O O . GLN B 1 57 ? 50.076 -61.179 37.148 1.00 85.89 54 GLN B O 1
ATOM 2379 N N . ASP B 1 58 ? 47.854 -60.943 36.818 1.00 75.92 55 ASP B N 1
ATOM 2380 C CA . ASP B 1 58 ? 47.656 -59.899 37.842 1.00 71.74 55 ASP B CA 1
ATOM 2381 C C . ASP B 1 58 ? 47.834 -60.346 39.284 1.00 67.37 55 ASP B C 1
ATOM 2382 O O . ASP B 1 58 ? 47.323 -61.383 39.673 1.00 69.59 55 ASP B O 1
ATOM 2387 N N . LYS B 1 59 ? 48.554 -59.548 40.069 1.00 62.56 56 LYS B N 1
ATOM 2388 C CA . LYS B 1 59 ? 48.755 -59.831 41.492 1.00 62.83 56 LYS B CA 1
ATOM 2389 C C . LYS B 1 59 ? 48.152 -58.693 42.355 1.00 57.03 56 LYS B C 1
ATOM 2390 O O . LYS B 1 59 ? 48.491 -57.522 42.198 1.00 52.11 56 LYS B O 1
ATOM 2396 N N . VAL B 1 60 ? 47.284 -59.070 43.287 1.00 51.92 57 VAL B N 1
ATOM 2397 C CA . VAL B 1 60 ? 46.567 -58.130 44.117 1.00 47.01 57 VAL B CA 1
ATOM 2398 C C . VAL B 1 60 ? 46.786 -58.416 45.603 1.00 48.04 57 VAL B C 1
ATOM 2399 O O . VAL B 1 60 ? 46.818 -59.566 45.993 1.00 47.81 57 VAL B O 1
ATOM 2403 N N . ARG B 1 61 ? 46.912 -57.360 46.415 1.00 47.65 58 ARG B N 1
ATOM 2404 C CA . ARG B 1 61 ? 46.971 -57.475 47.875 1.00 48.60 58 ARG B CA 1
ATOM 2405 C C . ARG B 1 61 ? 45.898 -56.576 48.470 1.00 45.22 58 ARG B C 1
ATOM 2406 O O . ARG B 1 61 ? 45.673 -55.447 47.983 1.00 45.59 58 ARG B O 1
ATOM 2414 N N . LEU B 1 62 ? 45.223 -57.068 49.493 1.00 43.14 59 LEU B N 1
ATOM 2415 C CA . LEU B 1 62 ? 44.276 -56.248 50.241 1.00 42.18 59 LEU B CA 1
ATOM 2416 C C . LEU B 1 62 ? 45.088 -55.761 51.438 1.00 42.59 59 LEU B C 1
ATOM 2417 O O . LEU B 1 62 ? 45.286 -56.494 52.404 1.00 43.65 59 LEU B O 1
ATOM 2422 N N . LEU B 1 63 ? 45.587 -54.538 51.346 1.00 40.36 60 LEU B N 1
ATOM 2423 C CA . LEU B 1 63 ? 46.472 -53.965 52.376 1.00 39.42 60 LEU B CA 1
ATOM 2424 C C . LEU B 1 63 ? 45.839 -53.564 53.688 1.00 38.53 60 LEU B C 1
ATOM 2425 O O . LEU B 1 63 ? 46.498 -53.580 54.705 1.00 38.20 60 LEU B O 1
ATOM 2430 N N . THR B 1 64 ? 44.576 -53.166 53.642 1.00 38.41 61 THR B N 1
ATOM 2431 C CA . THR B 1 64 ? 43.871 -52.632 54.805 1.00 37.36 61 THR B CA 1
ATOM 2432 C C . THR B 1 64 ? 42.379 -52.946 54.670 1.00 37.83 61 THR B C 1
ATOM 2433 O O . THR B 1 64 ? 41.923 -53.300 53.570 1.00 38.70 61 THR B O 1
ATOM 2437 N N . GLY B 1 65 ? 41.636 -52.846 55.782 1.00 37.44 62 GLY B N 1
ATOM 2438 C CA . GLY B 1 65 ? 40.156 -52.949 55.784 1.00 36.83 62 GLY B CA 1
ATOM 2439 C C . GLY B 1 65 ? 39.499 -54.315 55.679 1.00 37.41 62 GLY B C 1
ATOM 2440 O O . GLY B 1 65 ? 38.262 -54.425 55.557 1.00 35.51 62 GLY B O 1
ATOM 2441 N N . VAL B 1 66 ? 40.321 -55.351 55.766 1.00 39.79 63 VAL B N 1
ATOM 2442 C CA . VAL B 1 66 ? 39.844 -56.712 55.658 1.00 43.19 63 VAL B CA 1
ATOM 2443 C C . VAL B 1 66 ? 40.567 -57.668 56.599 1.00 47.28 63 VAL B C 1
ATOM 2444 O O . VAL B 1 66 ? 41.777 -57.593 56.720 1.00 47.38 63 VAL B O 1
ATOM 2448 N N . ARG B 1 67 ? 39.799 -58.558 57.249 1.00 50.33 64 ARG B N 1
ATOM 2449 C CA . ARG B 1 67 ? 40.325 -59.596 58.123 1.00 53.62 64 ARG B CA 1
ATOM 2450 C C . ARG B 1 67 ? 39.362 -60.795 58.080 1.00 55.83 64 ARG B C 1
ATOM 2451 O O . ARG B 1 67 ? 38.136 -60.642 58.226 1.00 51.50 64 ARG B O 1
ATOM 2459 N N . HIS B 1 68 ? 39.949 -61.981 57.892 1.00 48.70 65 HIS B N 1
ATOM 2460 C CA . HIS B 1 68 ? 39.205 -63.233 57.770 1.00 48.98 65 HIS B CA 1
ATOM 2461 C C . HIS B 1 68 ? 38.271 -63.165 56.609 1.00 47.62 65 HIS B C 1
ATOM 2462 O O . HIS B 1 68 ? 37.159 -63.653 56.686 1.00 51.83 65 HIS B O 1
ATOM 2469 N N . GLY B 1 69 ? 38.735 -62.550 55.520 1.00 44.95 66 GLY B N 1
ATOM 2470 C CA . GLY B 1 69 ? 37.955 -62.396 54.297 1.00 42.77 66 GLY B CA 1
ATOM 2471 C C . GLY B 1 69 ? 36.744 -61.462 54.351 1.00 42.09 66 GLY B C 1
ATOM 2472 O O . GLY B 1 69 ? 35.955 -61.474 53.428 1.00 41.58 66 GLY B O 1
ATOM 2473 N N . LEU B 1 70 ? 36.601 -60.646 55.404 1.00 42.35 67 LEU B N 1
ATOM 2474 C CA . LEU B 1 70 ? 35.453 -59.728 55.554 1.00 41.50 67 LEU B CA 1
ATOM 2475 C C . LEU B 1 70 ? 35.892 -58.274 55.730 1.00 40.73 67 LEU B C 1
ATOM 2476 O O . LEU B 1 70 ? 36.895 -57.998 56.366 1.00 40.88 67 LEU B O 1
ATOM 2481 N N . THR B 1 71 ? 35.129 -57.329 55.202 1.00 39.28 68 THR B N 1
ATOM 2482 C CA . THR B 1 71 ? 35.471 -55.947 55.405 1.00 37.89 68 THR B CA 1
ATOM 2483 C C . THR B 1 71 ? 35.246 -55.679 56.870 1.00 39.21 68 THR B C 1
ATOM 2484 O O . THR B 1 71 ? 34.411 -56.326 57.488 1.00 38.58 68 THR B O 1
ATOM 2488 N N . LEU B 1 72 ? 35.974 -54.699 57.405 1.00 40.80 69 LEU B N 1
ATOM 2489 C CA . LEU B 1 72 ? 35.903 -54.322 58.813 1.00 40.44 69 LEU B CA 1
ATOM 2490 C C . LEU B 1 72 ? 35.103 -53.039 59.043 1.00 40.49 69 LEU B C 1
ATOM 2491 O O . LEU B 1 72 ? 34.690 -52.741 60.175 1.00 40.67 69 LEU B O 1
ATOM 2496 N N . GLY B 1 73 ? 34.885 -52.255 57.999 1.00 38.39 70 GLY B N 1
ATOM 2497 C CA . GLY B 1 73 ? 34.169 -51.002 58.174 1.00 38.50 70 GLY B CA 1
ATOM 2498 C C . GLY B 1 73 ? 35.130 -49.853 57.989 1.00 38.12 70 GLY B C 1
ATOM 2499 O O . GLY B 1 73 ? 34.724 -48.726 57.778 1.00 38.93 70 GLY B O 1
ATOM 2500 N N . SER B 1 74 ? 36.418 -50.150 58.013 1.00 38.21 71 SER B N 1
ATOM 2501 C CA . SER B 1 74 ? 37.452 -49.131 57.802 1.00 38.34 71 SER B CA 1
ATOM 2502 C C . SER B 1 74 ? 37.765 -49.016 56.309 1.00 36.92 71 SER B C 1
ATOM 2503 O O . SER B 1 74 ? 37.201 -49.740 55.504 1.00 38.85 71 SER B O 1
ATOM 2506 N N . PRO B 1 75 ? 38.659 -48.101 55.920 1.00 35.34 72 PRO B N 1
ATOM 2507 C CA . PRO B 1 75 ? 39.038 -47.990 54.496 1.00 33.89 72 PRO B CA 1
ATOM 2508 C C . PRO B 1 75 ? 39.763 -49.224 53.946 1.00 32.87 72 PRO B C 1
ATOM 2509 O O . PRO B 1 75 ? 40.606 -49.782 54.628 1.00 34.45 72 PRO B O 1
ATOM 2513 N N . VAL B 1 76 ? 39.403 -49.641 52.729 1.00 31.58 73 VAL B N 1
ATOM 2514 C CA . VAL B 1 76 ? 39.982 -50.775 52.038 1.00 30.67 73 VAL B CA 1
ATOM 2515 C C . VAL B 1 76 ? 40.911 -50.258 50.979 1.00 30.52 73 VAL B C 1
ATOM 2516 O O . VAL B 1 76 ? 40.499 -49.505 50.118 1.00 29.70 73 VAL B O 1
ATOM 2520 N N . ALA B 1 77 ? 42.175 -50.663 51.044 1.00 30.97 74 ALA B N 1
ATOM 2521 C CA . ALA B 1 77 ? 43.155 -50.252 50.043 1.00 31.19 74 ALA B CA 1
ATOM 2522 C C . ALA B 1 77 ? 43.649 -51.528 49.335 1.00 31.64 74 ALA B C 1
ATOM 2523 O O . ALA B 1 77 ? 43.882 -52.549 49.964 1.00 32.25 74 ALA B O 1
ATOM 2525 N N . ILE B 1 78 ? 43.837 -51.415 48.034 1.00 31.92 75 ILE B N 1
ATOM 2526 C CA . ILE B 1 78 ? 44.211 -52.492 47.176 1.00 32.13 75 ILE B CA 1
ATOM 2527 C C . ILE B 1 78 ? 45.462 -52.122 46.404 1.00 32.78 75 ILE B C 1
ATOM 2528 O O . ILE B 1 78 ? 45.541 -51.050 45.837 1.00 32.88 75 ILE B O 1
ATOM 2533 N N . GLU B 1 79 ? 46.439 -53.008 46.378 1.00 34.24 76 GLU B N 1
ATOM 2534 C CA . GLU B 1 79 ? 47.645 -52.785 45.599 1.00 37.02 76 GLU B CA 1
ATOM 2535 C C . GLU B 1 79 ? 47.573 -53.793 44.443 1.00 38.01 76 GLU B C 1
ATOM 2536 O O . GLU B 1 79 ? 47.259 -54.964 44.657 1.00 36.37 76 GLU B O 1
ATOM 2542 N N . ILE B 1 80 ? 47.800 -53.308 43.229 1.00 40.92 77 ILE B N 1
ATOM 2543 C CA . ILE B 1 80 ? 47.794 -54.112 42.012 1.00 44.12 77 ILE B CA 1
ATOM 2544 C C . ILE B 1 80 ? 49.156 -53.946 41.367 1.00 48.39 77 ILE B C 1
ATOM 2545 O O . ILE B 1 80 ? 49.540 -52.821 41.004 1.00 46.64 77 ILE B O 1
ATOM 2550 N N . ALA B 1 81 ? 49.881 -55.050 41.205 1.00 56.99 78 ALA B N 1
ATOM 2551 C CA . ALA B 1 81 ? 51.248 -54.998 40.655 1.00 66.22 78 ALA B CA 1
ATOM 2552 C C . ALA B 1 81 ? 51.260 -55.011 39.141 1.00 76.73 78 ALA B C 1
ATOM 2553 O O . ALA B 1 81 ? 50.690 -55.921 38.534 1.00 83.62 78 ALA B O 1
ATOM 2555 N N . ASN B 1 82 ? 51.898 -53.984 38.557 1.00 90.18 79 ASN B N 1
ATOM 2556 C CA . ASN B 1 82 ? 52.112 -53.828 37.091 1.00 98.23 79 ASN B CA 1
ATOM 2557 C C . ASN B 1 82 ? 53.479 -53.222 36.801 1.00 100.86 79 ASN B C 1
ATOM 2558 O O . ASN B 1 82 ? 54.461 -53.561 37.458 1.00 100.55 79 ASN B O 1
ATOM 2563 N N . ARG B 1 141 ? 47.366 -44.379 30.879 1.00 60.45 138 ARG B N 1
ATOM 2564 C CA . ARG B 1 141 ? 45.963 -44.704 31.154 1.00 63.77 138 ARG B CA 1
ATOM 2565 C C . ARG B 1 141 ? 45.822 -46.141 31.649 1.00 58.18 138 ARG B C 1
ATOM 2566 O O . ARG B 1 141 ? 46.439 -47.026 31.078 1.00 65.20 138 ARG B O 1
ATOM 2574 N N . GLU B 1 142 ? 45.017 -46.374 32.696 1.00 49.67 139 GLU B N 1
ATOM 2575 C CA . GLU B 1 142 ? 44.757 -47.756 33.191 1.00 45.07 139 GLU B CA 1
ATOM 2576 C C . GLU B 1 142 ? 43.363 -47.847 33.790 1.00 40.60 139 GLU B C 1
ATOM 2577 O O . GLU B 1 142 ? 42.888 -46.917 34.447 1.00 39.37 139 GLU B O 1
ATOM 2583 N N . THR B 1 143 ? 42.740 -48.997 33.603 1.00 36.11 140 THR B N 1
ATOM 2584 C CA . THR B 1 143 ? 41.418 -49.222 34.084 1.00 34.15 140 THR B CA 1
ATOM 2585 C C . THR B 1 143 ? 41.408 -50.257 35.175 1.00 32.51 140 THR B C 1
ATOM 2586 O O . THR B 1 143 ? 40.369 -50.517 35.765 1.00 32.11 140 THR B O 1
ATOM 2590 N N . ALA B 1 144 ? 42.560 -50.851 35.443 1.00 31.34 141 ALA B N 1
ATOM 2591 C CA . ALA B 1 144 ? 42.677 -51.871 36.452 1.00 30.73 141 ALA B CA 1
ATOM 2592 C C . ALA B 1 144 ? 42.096 -51.474 37.795 1.00 30.15 141 ALA B C 1
ATOM 2593 O O . ALA B 1 144 ? 41.342 -52.236 38.381 1.00 29.62 141 ALA B O 1
ATOM 2595 N N . SER B 1 145 ? 42.450 -50.287 38.276 1.00 30.25 142 SER B N 1
ATOM 2596 C CA . SER B 1 145 ? 42.066 -49.887 39.618 1.00 30.67 142 SER B CA 1
ATOM 2597 C C . SER B 1 145 ? 40.579 -49.620 39.733 1.00 30.06 142 SER B C 1
ATOM 2598 O O . SER B 1 145 ? 39.959 -49.922 40.754 1.00 29.47 142 SER B O 1
ATOM 2601 N N . ARG B 1 146 ? 39.980 -49.122 38.668 1.00 29.77 143 ARG B N 1
ATOM 2602 C CA . ARG B 1 146 ? 38.550 -48.931 38.681 1.00 30.17 143 ARG B CA 1
ATOM 2603 C C . ARG B 1 146 ? 37.832 -50.277 38.623 1.00 29.77 143 ARG B C 1
ATOM 2604 O O . ARG B 1 146 ? 36.848 -50.497 39.326 1.00 30.27 143 ARG B O 1
ATOM 2612 N N . VAL B 1 147 ? 38.341 -51.206 37.838 1.00 29.36 144 VAL B N 1
ATOM 2613 C CA . VAL B 1 147 ? 37.701 -52.511 37.760 1.00 29.19 144 VAL B CA 1
ATOM 2614 C C . VAL B 1 147 ? 37.830 -53.227 39.078 1.00 29.38 144 VAL B C 1
ATOM 2615 O O . VAL B 1 147 ? 36.915 -53.935 39.494 1.00 29.49 144 VAL B O 1
ATOM 2619 N N . ALA B 1 148 ? 38.963 -53.050 39.750 1.00 29.45 145 ALA B N 1
ATOM 2620 C CA . ALA B 1 148 ? 39.129 -53.639 41.071 1.00 29.28 145 ALA B CA 1
ATOM 2621 C C . ALA B 1 148 ? 38.040 -53.061 42.000 1.00 29.02 145 ALA B C 1
ATOM 2622 O O . ALA B 1 148 ? 37.326 -53.794 42.646 1.00 28.88 145 ALA B O 1
ATOM 2624 N N . LEU B 1 149 ? 37.925 -51.734 42.076 1.00 29.17 146 LEU B N 1
ATOM 2625 C CA . LEU B 1 149 ? 36.883 -51.117 42.938 1.00 28.85 146 LEU B CA 1
ATOM 2626 C C . LEU B 1 149 ? 35.468 -51.655 42.574 1.00 29.04 146 LEU B C 1
ATOM 2627 O O . LEU B 1 149 ? 34.656 -51.913 43.454 1.00 29.35 146 LEU B O 1
ATOM 2632 N N . GLY B 1 150 ? 35.199 -51.855 41.290 1.00 28.82 147 GLY B N 1
ATOM 2633 C CA . GLY B 1 150 ? 33.916 -52.365 40.857 1.00 28.95 147 GLY B CA 1
ATOM 2634 C C . GLY B 1 150 ? 33.639 -53.736 41.404 1.00 29.57 147 GLY B C 1
ATOM 2635 O O . GLY B 1 150 ? 32.491 -54.071 41.692 1.00 29.64 147 GLY B O 1
ATOM 2636 N N . GLU B 1 151 ? 34.698 -54.516 41.616 1.00 29.92 148 GLU B N 1
ATOM 2637 C CA . GLU B 1 151 ? 34.566 -55.897 42.143 1.00 30.00 148 GLU B CA 1
ATOM 2638 C C . GLU B 1 151 ? 34.160 -55.835 43.584 1.00 29.45 148 GLU B C 1
ATOM 2639 O O . GLU B 1 151 ? 33.338 -56.610 44.040 1.00 29.42 148 GLU B O 1
ATOM 2645 N N . VAL B 1 152 ? 34.710 -54.886 44.306 1.00 28.81 149 VAL B N 1
ATOM 2646 C CA . VAL B 1 152 ? 34.359 -54.754 45.700 1.00 28.66 149 VAL B CA 1
ATOM 2647 C C . VAL B 1 152 ? 32.952 -54.260 45.751 1.00 28.99 149 VAL B C 1
ATOM 2648 O O . VAL B 1 152 ? 32.150 -54.750 46.572 1.00 29.29 149 VAL B O 1
ATOM 2652 N N . ALA B 1 153 ? 32.630 -53.295 44.876 1.00 28.86 150 ALA B N 1
ATOM 2653 C CA . ALA B 1 153 ? 31.252 -52.773 44.814 1.00 29.28 150 ALA B CA 1
ATOM 2654 C C . ALA B 1 153 ? 30.294 -53.898 44.465 1.00 29.51 150 ALA B C 1
ATOM 2655 O O . ALA B 1 153 ? 29.209 -53.923 44.983 1.00 29.15 150 ALA B O 1
ATOM 2657 N N . LYS B 1 154 ? 30.699 -54.786 43.564 1.00 30.07 151 LYS B N 1
ATOM 2658 C CA . LYS B 1 154 ? 29.849 -55.921 43.157 1.00 31.51 151 LYS B CA 1
ATOM 2659 C C . LYS B 1 154 ? 29.490 -56.839 44.313 1.00 32.35 151 LYS B C 1
ATOM 2660 O O . LYS B 1 154 ? 28.331 -57.298 44.433 1.00 32.64 151 LYS B O 1
ATOM 2666 N N . GLN B 1 155 ? 30.491 -57.142 45.126 1.00 32.04 152 GLN B N 1
ATOM 2667 C CA . GLN B 1 155 ? 30.296 -58.029 46.248 1.00 33.12 152 GLN B CA 1
ATOM 2668 C C . GLN B 1 155 ? 29.304 -57.432 47.240 1.00 32.86 152 GLN B C 1
ATOM 2669 O O . GLN B 1 155 ? 28.361 -58.099 47.687 1.00 32.88 152 GLN B O 1
ATOM 2675 N N . PHE B 1 156 ? 29.540 -56.175 47.578 1.00 32.22 153 PHE B N 1
ATOM 2676 C CA . PHE B 1 156 ? 28.701 -55.451 48.486 1.00 32.37 153 PHE B CA 1
ATOM 2677 C C . PHE B 1 156 ? 27.253 -55.387 48.009 1.00 32.85 153 PHE B C 1
ATOM 2678 O O . PHE B 1 156 ? 26.336 -55.646 48.807 1.00 33.86 153 PHE B O 1
ATOM 2686 N N . LEU B 1 157 ? 27.040 -55.038 46.744 1.00 31.63 154 LEU B N 1
ATOM 2687 C CA . LEU B 1 157 ? 25.691 -54.904 46.190 1.00 32.10 154 LEU B CA 1
ATOM 2688 C C . LEU B 1 157 ? 24.895 -56.220 46.219 1.00 33.91 154 LEU B C 1
ATOM 2689 O O . LEU B 1 157 ? 23.684 -56.228 46.471 1.00 34.53 154 LEU B O 1
ATOM 2694 N N . ASP B 1 158 ? 25.569 -57.322 45.934 1.00 35.40 155 ASP B N 1
ATOM 2695 C CA . ASP B 1 158 ? 24.929 -58.613 45.905 1.00 36.65 155 ASP B CA 1
ATOM 2696 C C . ASP B 1 158 ? 24.639 -59.038 47.335 1.00 37.07 155 ASP B C 1
ATOM 2697 O O . ASP B 1 158 ? 23.519 -59.317 47.670 1.00 37.60 155 ASP B O 1
ATOM 2702 N N . GLN B 1 159 ? 25.651 -59.031 48.187 1.00 37.05 156 GLN B N 1
ATOM 2703 C CA . GLN B 1 159 ? 25.502 -59.499 49.562 1.00 37.31 156 GLN B CA 1
ATOM 2704 C C . GLN B 1 159 ? 24.547 -58.658 50.400 1.00 37.54 156 GLN B C 1
ATOM 2705 O O . GLN B 1 159 ? 23.772 -59.207 51.171 1.00 40.65 156 GLN B O 1
ATOM 2711 N N . ALA B 1 160 ? 24.541 -57.342 50.208 1.00 37.14 157 ALA B N 1
ATOM 2712 C CA . ALA B 1 160 ? 23.648 -56.437 50.959 1.00 37.12 157 ALA B CA 1
ATOM 2713 C C . ALA B 1 160 ? 22.257 -56.264 50.344 1.00 38.75 157 ALA B C 1
ATOM 2714 O O . ALA B 1 160 ? 21.266 -56.070 51.059 1.00 40.70 157 ALA B O 1
ATOM 2716 N N . PHE B 1 161 ? 22.155 -56.351 49.026 1.00 39.26 158 PHE B N 1
ATOM 2717 C CA . PHE B 1 161 ? 20.885 -56.055 48.364 1.00 38.90 158 PHE B CA 1
ATOM 2718 C C . PHE B 1 161 ? 20.369 -57.052 47.339 1.00 38.29 158 PHE B C 1
ATOM 2719 O O . PHE B 1 161 ? 19.233 -56.938 46.944 1.00 38.01 158 PHE B O 1
ATOM 2727 N N . GLY B 1 162 ? 21.166 -58.033 46.930 1.00 38.01 159 GLY B N 1
ATOM 2728 C CA . GLY B 1 162 ? 20.756 -58.931 45.833 1.00 37.71 159 GLY B CA 1
ATOM 2729 C C . GLY B 1 162 ? 20.872 -58.199 44.476 1.00 36.95 159 GLY B C 1
ATOM 2730 O O . GLY B 1 162 ? 20.406 -58.682 43.445 1.00 39.13 159 GLY B O 1
ATOM 2731 N N . ILE B 1 163 ? 21.559 -57.064 44.450 1.00 35.32 160 ILE B N 1
ATOM 2732 C CA . ILE B 1 163 ? 21.699 -56.315 43.230 1.00 34.42 160 ILE B CA 1
ATOM 2733 C C . ILE B 1 163 ? 22.849 -56.882 42.449 1.00 34.75 160 ILE B C 1
ATOM 2734 O O . ILE B 1 163 ? 23.934 -57.015 42.992 1.00 34.03 160 ILE B O 1
ATOM 2739 N N . ARG B 1 164 ? 22.611 -57.182 41.158 1.00 35.60 161 ARG B N 1
ATOM 2740 C CA . ARG B 1 164 ? 23.647 -57.725 40.287 1.00 36.13 161 ARG B CA 1
ATOM 2741 C C . ARG B 1 164 ? 23.581 -57.058 38.941 1.00 35.63 161 ARG B C 1
ATOM 2742 O O . ARG B 1 164 ? 22.480 -56.719 38.465 1.00 36.93 161 ARG B O 1
ATOM 2750 N N . THR B 1 165 ? 24.749 -56.849 38.335 1.00 33.20 162 THR B N 1
ATOM 2751 C CA . THR B 1 165 ? 24.833 -56.186 37.045 1.00 32.79 162 THR B CA 1
ATOM 2752 C C . THR B 1 165 ? 25.334 -57.098 35.931 1.00 32.79 162 THR B C 1
ATOM 2753 O O . THR B 1 165 ? 25.927 -58.152 36.167 1.00 33.61 162 THR B O 1
ATOM 2757 N N . VAL B 1 166 ? 25.063 -56.648 34.715 1.00 32.69 163 VAL B N 1
ATOM 2758 C CA . VAL B 1 166 ? 25.432 -57.304 33.482 1.00 32.75 163 VAL B CA 1
ATOM 2759 C C . VAL B 1 166 ? 25.941 -56.202 32.532 1.00 31.37 163 VAL B C 1
ATOM 2760 O O . VAL B 1 166 ? 25.451 -55.092 32.566 1.00 31.63 163 VAL B O 1
ATOM 2764 N N . ALA B 1 167 ? 26.930 -56.503 31.714 1.00 30.81 164 ALA B N 1
ATOM 2765 C CA . ALA B 1 167 ? 27.441 -55.572 30.733 1.00 30.31 164 ALA B CA 1
ATOM 2766 C C . ALA B 1 167 ? 27.626 -56.296 29.406 1.00 30.78 164 ALA B C 1
ATOM 2767 O O . ALA B 1 167 ? 28.109 -57.420 29.382 1.00 31.01 164 ALA B O 1
ATOM 2769 N N . H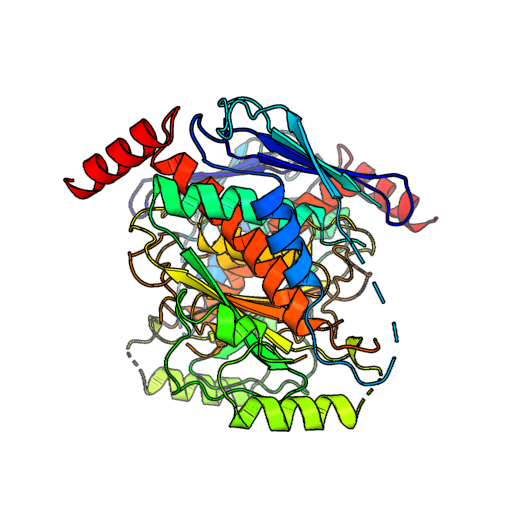IS B 1 168 ? 27.278 -55.638 28.300 1.00 30.83 165 HIS B N 1
ATOM 2770 C CA . HIS B 1 168 ? 27.430 -56.228 26.976 1.00 31.53 165 HIS B CA 1
ATOM 2771 C C . HIS B 1 168 ? 27.496 -55.148 25.896 1.00 31.78 165 HIS B C 1
ATOM 2772 O O . HIS B 1 168 ? 27.218 -53.979 26.169 1.00 31.68 165 HIS B O 1
ATOM 2779 N N . VAL B 1 169 ? 27.913 -55.528 24.683 1.00 31.90 166 VAL B N 1
ATOM 2780 C CA . VAL B 1 169 ? 28.050 -54.606 23.571 1.00 31.84 166 VAL B CA 1
ATOM 2781 C C . VAL B 1 169 ? 26.816 -54.751 22.711 1.00 31.84 166 VAL B C 1
ATOM 2782 O O . VAL B 1 169 ? 26.472 -55.864 22.326 1.00 31.77 166 VAL B O 1
ATOM 2786 N N . VAL B 1 170 ? 26.119 -53.637 22.454 1.00 31.70 167 VAL B N 1
ATOM 2787 C CA . VAL B 1 170 ? 24.859 -53.663 21.682 1.00 31.48 167 VAL B CA 1
ATOM 2788 C C . VAL B 1 170 ? 25.027 -53.074 20.303 1.00 31.91 167 VAL B C 1
ATOM 2789 O O . VAL B 1 170 ? 24.093 -53.072 19.531 1.00 32.54 167 VAL B O 1
ATOM 2793 N N . ALA B 1 171 ? 26.214 -52.552 20.005 1.00 32.18 168 ALA B N 1
ATOM 2794 C CA . ALA B 1 171 ? 26.576 -52.037 18.677 1.00 32.80 168 ALA B CA 1
ATOM 2795 C C . ALA B 1 171 ? 28.091 -51.833 18.649 1.00 33.33 168 ALA B C 1
ATOM 2796 O O . ALA B 1 171 ? 28.670 -51.415 19.640 1.00 32.85 168 ALA B O 1
ATOM 2798 N N . LEU B 1 172 ? 28.719 -52.140 17.520 1.00 34.71 169 LEU B N 1
ATOM 2799 C CA . LEU B 1 172 ? 30.162 -51.991 17.346 1.00 36.41 169 LEU B CA 1
ATOM 2800 C C . LEU B 1 172 ? 30.441 -51.727 15.857 1.00 39.28 169 LEU B C 1
ATOM 2801 O O . LEU B 1 172 ? 30.002 -52.474 14.983 1.00 40.79 169 LEU B O 1
ATOM 2806 N N . GLY B 1 173 ? 31.126 -50.626 15.565 1.00 42.42 170 GLY B N 1
ATOM 2807 C CA . GLY B 1 173 ? 31.469 -50.268 14.192 1.00 43.57 170 GLY B CA 1
ATOM 2808 C C . GLY B 1 173 ? 30.276 -50.067 13.285 1.00 44.76 170 GLY B C 1
ATOM 2809 O O . GLY B 1 173 ? 30.376 -50.262 12.064 1.00 46.66 170 GLY B O 1
ATOM 2810 N N . GLY B 1 174 ? 29.142 -49.697 13.854 1.00 44.10 171 GLY B N 1
ATOM 2811 C CA . GLY B 1 174 ? 27.948 -49.465 13.035 1.00 45.61 171 GLY B CA 1
ATOM 2812 C C . GLY B 1 174 ? 27.026 -50.664 12.934 1.00 46.20 171 GLY B C 1
ATOM 2813 O O . GLY B 1 174 ? 25.897 -50.541 12.481 1.00 45.56 171 GLY B O 1
ATOM 2814 N N . VAL B 1 175 ? 27.490 -51.837 13.342 1.00 47.25 172 VAL B N 1
ATOM 2815 C CA . VAL B 1 175 ? 26.627 -53.008 13.288 1.00 47.88 172 VAL B CA 1
ATOM 2816 C C . VAL B 1 175 ? 25.836 -53.115 14.567 1.00 47.94 172 VAL B C 1
ATOM 2817 O O . VAL B 1 175 ? 26.419 -53.163 15.613 1.00 49.19 172 VAL B O 1
ATOM 2821 N N . GLN B 1 176 ? 24.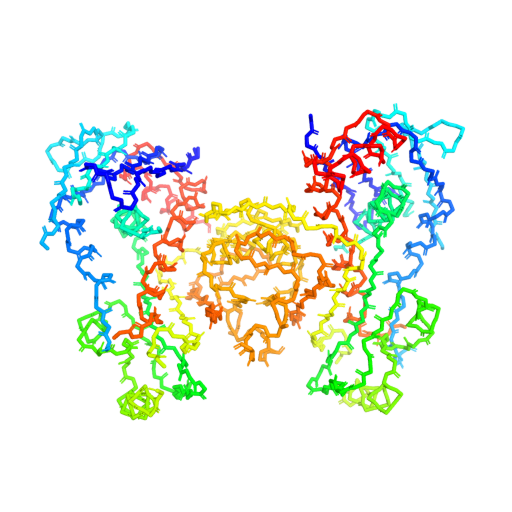514 -53.153 14.467 1.00 49.54 173 GLN B N 1
ATOM 2822 C CA . GLN B 1 176 ? 23.632 -53.285 15.615 1.00 49.39 173 GLN B CA 1
ATOM 2823 C C . GLN B 1 176 ? 23.307 -54.713 15.961 1.00 46.82 173 GLN B C 1
ATOM 2824 O O . GLN B 1 176 ? 23.175 -55.542 15.077 1.00 45.90 173 GLN B O 1
ATOM 2830 N N . THR B 1 177 ? 23.115 -54.975 17.260 1.00 44.13 174 THR B N 1
ATOM 2831 C CA . THR B 1 177 ? 22.623 -56.264 17.729 1.00 41.59 174 THR B CA 1
ATOM 2832 C C . THR B 1 177 ? 21.123 -56.177 17.555 1.00 43.31 174 THR B C 1
ATOM 2833 O O . THR B 1 177 ? 20.571 -55.063 17.379 1.00 42.79 174 THR B O 1
ATOM 2837 N N . ASN B 1 178 ? 20.470 -57.337 17.630 1.00 44.21 175 ASN B N 1
ATOM 2838 C CA . ASN B 1 178 ? 19.023 -57.446 17.485 1.00 47.25 175 ASN B CA 1
ATOM 2839 C C . ASN B 1 178 ? 18.321 -57.029 18.790 1.00 49.97 175 ASN B C 1
ATOM 2840 O O . ASN B 1 178 ? 18.495 -57.681 19.825 1.00 47.57 175 ASN B O 1
ATOM 2845 N N . PRO B 1 179 ? 17.510 -55.952 18.751 1.00 53.76 176 PRO B N 1
ATOM 2846 C CA . PRO B 1 179 ? 16.860 -55.554 20.004 1.00 56.02 176 PRO B CA 1
ATOM 2847 C C . PRO B 1 179 ? 15.673 -56.444 20.413 1.00 60.20 176 PRO B C 1
ATOM 2848 O O . PRO B 1 179 ? 15.236 -56.376 21.563 1.00 64.66 176 PRO B O 1
ATOM 2852 N N . ASP B 1 180 ? 15.170 -57.282 19.509 1.00 61.86 177 ASP B N 1
ATOM 2853 C CA . ASP B 1 180 ? 14.039 -58.160 19.855 1.00 65.96 177 ASP B CA 1
ATOM 2854 C C . ASP B 1 180 ? 14.470 -59.335 20.746 1.00 65.67 177 ASP B C 1
ATOM 2855 O O . ASP B 1 180 ? 13.631 -59.971 21.404 1.00 66.26 177 ASP B O 1
ATOM 2860 N N . LEU B 1 181 ? 15.774 -59.612 20.773 1.00 62.49 178 LEU B N 1
ATOM 2861 C CA . LEU B 1 181 ? 16.306 -60.715 21.581 1.00 58.52 178 LEU B CA 1
ATOM 2862 C C . LEU B 1 181 ? 16.215 -60.512 23.103 1.00 55.55 178 LEU B C 1
ATOM 2863 O O . LEU B 1 181 ? 16.160 -59.380 23.602 1.00 51.84 178 LEU B O 1
ATOM 2868 N N . PRO B 1 182 ? 16.169 -61.629 23.845 1.00 53.81 179 PRO B N 1
ATOM 2869 C CA . PRO B 1 182 ? 16.115 -61.537 25.298 1.00 51.77 179 PRO B CA 1
ATOM 2870 C C . PRO B 1 182 ? 17.258 -60.711 25.889 1.00 48.27 179 PRO B C 1
ATOM 2871 O O . PRO B 1 182 ? 18.394 -60.851 25.456 1.00 44.82 179 PRO B O 1
ATOM 2875 N N . LEU B 1 183 ? 16.969 -59.852 26.863 1.00 45.36 180 LEU B N 1
ATOM 2876 C CA . LEU B 1 183 ? 18.052 -59.135 27.533 1.00 42.90 180 LEU B CA 1
ATOM 2877 C C . LEU B 1 183 ? 18.939 -60.131 28.308 1.00 40.87 180 LEU B C 1
ATOM 2878 O O . LEU B 1 183 ? 18.425 -61.092 28.897 1.00 40.00 180 LEU B O 1
ATOM 2883 N N . PRO B 1 184 ? 20.261 -59.881 28.336 1.00 37.51 181 PRO B N 1
ATOM 2884 C CA . PRO B 1 184 ? 21.130 -60.708 29.146 1.00 36.82 181 PRO B CA 1
ATOM 2885 C C . PRO B 1 184 ? 20.796 -60.501 30.603 1.00 36.31 181 PRO B C 1
ATOM 2886 O O . PRO B 1 184 ? 20.236 -59.451 30.981 1.00 36.31 181 PRO B O 1
ATOM 2890 N N . THR B 1 185 ? 21.162 -61.487 31.410 1.00 36.85 182 THR B N 1
ATOM 2891 C CA . THR B 1 185 ? 20.939 -61.495 32.848 1.00 37.89 182 THR B CA 1
ATOM 2892 C C . THR B 1 185 ? 22.250 -61.889 33.514 1.00 40.35 182 THR B C 1
ATOM 2893 O O . THR B 1 185 ? 23.196 -62.287 32.829 1.00 40.65 182 THR B O 1
ATOM 2897 N N . PRO B 1 186 ? 22.302 -61.831 34.862 1.00 43.66 183 PRO B N 1
ATOM 2898 C CA . PRO B 1 186 ? 23.516 -62.202 35.543 1.00 43.86 183 PRO B CA 1
ATOM 2899 C C . PRO B 1 186 ? 23.896 -63.650 35.320 1.00 46.87 183 PRO B C 1
ATOM 2900 O O . PRO B 1 186 ? 25.080 -63.987 35.402 1.00 51.54 183 PRO B O 1
ATOM 2904 N N . ASP B 1 187 ? 22.926 -64.507 35.042 1.00 47.77 184 ASP B N 1
ATOM 2905 C CA . ASP B 1 187 ? 23.250 -65.905 34.769 1.00 50.19 184 ASP B CA 1
ATOM 2906 C C . ASP B 1 187 ? 23.969 -66.044 33.445 1.00 48.33 184 ASP B C 1
ATOM 2907 O O . ASP B 1 187 ? 24.584 -67.072 33.193 1.00 48.73 184 ASP B O 1
ATOM 2912 N N . ASP B 1 188 ? 23.898 -65.027 32.579 1.00 45.78 185 ASP B N 1
ATOM 2913 C CA . ASP B 1 188 ? 24.567 -65.136 31.265 1.00 44.57 185 ASP B CA 1
ATOM 2914 C C . ASP B 1 188 ? 26.045 -64.743 31.294 1.00 42.86 185 ASP B C 1
ATOM 2915 O O . ASP B 1 188 ? 26.685 -64.676 30.270 1.00 44.65 185 ASP B O 1
ATOM 2920 N N . LEU B 1 189 ? 26.598 -64.550 32.477 1.00 42.79 186 LEU B N 1
ATOM 2921 C CA . LEU B 1 189 ? 27.981 -64.102 32.612 1.00 43.42 186 LEU B CA 1
ATOM 2922 C C . LEU B 1 189 ? 29.005 -64.985 31.923 1.00 44.53 186 LEU B C 1
ATOM 2923 O O . LEU B 1 189 ? 29.941 -64.467 31.297 1.00 45.30 186 LEU B O 1
ATOM 2928 N N . GLU B 1 190 ? 28.869 -66.301 32.024 1.00 46.27 187 GLU B N 1
ATOM 2929 C CA . GLU B 1 190 ? 29.888 -67.136 31.388 1.00 48.69 187 GLU B CA 1
ATOM 2930 C C . GLU B 1 190 ? 29.844 -66.973 29.866 1.00 46.53 187 GLU B C 1
ATOM 2931 O O . GLU B 1 190 ? 30.897 -66.794 29.228 1.00 45.13 187 GLU B O 1
ATOM 2937 N N . ALA B 1 191 ? 28.632 -66.962 29.306 1.00 43.24 188 ALA B N 1
ATOM 2938 C CA . ALA B 1 191 ? 28.468 -66.833 27.857 1.00 41.16 188 ALA B CA 1
ATOM 2939 C C . ALA B 1 191 ? 29.000 -65.465 27.406 1.00 39.00 188 ALA B C 1
ATOM 2940 O O . ALA B 1 191 ? 29.749 -65.382 26.433 1.00 38.70 188 ALA B O 1
ATOM 2942 N N . LEU B 1 192 ? 28.726 -64.407 28.154 1.00 37.56 189 LEU B N 1
ATOM 2943 C CA . LEU B 1 192 ? 29.255 -63.103 27.747 1.00 36.26 189 LEU B CA 1
ATOM 2944 C C . LEU B 1 192 ? 30.783 -63.030 27.826 1.00 36.78 189 LEU B C 1
ATOM 2945 O O . LEU B 1 192 ? 31.431 -62.449 26.939 1.00 35.89 189 LEU B O 1
ATOM 2950 N N . ASP B 1 193 ? 31.378 -63.584 28.875 1.00 38.27 190 ASP B N 1
ATOM 2951 C CA . ASP B 1 193 ? 32.856 -63.583 28.949 1.00 39.72 190 ASP B CA 1
ATOM 2952 C C . ASP B 1 193 ? 33.424 -64.369 27.747 1.00 40.44 190 ASP B C 1
ATOM 2953 O O . ASP B 1 193 ? 34.420 -63.974 27.140 1.00 43.12 190 ASP B O 1
ATOM 2958 N N . ALA B 1 194 ? 32.742 -65.443 27.374 1.00 40.11 191 ALA B N 1
ATOM 2959 C CA . ALA B 1 194 ? 33.189 -66.314 26.277 1.00 41.22 191 ALA B CA 1
ATOM 2960 C C . ALA B 1 194 ? 33.072 -65.652 24.916 1.00 40.07 191 ALA B C 1
ATOM 2961 O O . ALA B 1 194 ? 33.767 -66.067 23.994 1.00 41.39 191 ALA B O 1
ATOM 2963 N N . SER B 1 195 ? 32.141 -64.702 24.761 1.00 37.99 192 SER B N 1
ATOM 2964 C CA . SER B 1 195 ? 31.956 -64.048 23.471 1.00 37.02 192 SER B CA 1
ATOM 2965 C C . SER B 1 195 ? 33.071 -63.054 23.306 1.00 37.38 192 SER B C 1
ATOM 2966 O O . SER B 1 195 ? 33.297 -62.235 24.162 1.00 37.24 192 SER B O 1
ATOM 2969 N N . PRO B 1 196 ? 33.769 -63.126 22.186 1.00 39.27 193 PRO B N 1
ATOM 2970 C CA . PRO B 1 196 ? 34.884 -62.216 21.915 1.00 38.87 193 PRO B CA 1
ATOM 2971 C C . PRO B 1 196 ? 34.472 -60.762 21.834 1.00 37.43 193 PRO B C 1
ATOM 2972 O O . PRO B 1 196 ? 35.313 -59.891 22.059 1.00 38.19 193 PRO B O 1
ATOM 2976 N N . VAL B 1 197 ? 33.224 -60.489 21.484 1.00 35.27 194 VAL B N 1
ATOM 2977 C CA . VAL B 1 197 ? 32.729 -59.095 21.482 1.00 34.74 194 VAL B CA 1
ATOM 2978 C C . VAL B 1 197 ? 31.593 -58.839 22.527 1.00 33.68 194 VAL B C 1
ATOM 2979 O O . VAL B 1 197 ? 30.843 -57.894 22.432 1.00 33.45 194 VAL B O 1
ATOM 2983 N N . ARG B 1 198 ? 31.494 -59.714 23.511 1.00 33.43 195 ARG B N 1
ATOM 2984 C CA . ARG B 1 198 ? 30.560 -59.575 24.609 1.00 33.41 195 ARG B CA 1
ATOM 2985 C C . ARG B 1 198 ? 29.061 -59.404 24.242 1.00 33.05 195 ARG B C 1
ATOM 2986 O O . ARG B 1 198 ? 28.414 -58.440 24.640 1.00 32.05 195 ARG B O 1
ATOM 2994 N N . THR B 1 199 ? 28.525 -60.377 23.502 1.00 33.63 196 THR B N 1
ATOM 2995 C CA . THR B 1 199 ? 27.131 -60.384 23.128 1.00 34.12 196 THR B CA 1
ATOM 2996 C C . THR B 1 199 ? 26.607 -61.804 23.052 1.00 35.25 196 THR B C 1
ATOM 2997 O O . THR B 1 199 ? 27.355 -62.762 22.786 1.00 37.68 196 THR B O 1
ATOM 3001 N N . LEU B 1 200 ? 25.319 -61.952 23.314 1.00 35.71 197 LEU B N 1
ATOM 3002 C CA . LEU B 1 200 ? 24.655 -63.248 23.190 1.00 37.01 197 LEU B CA 1
ATOM 3003 C C . LEU B 1 200 ? 24.075 -63.416 21.778 1.00 37.66 197 LEU B C 1
ATOM 3004 O O . LEU B 1 200 ? 23.759 -64.532 21.373 1.00 40.47 197 LEU B O 1
ATOM 3009 N N . ASP B 1 201 ? 23.963 -62.315 21.038 1.00 37.18 198 ASP B N 1
ATOM 3010 C CA . ASP B 1 201 ? 23.418 -62.303 19.675 1.00 38.73 198 ASP B CA 1
ATOM 3011 C C . ASP B 1 201 ? 24.489 -62.894 18.775 1.00 39.36 198 ASP B C 1
ATOM 3012 O O . ASP B 1 201 ? 25.424 -62.213 18.329 1.00 38.47 198 ASP B O 1
ATOM 3017 N N . LYS B 1 202 ? 24.374 -64.182 18.522 1.00 42.62 199 LYS B N 1
ATOM 3018 C CA . LYS B 1 202 ? 25.413 -64.865 17.739 1.00 44.87 199 LYS B CA 1
ATOM 3019 C C . LYS B 1 202 ? 25.482 -64.373 16.304 1.00 45.90 199 LYS B C 1
ATOM 3020 O O . LYS B 1 202 ? 26.564 -64.245 15.766 1.00 46.58 199 LYS B O 1
ATOM 3026 N N . GLU B 1 203 ? 24.341 -64.006 15.730 1.00 48.05 200 GLU B N 1
ATOM 3027 C CA . GLU B 1 203 ? 24.302 -63.446 14.389 1.00 50.07 200 GLU B CA 1
ATOM 3028 C C . GLU B 1 203 ? 24.997 -62.093 14.326 1.00 47.50 200 GLU B C 1
ATOM 3029 O O . GLU B 1 203 ? 25.745 -61.818 13.396 1.00 50.68 200 GLU B O 1
ATOM 3035 N N . ALA B 1 204 ? 24.776 -61.248 15.313 1.00 43.76 201 ALA B N 1
ATOM 3036 C CA . ALA B 1 204 ? 25.425 -59.961 15.306 1.00 41.37 201 ALA B CA 1
ATOM 3037 C C . ALA B 1 204 ? 26.917 -60.170 15.528 1.00 40.72 201 ALA B C 1
ATOM 3038 O O . ALA B 1 204 ? 27.754 -59.496 14.924 1.00 40.32 201 ALA B O 1
ATOM 3040 N N . GLU B 1 205 ? 27.263 -61.107 16.404 1.00 40.07 202 GLU B N 1
ATOM 3041 C CA . GLU B 1 205 ? 28.670 -61.285 16.729 1.00 39.81 202 GLU B CA 1
ATOM 3042 C C . GLU B 1 205 ? 29.543 -61.572 15.490 1.00 40.09 202 GLU B C 1
ATOM 3043 O O . GLU B 1 205 ? 30.590 -60.941 15.326 1.00 37.81 202 GLU B O 1
ATOM 3049 N N . VAL B 1 206 ? 29.123 -62.513 14.633 1.00 40.14 203 VAL B N 1
ATOM 3050 C CA . VAL B 1 206 ? 29.925 -62.806 13.456 1.00 41.29 203 VAL B CA 1
ATOM 3051 C C . VAL B 1 206 ? 29.971 -61.599 12.516 1.00 41.01 203 VAL B C 1
ATOM 3052 O O . VAL B 1 206 ? 31.022 -61.353 11.919 1.00 41.72 203 VAL B O 1
ATOM 3056 N N . ARG B 1 207 ? 28.886 -60.833 12.392 1.00 41.26 204 ARG B N 1
ATOM 3057 C CA . ARG B 1 207 ? 28.939 -59.622 11.540 1.00 42.58 204 ARG B CA 1
ATOM 3058 C C . ARG B 1 207 ? 29.882 -58.572 12.141 1.00 42.46 204 ARG B C 1
ATOM 3059 O O . ARG B 1 207 ? 30.583 -57.878 11.395 1.00 44.08 204 ARG B O 1
ATOM 3067 N N . ILE B 1 208 ? 29.881 -58.440 13.478 1.00 40.00 205 ILE B N 1
ATOM 3068 C CA . ILE B 1 208 ? 30.783 -57.508 14.170 1.00 39.09 205 ILE B CA 1
ATOM 3069 C C . ILE B 1 208 ? 32.225 -57.976 13.934 1.00 38.79 205 ILE B C 1
ATOM 3070 O O . ILE B 1 208 ? 33.097 -57.168 13.650 1.00 40.01 205 ILE B O 1
ATOM 3075 N N . ILE B 1 209 ? 32.486 -59.262 14.072 1.00 37.42 206 ILE B N 1
ATOM 3076 C CA . ILE B 1 209 ? 33.830 -59.748 13.831 1.00 39.21 206 ILE B CA 1
ATOM 3077 C C . ILE B 1 209 ? 34.284 -59.495 12.414 1.00 40.21 206 ILE B C 1
ATOM 3078 O O . ILE B 1 209 ? 35.417 -59.088 12.179 1.00 40.98 206 ILE B O 1
ATOM 3083 N N . GLU B 1 210 ? 33.403 -59.695 11.465 1.00 43.29 207 GLU B N 1
ATOM 3084 C CA . GLU B 1 210 ? 33.779 -59.422 10.082 1.00 48.30 207 GLU B CA 1
ATOM 3085 C C . GLU B 1 210 ? 34.245 -57.973 10.006 1.00 47.50 207 GLU B C 1
ATOM 3086 O O . GLU B 1 210 ? 35.376 -57.682 9.621 1.00 46.62 207 GLU B O 1
ATOM 3092 N N . ARG B 1 211 ? 33.365 -57.084 10.443 1.00 46.88 208 ARG B N 1
ATOM 3093 C CA . ARG B 1 211 ? 33.616 -55.665 10.461 1.00 49.59 208 ARG B CA 1
ATOM 3094 C C . ARG B 1 211 ? 34.919 -55.284 11.152 1.00 49.23 208 ARG B C 1
ATOM 3095 O O . ARG B 1 211 ? 35.611 -54.378 10.697 1.00 49.75 208 ARG B O 1
ATOM 3103 N N . ILE B 1 212 ? 35.268 -55.959 12.241 1.00 47.82 209 ILE B N 1
ATOM 3104 C CA . ILE B 1 212 ? 36.509 -55.621 12.924 1.00 49.04 209 ILE B CA 1
ATOM 3105 C C . ILE B 1 212 ? 37.653 -55.975 11.983 1.00 52.30 209 ILE B C 1
ATOM 3106 O O . ILE B 1 212 ? 38.591 -55.187 11.790 1.00 56.24 209 ILE B O 1
ATOM 3111 N N . ASN B 1 213 ? 37.564 -57.154 11.382 1.00 50.81 210 ASN B N 1
ATOM 3112 C CA . ASN B 1 213 ? 38.610 -57.600 10.471 1.00 53.94 210 ASN B CA 1
ATOM 3113 C C . ASN B 1 213 ? 38.798 -56.721 9.201 1.00 55.14 210 ASN B C 1
ATOM 3114 O O . ASN B 1 213 ? 39.905 -56.624 8.685 1.00 53.23 210 ASN B O 1
ATOM 3119 N N . GLU B 1 214 ? 37.740 -56.060 8.729 1.00 57.96 211 GLU B N 1
ATOM 3120 C CA . GLU B 1 214 ? 37.869 -55.150 7.577 1.00 61.61 211 GLU B CA 1
ATOM 3121 C C . GLU B 1 214 ? 38.580 -53.852 7.943 1.00 64.04 211 GLU B C 1
ATOM 3122 O O . GLU B 1 214 ? 39.204 -53.241 7.092 1.00 74.10 211 GLU B O 1
ATOM 3128 N N . ALA B 1 215 ? 38.499 -53.433 9.200 1.00 71.65 212 ALA B N 1
ATOM 3129 C CA . ALA B 1 215 ? 39.172 -52.193 9.651 1.00 73.55 212 ALA B CA 1
ATOM 3130 C C . ALA B 1 215 ? 40.712 -52.241 9.521 1.00 73.60 212 ALA B C 1
ATOM 3131 O O . ALA B 1 215 ? 41.366 -53.166 10.018 1.00 75.17 212 ALA B O 1
ATOM 3133 N N . ALA B 1 218 ? 42.795 -49.673 11.779 1.00 83.03 215 ALA B N 1
ATOM 3134 C CA . ALA B 1 218 ? 43.236 -50.343 13.012 1.00 86.90 215 ALA B CA 1
ATOM 3135 C C . ALA B 1 218 ? 42.045 -50.649 13.957 1.00 91.06 215 ALA B C 1
ATOM 3136 O O . ALA B 1 218 ? 41.102 -49.852 14.059 1.00 88.38 215 ALA B O 1
ATOM 3138 N N . ALA B 1 219 ? 42.125 -51.794 14.651 1.00 91.68 216 ALA B N 1
ATOM 3139 C CA . ALA B 1 219 ? 41.052 -52.312 15.537 1.00 89.61 216 ALA B CA 1
ATOM 3140 C C . ALA B 1 219 ? 40.533 -51.397 16.676 1.00 87.58 216 ALA B C 1
ATOM 3141 O O . ALA B 1 219 ? 39.319 -51.168 16.784 1.00 76.32 216 ALA B O 1
ATOM 3143 N N . ASP B 1 220 ? 41.438 -50.876 17.508 1.00 92.53 217 ASP B N 1
ATOM 3144 C CA . ASP B 1 220 ? 41.047 -50.025 18.671 1.00 92.89 217 ASP B CA 1
ATOM 3145 C C . ASP B 1 220 ? 40.371 -48.666 18.374 1.00 86.43 217 ASP B C 1
ATOM 3146 O O . ASP B 1 220 ? 39.881 -48.020 19.309 1.00 87.08 217 ASP B O 1
ATOM 3151 N N . THR B 1 221 ? 40.326 -48.257 17.098 1.00 80.66 218 THR B N 1
ATOM 3152 C CA . THR B 1 221 ? 39.715 -46.973 16.683 1.00 74.16 218 THR B CA 1
ATOM 3153 C C . THR B 1 221 ? 38.187 -47.047 16.424 1.00 65.75 218 THR B C 1
ATOM 3154 O O . THR B 1 221 ? 37.514 -46.000 16.416 1.00 61.44 218 THR B O 1
ATOM 3158 N N . LEU B 1 222 ? 37.655 -48.259 16.191 1.00 59.87 219 LEU B N 1
ATOM 3159 C CA . LEU B 1 222 ? 36.196 -48.450 15.980 1.00 54.15 219 LEU B CA 1
ATOM 3160 C C . LEU B 1 222 ? 35.356 -48.092 17.219 1.00 49.46 219 LEU B C 1
ATOM 3161 O O . LEU B 1 222 ? 35.739 -48.340 18.358 1.00 46.28 219 LEU B O 1
ATOM 3166 N N . GLY B 1 223 ? 34.210 -47.485 16.963 1.00 46.75 220 GLY B N 1
ATOM 3167 C CA . GLY B 1 223 ? 33.317 -47.091 18.009 1.00 43.31 220 GLY B CA 1
ATOM 3168 C C . GLY B 1 223 ? 32.327 -48.185 18.321 1.00 41.13 220 GLY B C 1
ATOM 3169 O O . GLY B 1 223 ? 32.354 -49.275 17.736 1.00 39.86 220 GLY B O 1
ATOM 3170 N N . GLY B 1 224 ? 31.458 -47.874 19.278 1.00 38.20 221 GLY B N 1
ATOM 3171 C CA . GLY B 1 224 ? 30.419 -48.762 19.687 1.00 36.11 221 GLY B CA 1
ATOM 3172 C C . GLY B 1 224 ? 29.518 -48.155 20.741 1.00 34.49 221 GLY B C 1
ATOM 3173 O O . GLY B 1 224 ? 29.754 -47.020 21.251 1.00 33.16 221 GLY B O 1
ATOM 3174 N N . VAL B 1 225 ? 28.482 -48.938 21.050 1.00 33.09 222 VAL B N 1
ATOM 3175 C CA . VAL B 1 225 ? 27.535 -48.640 22.089 1.00 31.97 222 VAL B CA 1
ATOM 3176 C C . VAL B 1 225 ? 27.537 -49.852 23.056 1.00 31.66 222 VAL B C 1
ATOM 3177 O O . VAL B 1 225 ? 27.423 -51.008 22.625 1.00 31.30 222 VAL B O 1
ATOM 3181 N N . ILE B 1 226 ? 27.652 -49.569 24.364 1.00 31.20 223 ILE B N 1
ATOM 3182 C CA . ILE B 1 226 ? 27.655 -50.594 25.405 1.00 30.54 223 ILE B CA 1
ATOM 3183 C C . ILE B 1 226 ? 26.449 -50.406 26.300 1.00 30.61 223 ILE B C 1
ATOM 3184 O O . ILE B 1 226 ? 25.798 -49.333 26.275 1.00 30.00 223 ILE B O 1
ATOM 3189 N N . GLU B 1 227 ? 26.099 -51.461 27.037 1.00 30.75 224 GLU B N 1
ATOM 3190 C CA . GLU B 1 227 ? 24.950 -51.391 27.908 1.00 31.16 224 GLU B CA 1
ATOM 3191 C C . GLU B 1 227 ? 25.228 -52.079 29.202 1.00 31.05 224 GLU B C 1
ATOM 3192 O O . GLU B 1 227 ? 25.853 -53.108 29.205 1.00 31.23 224 GLU B O 1
ATOM 3198 N N . VAL B 1 228 ? 24.759 -51.485 30.299 1.00 30.32 225 VAL B N 1
ATOM 3199 C CA . VAL B 1 228 ? 24.910 -52.063 31.583 1.00 29.93 225 VAL B CA 1
ATOM 3200 C C . VAL B 1 228 ? 23.515 -52.154 32.156 1.00 29.95 225 VAL B C 1
ATOM 3201 O O . VAL B 1 228 ? 22.803 -51.193 32.122 1.00 28.85 225 VAL B O 1
ATOM 3205 N N . LEU B 1 229 ? 23.118 -53.349 32.613 1.00 30.80 226 LEU B N 1
ATOM 3206 C CA . LEU B 1 229 ? 21.825 -53.570 33.238 1.00 31.52 226 LEU B CA 1
ATOM 3207 C C . LEU B 1 229 ? 22.070 -53.854 34.706 1.00 31.67 226 LEU B C 1
ATOM 3208 O O . LEU B 1 229 ? 23.041 -54.555 35.060 1.00 31.51 226 LEU B O 1
ATOM 3213 N N . ALA B 1 230 ? 21.162 -53.374 35.554 1.00 31.51 227 ALA B N 1
ATOM 3214 C CA . ALA B 1 230 ? 21.238 -53.617 36.997 1.00 32.11 227 ALA B CA 1
ATOM 3215 C C . ALA B 1 230 ? 19.925 -54.243 37.456 1.00 32.81 227 ALA B C 1
ATOM 3216 O O . ALA B 1 230 ? 18.837 -53.651 37.285 1.00 32.70 227 ALA B O 1
ATOM 3218 N N . TYR B 1 231 ? 20.040 -55.437 38.040 1.00 33.34 228 TYR B N 1
ATOM 3219 C CA . TYR B 1 231 ? 18.892 -56.199 38.512 1.00 33.53 228 TYR B CA 1
ATOM 3220 C C . TYR B 1 231 ? 18.813 -56.168 40.010 1.00 33.81 228 TYR B C 1
ATOM 3221 O O . TYR B 1 231 ? 19.847 -56.116 40.698 1.00 35.02 228 TYR B O 1
ATOM 3230 N N . GLY B 1 232 ? 17.588 -56.245 40.524 1.00 33.85 229 GLY B N 1
ATOM 3231 C CA . GLY B 1 232 ? 17.316 -56.271 41.948 1.00 34.07 229 GLY B CA 1
ATOM 3232 C C . GLY B 1 232 ? 17.387 -54.922 42.634 1.00 34.94 229 GLY B C 1
ATOM 3233 O O . GLY B 1 232 ? 17.424 -54.844 43.865 1.00 36.89 229 GLY B O 1
ATOM 3234 N N . VAL B 1 233 ? 17.426 -53.840 41.882 1.00 34.62 230 VAL B N 1
ATOM 3235 C CA . VAL B 1 233 ? 17.505 -52.544 42.533 1.00 35.27 230 VAL B CA 1
ATOM 3236 C C . VAL B 1 233 ? 16.122 -52.231 43.062 1.00 36.30 230 VAL B C 1
ATOM 3237 O O . VAL B 1 233 ? 15.142 -52.338 42.344 1.00 38.35 230 VAL B O 1
ATOM 3241 N N . PRO B 1 234 ? 16.028 -51.907 44.329 1.00 36.99 231 PRO B N 1
ATOM 3242 C CA . PRO B 1 234 ? 14.726 -51.564 44.848 1.00 37.87 231 PRO B CA 1
ATOM 3243 C C . PRO B 1 234 ? 14.286 -50.205 44.412 1.00 37.60 231 PRO B C 1
ATOM 3244 O O . PRO B 1 234 ? 15.128 -49.329 44.227 1.00 38.34 231 PRO B O 1
ATOM 3248 N N . ALA B 1 235 ? 12.975 -50.009 44.288 1.00 37.84 232 ALA B N 1
ATOM 3249 C CA . ALA B 1 235 ? 12.426 -48.686 43.957 1.00 37.57 232 ALA B CA 1
ATOM 3250 C C . ALA B 1 235 ? 12.808 -47.721 45.047 1.00 38.19 232 ALA B C 1
ATOM 3251 O O . ALA B 1 235 ? 12.932 -48.134 46.201 1.00 38.36 232 ALA B O 1
ATOM 3253 N N . GLY B 1 236 ? 12.997 -46.443 44.691 1.00 38.62 233 GLY B N 1
ATOM 3254 C CA . GLY B 1 236 ? 13.220 -45.394 45.705 1.00 40.25 233 GLY B CA 1
ATOM 3255 C C . GLY B 1 236 ? 14.620 -44.881 45.964 1.00 41.19 233 GLY B C 1
ATOM 3256 O O . GLY B 1 236 ? 14.824 -44.107 46.895 1.00 43.71 233 GLY B O 1
ATOM 3257 N N . ILE B 1 237 ? 15.584 -45.309 45.161 1.00 40.63 234 ILE B N 1
ATOM 3258 C CA . ILE B 1 237 ? 16.947 -44.831 45.288 1.00 40.31 234 ILE B CA 1
ATOM 3259 C C . ILE B 1 237 ? 17.074 -43.678 44.321 1.00 40.28 234 ILE B C 1
ATOM 3260 O O . ILE B 1 237 ? 16.732 -43.829 43.129 1.00 41.70 234 ILE B O 1
ATOM 3265 N N . GLY B 1 238 ? 17.538 -42.536 44.827 1.00 40.17 235 GLY B N 1
ATOM 3266 C CA . GLY B 1 238 ? 17.698 -41.289 44.045 1.00 40.09 235 GLY B CA 1
ATOM 3267 C C . GLY B 1 238 ? 17.052 -40.112 44.784 1.00 41.91 235 GLY B C 1
ATOM 3268 O O . GLY B 1 238 ? 17.125 -40.035 46.019 1.00 42.00 235 GLY B O 1
ATOM 3269 N N . THR B 1 239 ? 16.454 -39.181 44.022 1.00 42.61 236 THR B N 1
ATOM 3270 C CA . THR B 1 239 ? 15.716 -38.028 44.555 1.00 42.91 236 THR B CA 1
ATOM 3271 C C . THR B 1 239 ? 14.756 -37.516 43.500 1.00 44.57 236 THR B C 1
ATOM 3272 O O . THR B 1 239 ? 14.981 -37.697 42.311 1.00 44.28 236 THR B O 1
ATOM 3276 N N . TYR B 1 240 ? 13.657 -36.918 43.937 1.00 49.12 237 TYR B N 1
ATOM 3277 C CA . TYR B 1 240 ? 12.689 -36.319 43.011 1.00 52.21 237 TYR B CA 1
ATOM 3278 C C . TYR B 1 240 ? 13.124 -34.905 42.639 1.00 48.68 237 TYR B C 1
ATOM 3279 O O . TYR B 1 240 ? 12.611 -34.331 41.689 1.00 49.30 237 TYR B O 1
ATOM 3288 N N . VAL B 1 241 ? 14.056 -34.341 43.402 1.00 47.81 238 VAL B N 1
ATOM 3289 C CA . VAL B 1 241 ? 14.543 -32.981 43.157 1.00 49.66 238 VAL B CA 1
ATOM 3290 C C . VAL B 1 241 ? 15.326 -32.929 41.817 1.00 49.91 238 VAL B C 1
ATOM 3291 O O . VAL B 1 241 ? 16.109 -33.835 41.504 1.00 50.82 238 VAL B O 1
ATOM 3295 N N . GLU B 1 242 ? 15.071 -31.896 41.013 1.00 48.03 239 GLU B N 1
ATOM 3296 C CA . GLU B 1 242 ? 15.724 -31.770 39.738 1.00 46.47 239 GLU B CA 1
ATOM 3297 C C . GLU B 1 242 ? 17.139 -31.229 39.916 1.00 48.47 239 GLU B C 1
ATOM 3298 O O . GLU B 1 242 ? 17.347 -30.027 40.028 1.00 50.18 239 GLU B O 1
ATOM 3304 N N . SER B 1 243 ? 18.107 -32.134 39.937 1.00 48.21 240 SER B N 1
ATOM 3305 C CA . SER B 1 243 ? 19.503 -31.770 40.081 1.00 50.08 240 SER B CA 1
ATOM 3306 C C . SER B 1 243 ? 20.380 -32.942 39.675 1.00 52.76 240 SER B C 1
ATOM 3307 O O . SER B 1 243 ? 19.891 -34.065 39.454 1.00 47.58 240 SER B O 1
ATOM 3310 N N . ASP B 1 244 ? 21.686 -32.693 39.629 1.00 56.35 241 ASP B N 1
ATOM 3311 C CA . ASP B 1 244 ? 22.651 -33.745 39.296 1.00 57.39 241 ASP B CA 1
ATOM 3312 C C . ASP B 1 244 ? 22.729 -34.811 40.403 1.00 51.05 241 ASP B C 1
ATOM 3313 O O . ASP B 1 244 ? 23.495 -35.781 40.311 1.00 49.04 241 ASP B O 1
ATOM 3318 N N . ARG B 1 245 ? 21.931 -34.640 41.446 1.00 49.30 242 ARG B N 1
ATOM 3319 C CA . ARG B 1 245 ? 21.907 -35.638 42.506 1.00 49.11 242 ARG B CA 1
ATOM 3320 C C . ARG B 1 245 ? 20.911 -36.780 42.193 1.00 41.26 242 ARG B C 1
ATOM 3321 O O . ARG B 1 245 ? 20.855 -37.769 42.909 1.00 40.83 242 ARG B O 1
ATOM 3329 N N . ARG B 1 246 ? 20.140 -36.649 41.120 1.00 36.21 243 ARG B N 1
ATOM 3330 C CA . ARG B 1 246 ? 19.269 -37.715 40.695 1.00 34.60 243 ARG B CA 1
ATOM 3331 C C . ARG B 1 246 ? 20.116 -38.935 40.279 1.00 33.26 243 ARG B C 1
ATOM 3332 O O . ARG B 1 246 ? 21.259 -38.788 39.909 1.00 32.67 243 ARG B O 1
ATOM 3340 N N . LEU B 1 247 ? 19.528 -40.126 40.342 1.00 32.09 244 LEU B N 1
ATOM 3341 C CA . LEU B 1 247 ? 20.227 -41.356 40.053 1.00 31.17 244 LEU B CA 1
ATOM 3342 C C . LEU B 1 247 ? 20.649 -41.431 38.595 1.00 30.60 244 LEU B C 1
ATOM 3343 O O . LEU B 1 247 ? 21.795 -41.807 38.318 1.00 30.78 244 LEU B O 1
ATOM 3348 N N . ASP B 1 248 ? 19.729 -41.118 37.667 1.00 30.07 245 ASP B N 1
ATOM 3349 C CA . ASP B 1 248 ? 20.062 -41.076 36.243 1.00 29.34 245 ASP B CA 1
ATOM 3350 C C . ASP B 1 248 ? 21.124 -40.025 35.988 1.00 28.77 245 ASP B C 1
ATOM 3351 O O . ASP B 1 248 ? 22.047 -40.270 35.239 1.00 28.33 245 ASP B O 1
ATOM 3356 N N . ALA B 1 249 ? 21.079 -38.907 36.708 1.00 28.38 246 ALA B N 1
ATOM 3357 C CA . ALA B 1 249 ? 22.138 -37.879 36.559 1.00 27.96 246 ALA B CA 1
ATOM 3358 C C . ALA B 1 249 ? 23.483 -38.424 36.983 1.00 27.81 246 ALA B C 1
ATOM 3359 O O . ALA B 1 249 ? 24.505 -38.211 36.266 1.00 28.03 246 ALA B O 1
ATOM 3361 N N . ALA B 1 250 ? 23.519 -39.119 38.120 1.00 27.48 247 ALA B N 1
ATOM 3362 C CA . ALA B 1 250 ? 24.816 -39.593 38.661 1.00 27.98 247 ALA B CA 1
ATOM 3363 C C . ALA B 1 250 ? 25.410 -40.653 37.752 1.00 27.92 247 ALA B C 1
ATOM 3364 O O . ALA B 1 250 ? 26.599 -40.638 37.476 1.00 28.17 247 ALA B O 1
ATOM 3366 N N . LEU B 1 251 ? 24.550 -41.533 37.232 1.00 27.96 248 LEU B N 1
ATOM 3367 C CA . LEU B 1 251 ? 24.977 -42.592 36.314 1.00 27.70 248 LEU B CA 1
ATOM 3368 C C . LEU B 1 251 ? 25.467 -41.984 34.998 1.00 27.88 248 LEU B C 1
ATOM 3369 O O . LEU B 1 251 ? 26.537 -42.368 34.468 1.00 27.84 248 LEU B O 1
ATOM 3374 N N . ALA B 1 252 ? 24.744 -40.988 34.502 1.00 28.23 249 ALA B N 1
ATOM 3375 C CA . ALA B 1 252 ? 25.129 -40.385 33.210 1.00 28.76 249 ALA B CA 1
ATOM 3376 C C . ALA B 1 252 ? 26.538 -39.816 33.331 1.00 29.11 249 ALA B C 1
ATOM 3377 O O . ALA B 1 252 ? 27.377 -39.988 32.467 1.00 28.76 249 ALA B O 1
ATOM 3379 N N . SER B 1 253 ? 26.783 -39.167 34.464 1.00 30.04 250 SER B N 1
ATOM 3380 C CA . SER B 1 253 ? 28.081 -38.555 34.761 1.00 30.40 250 SER B CA 1
ATOM 3381 C C . SER B 1 253 ? 29.188 -39.587 34.955 1.00 30.37 250 SER B C 1
ATOM 3382 O O . SER B 1 253 ? 30.314 -39.351 34.517 1.00 30.85 250 SER B O 1
ATOM 3385 N N . ALA B 1 254 ? 28.883 -40.696 35.629 1.00 30.13 251 ALA B N 1
ATOM 3386 C CA . ALA B 1 254 ? 29.875 -41.787 35.851 1.00 30.58 251 ALA B CA 1
ATOM 3387 C C . ALA B 1 254 ? 30.387 -42.386 34.493 1.00 31.26 251 ALA B C 1
ATOM 3388 O O . ALA B 1 254 ? 31.580 -42.669 34.332 1.00 31.07 251 ALA B O 1
ATOM 3390 N N . ILE B 1 255 ? 29.471 -42.580 33.538 1.00 31.44 252 ILE B N 1
ATOM 3391 C CA . ILE B 1 255 ? 29.808 -43.123 32.233 1.00 31.78 252 ILE B CA 1
ATOM 3392 C C . ILE B 1 255 ? 30.605 -42.131 31.407 1.00 32.92 252 ILE B C 1
ATOM 3393 O O . ILE B 1 255 ? 31.697 -42.435 30.937 1.00 33.72 252 ILE B O 1
ATOM 3398 N N . MET B 1 256 ? 30.037 -40.957 31.215 1.00 33.73 253 MET B N 1
ATOM 3399 C CA . MET B 1 256 ? 30.631 -39.928 30.373 1.00 34.62 253 MET B CA 1
ATOM 3400 C C . MET B 1 256 ? 32.025 -39.548 30.871 1.00 34.42 253 MET B C 1
ATOM 3401 O O . MET B 1 256 ? 32.850 -39.076 30.089 1.00 34.90 253 MET B O 1
ATOM 3406 N N . GLY B 1 257 ? 32.293 -39.740 32.173 1.00 33.77 254 GLY B N 1
ATOM 3407 C CA . GLY B 1 257 ? 33.632 -39.485 32.717 1.00 33.72 254 GLY B CA 1
ATOM 3408 C C . GLY B 1 257 ? 34.687 -40.515 32.280 1.00 33.85 254 GLY B C 1
ATOM 3409 O O . GLY B 1 257 ? 35.872 -40.367 32.611 1.00 34.81 254 GLY B O 1
ATOM 3410 N N . ILE B 1 258 ? 34.262 -41.576 31.576 1.00 32.26 255 ILE B N 1
ATOM 3411 C CA . ILE B 1 258 ? 35.168 -42.608 31.088 1.00 32.23 255 ILE B CA 1
ATOM 3412 C C . ILE B 1 258 ? 35.670 -42.136 29.723 1.00 33.48 255 ILE B C 1
ATOM 3413 O O . ILE B 1 258 ? 34.894 -41.639 28.878 1.00 32.59 255 ILE B O 1
ATOM 3418 N N . GLN B 1 259 ? 36.969 -42.274 29.502 1.00 35.38 256 GLN B N 1
ATOM 3419 C CA . GLN B 1 259 ? 37.562 -41.760 28.274 1.00 36.99 256 GLN B CA 1
ATOM 3420 C C . GLN B 1 259 ? 36.944 -42.433 27.060 1.00 36.35 256 GLN B C 1
ATOM 3421 O O . GLN B 1 259 ? 36.728 -43.634 27.057 1.00 36.63 256 GLN B O 1
ATOM 3427 N N . ALA B 1 260 ? 36.634 -41.623 26.057 1.00 35.38 257 ALA B N 1
ATOM 3428 C CA . ALA B 1 260 ? 36.131 -42.091 24.795 1.00 35.77 257 ALA B CA 1
ATOM 3429 C C . ALA B 1 260 ? 34.596 -42.037 24.728 1.00 34.89 257 ALA B C 1
ATOM 3430 O O . ALA B 1 260 ? 34.022 -42.016 23.622 1.00 36.31 257 ALA B O 1
ATOM 3432 N N . PHE B 1 261 ? 33.927 -42.052 25.865 1.00 32.66 258 PHE B N 1
ATOM 3433 C CA . PHE B 1 261 ? 32.475 -41.940 25.846 1.00 31.68 258 PHE B CA 1
ATOM 3434 C C . PHE B 1 261 ? 32.062 -40.550 25.413 1.00 32.41 258 PHE B C 1
ATOM 3435 O O . PHE B 1 261 ? 32.702 -39.566 25.757 1.00 33.17 258 PHE B O 1
ATOM 3443 N N . LYS B 1 262 ? 31.013 -40.505 24.599 1.00 33.18 259 LYS B N 1
ATOM 3444 C CA . LYS B 1 262 ? 30.458 -39.288 24.040 1.00 33.34 259 LYS B CA 1
ATOM 3445 C C . LYS B 1 262 ? 28.952 -39.187 24.257 1.00 33.16 259 LYS B C 1
ATOM 3446 O O . LYS B 1 262 ? 28.344 -38.177 23.861 1.00 33.53 259 LYS B O 1
ATOM 3452 N N . GLY B 1 263 ? 28.329 -40.223 24.808 1.00 32.27 260 GLY B N 1
ATOM 3453 C CA . GLY B 1 263 ? 26.885 -40.178 25.024 1.00 32.69 260 GLY B CA 1
ATOM 3454 C C . GLY B 1 263 ? 26.380 -41.215 26.007 1.00 32.54 260 GLY B C 1
ATOM 3455 O O . GLY B 1 263 ? 27.000 -42.277 26.161 1.00 33.00 260 GLY B O 1
ATOM 3456 N N . VAL B 1 264 ? 25.264 -40.925 26.668 1.00 32.05 261 VAL B N 1
ATOM 3457 C CA . VAL B 1 264 ? 24.679 -41.863 27.627 1.00 32.24 261 VAL B CA 1
ATOM 3458 C C . VAL B 1 264 ? 23.178 -41.733 27.611 1.00 32.46 261 VAL B C 1
ATOM 3459 O O . VAL B 1 264 ? 22.708 -40.675 27.422 1.00 32.96 261 VAL B O 1
ATOM 3463 N N . GLU B 1 265 ? 22.461 -42.836 27.756 1.00 34.72 262 GLU B N 1
ATOM 3464 C CA . GLU B 1 265 ? 21.000 -42.906 27.740 1.00 37.18 262 GLU B CA 1
ATOM 3465 C C . GLU B 1 265 ? 20.512 -43.808 28.883 1.00 38.63 262 GLU B C 1
ATOM 3466 O O . GLU B 1 265 ? 21.226 -44.745 29.290 1.00 35.93 262 GLU B O 1
ATOM 3472 N N . ILE B 1 266 ? 19.289 -43.555 29.362 1.00 38.03 263 ILE B N 1
ATOM 3473 C CA . ILE B 1 266 ? 18.656 -44.413 30.349 1.00 38.53 263 ILE B CA 1
ATOM 3474 C C . ILE B 1 266 ? 17.469 -45.009 29.592 1.00 41.56 263 ILE B C 1
ATOM 3475 O O . ILE B 1 266 ? 16.551 -44.284 29.182 1.00 41.34 263 ILE B O 1
ATOM 3480 N N . GLY B 1 267 ? 17.516 -46.310 29.337 1.00 43.89 264 GLY B N 1
ATOM 3481 C CA . GLY B 1 267 ? 16.472 -46.975 28.556 1.00 48.33 264 GLY B CA 1
ATOM 3482 C C . GLY B 1 267 ? 16.636 -46.729 27.068 1.00 51.78 264 GLY B C 1
ATOM 3483 O O . GLY B 1 267 ? 17.757 -46.665 26.565 1.00 54.14 264 GLY B O 1
ATOM 3484 N N . ASP B 1 268 ? 15.514 -46.592 26.360 1.00 61.63 265 ASP B N 1
ATOM 3485 C CA . ASP B 1 268 ? 15.532 -46.332 24.899 1.00 70.46 265 ASP B CA 1
ATOM 3486 C C . ASP B 1 268 ? 16.114 -44.960 24.583 1.00 73.92 265 ASP B C 1
ATOM 3487 O O . ASP B 1 268 ? 16.683 -44.769 23.506 1.00 89.36 265 ASP B O 1
ATOM 3492 N N . GLY B 1 269 ? 15.959 -44.019 25.521 1.00 65.90 266 GLY B N 1
ATOM 3493 C CA . GLY B 1 269 ? 16.572 -42.694 25.425 1.00 65.29 266 GLY B CA 1
ATOM 3494 C C . GLY B 1 269 ? 16.254 -41.803 24.227 1.00 66.89 266 GLY B C 1
ATOM 3495 O O . GLY B 1 269 ? 15.169 -41.201 24.164 1.00 59.69 266 GLY B O 1
ATOM 3496 N N . PHE B 1 270 ? 17.240 -41.653 23.327 1.00 67.46 267 PHE B N 1
ATOM 3497 C CA . PHE B 1 270 ? 17.076 -40.850 22.111 1.00 70.97 267 PHE B CA 1
ATOM 3498 C C . PHE B 1 270 ? 15.988 -41.501 21.283 1.00 81.44 267 PHE B C 1
ATOM 3499 O O . PHE B 1 270 ? 15.130 -40.801 20.744 1.00 82.25 267 PHE B O 1
ATOM 3507 N N . LEU B 1 271 ? 16.030 -42.841 21.211 1.00 85.75 268 LEU B N 1
ATOM 3508 C CA . LEU B 1 271 ? 15.024 -43.642 20.494 1.00 92.39 268 LEU B CA 1
ATOM 3509 C C . LEU B 1 271 ? 13.570 -43.263 20.886 1.00 93.03 268 LEU B C 1
ATOM 3510 O O . LEU B 1 271 ? 12.679 -43.247 20.026 1.00 93.94 268 LEU B O 1
ATOM 3515 N N . ALA B 1 272 ? 13.345 -42.942 22.168 1.00 88.35 269 ALA B N 1
ATOM 3516 C CA . ALA B 1 272 ? 12.010 -42.532 22.665 1.00 85.35 269 ALA B CA 1
ATOM 3517 C C . ALA B 1 272 ? 11.540 -41.179 22.085 1.00 80.57 269 ALA B C 1
ATOM 3518 O O . ALA B 1 272 ? 11.996 -40.103 22.489 1.00 71.70 269 ALA B O 1
ATOM 3520 N N . ARG B 1 298 ? 10.505 -48.982 29.267 1.00 77.93 295 ARG B N 1
ATOM 3521 C CA . ARG B 1 298 ? 10.976 -47.963 28.318 1.00 81.80 295 ARG B CA 1
ATOM 3522 C C . ARG B 1 298 ? 11.827 -46.927 29.028 1.00 67.42 295 ARG B C 1
ATOM 3523 O O . ARG B 1 298 ? 12.774 -46.375 28.461 1.00 60.20 295 ARG B O 1
ATOM 3531 N N . ALA B 1 299 ? 11.444 -46.673 30.278 1.00 59.03 296 ALA B N 1
ATOM 3532 C CA . ALA B 1 299 ? 12.097 -45.727 31.171 1.00 53.11 296 ALA B CA 1
ATOM 3533 C C . ALA B 1 299 ? 13.533 -46.157 31.608 1.00 49.15 296 ALA B C 1
ATOM 3534 O O . ALA B 1 299 ? 14.307 -45.320 32.098 1.00 43.71 296 ALA B O 1
ATOM 3536 N N . GLY B 1 300 ? 13.853 -47.453 31.470 1.00 44.78 297 GLY B N 1
ATOM 3537 C CA . GLY B 1 300 ? 15.169 -47.977 31.828 1.00 41.62 297 GLY B CA 1
ATOM 3538 C C . GLY B 1 300 ? 15.426 -48.031 33.323 1.00 40.18 297 GLY B C 1
ATOM 3539 O O . GLY B 1 300 ? 16.589 -47.927 33.765 1.00 37.54 297 GLY B O 1
ATOM 3540 N N . GLY B 1 301 ? 14.329 -48.135 34.090 1.00 38.08 298 GLY B N 1
ATOM 3541 C CA . GLY B 1 301 ? 14.349 -48.294 35.550 1.00 36.93 298 GLY B CA 1
ATOM 3542 C C . GLY B 1 301 ? 14.519 -47.066 36.454 1.00 36.58 298 GLY B C 1
ATOM 3543 O O . GLY B 1 301 ? 14.612 -47.204 37.687 1.00 35.74 298 GLY B O 1
ATOM 3544 N N . ILE B 1 302 ? 14.619 -45.884 35.857 1.00 35.68 299 ILE B N 1
ATOM 3545 C CA . ILE B 1 302 ? 14.727 -44.648 36.618 1.00 35.23 299 ILE B CA 1
ATOM 3546 C C . ILE B 1 302 ? 13.673 -43.693 36.071 1.00 35.58 299 ILE B C 1
ATOM 3547 O O . ILE B 1 302 ? 13.668 -43.397 34.896 1.00 33.92 299 ILE B O 1
ATOM 3552 N N . GLU B 1 303 ? 12.821 -43.187 36.945 1.00 38.31 300 GLU B N 1
ATOM 3553 C CA . GLU B 1 303 ? 11.734 -42.307 36.560 1.00 42.06 300 GLU B CA 1
ATOM 3554 C C . GLU B 1 303 ? 11.684 -41.188 37.604 1.00 41.18 300 GLU B C 1
ATOM 3555 O O . GLU B 1 303 ? 11.771 -41.443 38.813 1.00 40.49 300 GLU B O 1
ATOM 3561 N N . GLY B 1 304 ? 11.631 -39.950 37.139 1.00 40.11 301 GLY B N 1
ATOM 3562 C CA . GLY B 1 304 ? 11.589 -38.800 38.003 1.00 38.83 301 GLY B CA 1
ATOM 3563 C C . GLY B 1 304 ? 12.752 -38.700 38.966 1.00 40.06 301 GLY B C 1
ATOM 3564 O O . GLY B 1 304 ? 12.561 -38.233 40.103 1.00 43.10 301 GLY B O 1
ATOM 3565 N N . GLY B 1 305 ? 13.951 -39.103 38.512 1.00 38.92 302 GLY B N 1
ATOM 3566 C CA . GLY B 1 305 ? 15.179 -39.095 39.317 1.00 37.76 302 GLY B CA 1
ATOM 3567 C C . GLY B 1 305 ? 15.354 -40.274 40.292 1.00 38.99 302 GLY B C 1
ATOM 3568 O O . GLY B 1 305 ? 16.389 -40.373 41.012 1.00 37.75 302 GLY B O 1
ATOM 3569 N N . MET B 1 306 ? 14.365 -41.165 40.347 1.00 39.35 303 MET B N 1
ATOM 3570 C CA . MET B 1 306 ? 14.415 -42.320 41.270 1.00 40.73 303 MET B CA 1
ATOM 3571 C C . MET B 1 306 ? 14.272 -43.671 40.624 1.00 38.83 303 MET B C 1
ATOM 3572 O O . MET B 1 306 ? 13.531 -43.837 39.659 1.00 40.79 303 MET B O 1
ATOM 3577 N N . SER B 1 307 ? 14.984 -44.651 41.151 1.00 37.63 304 SER B N 1
ATOM 3578 C CA . SER B 1 307 ? 14.807 -46.012 40.682 1.00 36.45 304 SER B CA 1
ATOM 3579 C C . SER B 1 307 ? 13.333 -46.409 40.907 1.00 36.93 304 SER B C 1
ATOM 3580 O O . SER B 1 307 ? 12.717 -46.030 41.926 1.00 36.49 304 SER B O 1
ATOM 3583 N N . ASN B 1 308 ? 12.761 -47.145 39.955 1.00 37.29 305 ASN B N 1
ATOM 3584 C CA . ASN B 1 308 ? 11.362 -47.590 40.047 1.00 37.80 305 ASN B CA 1
ATOM 3585 C C . ASN B 1 308 ? 11.154 -49.097 40.374 1.00 39.09 305 ASN B C 1
ATOM 3586 O O . ASN B 1 308 ? 10.027 -49.551 40.471 1.00 40.69 305 ASN B O 1
ATOM 3591 N N . GLY B 1 309 ? 12.221 -49.874 40.526 1.00 40.66 306 GLY B N 1
ATOM 3592 C CA . GLY B 1 309 ? 12.096 -51.302 40.853 1.00 40.64 306 GLY B CA 1
ATOM 3593 C C . GLY B 1 309 ? 12.316 -52.181 39.650 1.00 42.01 306 GLY B C 1
ATOM 3594 O O . GLY B 1 309 ? 12.470 -53.389 39.760 1.00 44.15 306 GLY B O 1
ATOM 3595 N N . GLN B 1 310 ? 12.269 -51.575 38.482 1.00 44.82 307 GLN B N 1
ATOM 3596 C CA . GLN B 1 310 ? 12.543 -52.268 37.229 1.00 46.02 307 GLN B CA 1
ATOM 3597 C C . GLN B 1 310 ? 14.055 -52.436 37.084 1.00 43.32 307 GLN B C 1
ATOM 3598 O O . GLN B 1 310 ? 14.832 -51.937 37.897 1.00 40.50 307 GLN B O 1
ATOM 3604 N N . VAL B 1 311 ? 14.438 -53.150 36.029 1.00 41.17 308 VAL B N 1
ATOM 3605 C CA . VAL B 1 311 ? 15.813 -53.291 35.632 1.00 40.24 308 VAL B CA 1
ATOM 3606 C C . VAL B 1 311 ? 16.332 -51.913 35.192 1.00 38.46 308 VAL B C 1
ATOM 3607 O O . VAL B 1 311 ? 15.624 -51.162 34.526 1.00 37.92 308 VAL B O 1
ATOM 3611 N N . ILE B 1 312 ? 17.548 -51.561 35.599 1.00 37.08 309 ILE B N 1
ATOM 3612 C CA . ILE B 1 312 ? 18.140 -50.285 35.179 1.00 34.87 309 ILE B CA 1
ATOM 3613 C C . ILE B 1 312 ? 19.013 -50.623 33.998 1.00 34.37 309 ILE B C 1
ATOM 3614 O O . ILE B 1 312 ? 19.865 -51.537 34.069 1.00 32.55 309 ILE B O 1
ATOM 3619 N N . ARG B 1 313 ? 18.767 -49.882 32.920 1.00 34.84 310 ARG B N 1
ATOM 3620 C CA . ARG B 1 313 ? 19.390 -50.101 31.615 1.00 36.04 310 ARG B CA 1
ATOM 3621 C C . ARG B 1 313 ? 20.100 -48.782 31.259 1.00 34.43 310 ARG B C 1
ATOM 3622 O O . ARG B 1 313 ? 19.442 -47.774 31.031 1.00 33.47 310 ARG B O 1
ATOM 3630 N N . VAL B 1 314 ? 21.438 -48.797 31.280 1.00 32.64 311 VAL B N 1
ATOM 3631 C CA . VAL B 1 314 ? 22.272 -47.649 30.980 1.00 32.11 311 VAL B CA 1
ATOM 3632 C C . VAL B 1 314 ? 23.081 -47.945 29.737 1.00 32.69 311 VAL B C 1
ATOM 3633 O O . VAL B 1 314 ? 23.762 -48.974 29.668 1.00 33.70 311 VAL B O 1
ATOM 3637 N N . ARG B 1 315 ? 23.036 -47.048 28.758 1.00 32.86 312 ARG B N 1
ATOM 3638 C CA . ARG B 1 315 ? 23.794 -47.211 27.537 1.00 33.72 312 ARG B CA 1
ATOM 3639 C C . ARG B 1 315 ? 24.801 -46.112 27.349 1.00 31.88 312 ARG B C 1
ATOM 3640 O O . ARG B 1 315 ? 24.524 -44.958 27.655 1.00 31.12 312 ARG B O 1
ATOM 3648 N N . GLY B 1 316 ? 25.953 -46.466 26.806 1.00 30.97 313 GLY B N 1
ATOM 3649 C CA . GLY B 1 316 ? 27.021 -45.502 26.608 1.00 31.29 313 GLY B CA 1
ATOM 3650 C C . GLY B 1 316 ? 27.594 -45.585 25.223 1.00 31.76 313 GLY B C 1
ATOM 3651 O O . GLY B 1 316 ? 27.950 -46.642 24.788 1.00 31.75 313 GLY B O 1
ATOM 3652 N N . ALA B 1 317 ? 27.658 -44.457 24.541 1.00 32.47 314 ALA B N 1
ATOM 3653 C CA . ALA B 1 317 ? 28.195 -44.401 23.215 1.00 34.09 314 ALA B CA 1
ATOM 3654 C C . ALA B 1 317 ? 29.646 -44.029 23.327 1.00 36.08 314 ALA B C 1
ATOM 3655 O O . ALA B 1 317 ? 30.059 -43.123 24.044 1.00 34.83 314 ALA B O 1
ATOM 3657 N N . MET B 1 318 ? 30.433 -44.711 22.548 1.00 40.64 315 MET B N 1
ATOM 3658 C CA . MET B 1 318 ? 31.821 -44.506 22.617 1.00 44.51 315 MET B CA 1
ATOM 3659 C C . MET B 1 318 ? 32.440 -44.449 21.247 1.00 48.28 315 MET B C 1
ATOM 3660 O O . MET B 1 318 ? 32.029 -45.159 20.336 1.00 49.46 315 MET B O 1
ATOM 3665 N N . LYS B 1 319 ? 33.443 -43.590 21.138 1.00 52.86 316 LYS B N 1
ATOM 3666 C CA . LYS B 1 319 ? 34.204 -43.419 19.928 1.00 60.90 316 LYS B CA 1
ATOM 3667 C C . LYS B 1 319 ? 35.520 -42.769 20.285 1.00 65.41 316 LYS B C 1
ATOM 3668 O O . LYS B 1 319 ? 35.531 -41.586 20.655 1.00 68.80 316 LYS B O 1
ATOM 3674 N N . PRO B 1 320 ? 36.633 -43.528 20.182 1.00 72.00 317 PRO B N 1
ATOM 3675 C CA . PRO B 1 320 ? 37.992 -42.984 20.473 1.00 76.77 317 PRO B CA 1
ATOM 3676 C C . PRO B 1 320 ? 38.479 -42.012 19.401 1.00 66.48 317 PRO B C 1
ATOM 3677 O O . PRO B 1 320 ? 38.220 -42.260 18.228 1.00 59.35 317 PRO B O 1
ATOM 3681 N N . SER B 1 348 ? 41.855 -56.821 19.623 1.00 89.47 345 SER B N 1
ATOM 3682 C CA . SER B 1 348 ? 42.494 -55.515 19.710 1.00 85.34 345 SER B CA 1
ATOM 3683 C C . SER B 1 348 ? 41.445 -54.390 19.895 1.00 77.17 345 SER B C 1
ATOM 3684 O O . SER B 1 348 ? 41.798 -53.307 20.393 1.00 74.05 345 SER B O 1
ATOM 3687 N N . THR B 1 349 ? 40.173 -54.645 19.510 1.00 65.48 346 THR B N 1
ATOM 3688 C CA . THR B 1 349 ? 39.067 -53.661 19.720 1.00 58.00 346 THR B CA 1
ATOM 3689 C C . THR B 1 349 ? 38.910 -53.300 21.206 1.00 52.67 346 THR B C 1
ATOM 3690 O O . THR B 1 349 ? 39.019 -54.181 22.092 1.00 50.11 346 THR B O 1
ATOM 3694 N N . ALA B 1 350 ? 38.557 -52.040 21.470 1.00 46.39 347 ALA B N 1
ATOM 3695 C CA . ALA B 1 350 ? 38.390 -51.581 22.855 1.00 42.63 347 ALA B CA 1
ATOM 3696 C C . ALA B 1 350 ? 36.950 -51.584 23.404 1.00 37.73 347 ALA B C 1
ATOM 3697 O O . ALA B 1 350 ? 36.750 -51.401 24.594 1.00 36.99 347 ALA B O 1
ATOM 3699 N N . VAL B 1 351 ? 35.957 -51.842 22.573 1.00 35.52 348 VAL B N 1
ATOM 3700 C CA . VAL B 1 351 ? 34.552 -51.725 23.034 1.00 33.54 348 VAL B CA 1
ATOM 3701 C C . VAL B 1 351 ? 34.123 -52.679 24.142 1.00 32.86 348 VAL B C 1
ATOM 3702 O O . VAL B 1 351 ? 33.426 -52.257 25.050 1.00 32.56 348 VAL B O 1
ATOM 3706 N N . PRO B 1 352 ? 34.515 -53.959 24.068 1.00 33.17 349 PRO B N 1
ATOM 3707 C CA . PRO B 1 352 ? 34.158 -54.873 25.156 1.00 33.28 349 PRO B CA 1
ATOM 3708 C C . PRO B 1 352 ? 34.802 -54.475 26.489 1.00 32.83 349 PRO B C 1
ATOM 3709 O O . PRO B 1 352 ? 34.159 -54.454 27.540 1.00 32.87 349 PRO B O 1
ATOM 3713 N N . ALA B 1 353 ? 36.072 -54.151 26.464 1.00 32.71 350 ALA B N 1
ATOM 3714 C CA . ALA B 1 353 ? 36.721 -53.654 27.682 1.00 32.07 350 ALA B CA 1
ATOM 3715 C C . ALA B 1 353 ? 35.967 -52.389 28.229 1.00 30.80 350 ALA B C 1
ATOM 3716 O O . ALA B 1 353 ? 35.781 -52.233 29.445 1.00 31.21 350 ALA B O 1
ATOM 3718 N N . ALA B 1 354 ? 35.526 -51.496 27.349 1.00 29.60 351 ALA B N 1
ATOM 3719 C CA . ALA B 1 354 ? 34.802 -50.305 27.819 1.00 28.61 351 ALA B CA 1
ATOM 3720 C C . ALA B 1 354 ? 33.504 -50.713 28.502 1.00 28.01 351 ALA B C 1
ATOM 3721 O O . ALA B 1 354 ? 33.085 -50.104 29.471 1.00 27.44 351 ALA B O 1
ATOM 3723 N N . SER B 1 355 ? 32.880 -51.787 28.042 1.00 28.33 352 SER B N 1
ATOM 3724 C CA . SER B 1 355 ? 31.622 -52.200 28.677 1.00 28.15 352 SER B CA 1
ATOM 3725 C C . SER B 1 355 ? 31.880 -52.641 30.110 1.00 28.30 352 SER B C 1
ATOM 3726 O O . SER B 1 355 ? 31.092 -52.326 31.009 1.00 27.84 352 SER B O 1
ATOM 3729 N N . VAL B 1 356 ? 33.016 -53.304 30.322 1.00 28.93 353 VAL B N 1
ATOM 3730 C CA . VAL B 1 356 ? 33.414 -53.796 31.633 1.00 29.55 353 VAL B CA 1
ATOM 3731 C C . VAL B 1 356 ? 33.795 -52.681 32.580 1.00 29.29 353 VAL B C 1
ATOM 3732 O O . VAL B 1 356 ? 33.455 -52.730 33.780 1.00 30.37 353 VAL B O 1
ATOM 3736 N N . VAL B 1 357 ? 34.538 -51.704 32.073 1.00 28.57 354 VAL B N 1
ATOM 3737 C CA . VAL B 1 357 ? 34.899 -50.561 32.870 1.00 28.06 354 VAL B CA 1
ATOM 3738 C C . VAL B 1 357 ? 33.641 -49.751 33.275 1.00 27.45 354 VAL B C 1
ATOM 3739 O O . VAL B 1 357 ? 33.526 -49.238 34.425 1.00 26.98 354 VAL B O 1
ATOM 3743 N N . ALA B 1 358 ? 32.704 -49.617 32.329 1.00 26.98 355 ALA B N 1
ATOM 3744 C CA . ALA B 1 358 ? 31.467 -48.855 32.581 1.00 26.68 355 ALA B CA 1
ATOM 3745 C C . ALA B 1 358 ? 30.625 -49.558 33.647 1.00 26.80 355 ALA B C 1
ATOM 3746 O O . ALA B 1 358 ? 29.945 -48.927 34.456 1.00 26.52 355 ALA B O 1
ATOM 3748 N N . GLU B 1 359 ? 30.679 -50.890 33.644 1.00 27.43 356 GLU B N 1
ATOM 3749 C CA . GLU B 1 359 ? 29.977 -51.684 34.635 1.00 27.84 356 GLU B CA 1
ATOM 3750 C C . GLU B 1 359 ? 30.583 -51.366 36.018 1.00 27.66 356 GLU B C 1
ATOM 3751 O O . GLU B 1 359 ? 29.848 -51.126 36.987 1.00 27.54 356 GLU B O 1
ATOM 3757 N N . ALA B 1 360 ? 31.907 -51.295 36.100 1.00 27.68 357 ALA B N 1
ATOM 3758 C CA . ALA B 1 360 ? 32.579 -50.912 37.374 1.00 28.09 357 ALA B CA 1
ATOM 3759 C C . ALA B 1 360 ? 32.055 -49.560 37.928 1.00 27.87 357 ALA B C 1
ATOM 3760 O O . ALA B 1 360 ? 31.718 -49.457 39.125 1.00 27.83 357 ALA B O 1
ATOM 3762 N N . MET B 1 361 ? 31.935 -48.561 37.048 1.00 27.63 358 MET B N 1
ATOM 3763 C CA . MET B 1 361 ? 31.501 -47.232 37.481 1.00 27.64 358 MET B CA 1
ATOM 3764 C C . MET B 1 361 ? 30.021 -47.215 37.823 1.00 27.32 358 MET B C 1
ATOM 3765 O O . MET B 1 361 ? 29.611 -46.547 38.785 1.00 27.90 358 MET B O 1
ATOM 3770 N N . VAL B 1 362 ? 29.215 -47.952 37.067 1.00 27.05 359 VAL B N 1
ATOM 3771 C CA . VAL B 1 362 ? 27.798 -48.096 37.407 1.00 26.74 359 VAL B CA 1
ATOM 3772 C C . VAL B 1 362 ? 27.678 -48.792 38.763 1.00 27.07 359 VAL B C 1
ATOM 3773 O O . VAL B 1 362 ? 26.896 -48.369 39.626 1.00 27.30 359 VAL B O 1
ATOM 3777 N N . ARG B 1 363 ? 28.477 -49.830 38.996 1.00 27.49 360 ARG B N 1
ATOM 3778 C CA . ARG B 1 363 ? 28.418 -50.511 40.286 1.00 27.84 360 ARG B CA 1
ATOM 3779 C C . ARG B 1 363 ? 28.744 -49.563 41.415 1.00 28.08 360 ARG B C 1
ATOM 3780 O O . ARG B 1 363 ? 28.000 -49.478 42.371 1.00 28.68 360 ARG B O 1
ATOM 3788 N N . LEU B 1 364 ? 29.823 -48.797 41.280 1.00 28.26 361 LEU B N 1
ATOM 3789 C CA . LEU B 1 364 ? 30.216 -47.835 42.306 1.00 28.64 361 LEU B CA 1
ATOM 3790 C C . LEU B 1 364 ? 29.134 -46.781 42.600 1.00 28.83 361 LEU B C 1
ATOM 3791 O O . LEU B 1 364 ? 28.898 -46.444 43.745 1.00 28.98 361 LEU B O 1
ATOM 3796 N N . THR B 1 365 ? 28.516 -46.226 41.561 1.00 28.96 362 THR B N 1
ATOM 3797 C CA . THR B 1 365 ? 27.465 -45.227 41.763 1.00 29.48 362 THR B CA 1
ATOM 3798 C C . THR B 1 365 ? 26.262 -45.874 42.454 1.00 29.93 362 THR B C 1
ATOM 3799 O O . THR B 1 365 ? 25.685 -45.304 43.404 1.00 30.66 362 THR B O 1
ATOM 3803 N N . LEU B 1 366 ? 25.871 -47.063 41.975 1.00 30.22 363 LEU B N 1
ATOM 3804 C CA . LEU B 1 366 ? 24.770 -47.802 42.603 1.00 30.38 363 LEU B CA 1
ATOM 3805 C C . LEU B 1 366 ? 25.049 -48.129 44.079 1.00 30.59 363 LEU B C 1
ATOM 3806 O O . LEU B 1 366 ? 24.142 -48.030 44.941 1.00 30.20 363 LEU B O 1
ATOM 3811 N N . ALA B 1 367 ? 26.300 -48.487 44.373 1.00 30.54 364 ALA B N 1
ATOM 3812 C CA . ALA B 1 367 ? 26.674 -48.815 45.732 1.00 31.10 364 ALA B CA 1
ATOM 3813 C C . ALA B 1 367 ? 26.573 -47.569 46.615 1.00 31.75 364 ALA B C 1
ATOM 3814 O O . ALA B 1 367 ? 26.089 -47.612 47.745 1.00 31.90 364 ALA B O 1
ATOM 3816 N N . LYS B 1 368 ? 27.000 -46.453 46.070 1.00 32.98 365 LYS B N 1
ATOM 3817 C CA . LYS B 1 368 ? 27.010 -45.240 46.792 1.00 34.43 365 LYS B CA 1
ATOM 3818 C C . LYS B 1 368 ? 25.621 -44.755 47.129 1.00 34.52 365 LYS B C 1
ATOM 3819 O O . LYS B 1 368 ? 25.376 -44.296 48.220 1.00 34.10 365 LYS B O 1
ATOM 3825 N N . TYR B 1 369 ? 24.727 -44.817 46.159 1.00 35.17 366 TYR B N 1
ATOM 3826 C CA . TYR B 1 369 ? 23.356 -44.347 46.356 1.00 35.89 366 TYR B CA 1
ATOM 3827 C C . TYR B 1 369 ? 22.536 -45.298 47.228 1.00 37.02 366 TYR B C 1
ATOM 3828 O O . TYR B 1 369 ? 21.645 -44.841 47.973 1.00 36.95 366 TYR B O 1
ATOM 3837 N N . ALA B 1 370 ? 22.817 -46.604 47.121 1.00 36.65 367 ALA B N 1
ATOM 3838 C CA . ALA B 1 370 ? 22.053 -47.601 47.891 1.00 38.71 367 ALA B CA 1
ATOM 3839 C C . ALA B 1 370 ? 22.452 -47.510 49.323 1.00 40.15 367 ALA B C 1
ATOM 3840 O O . ALA B 1 370 ? 21.618 -47.596 50.199 1.00 41.93 367 ALA B O 1
ATOM 3842 N N . LEU B 1 371 ? 23.737 -47.334 49.567 1.00 42.01 368 LEU B N 1
ATOM 3843 C CA . LEU B 1 371 ? 24.237 -47.209 50.926 1.00 44.32 368 LEU B CA 1
ATOM 3844 C C . LEU B 1 371 ? 23.732 -45.880 51.564 1.00 48.31 368 LEU B C 1
ATOM 3845 O O . LEU B 1 371 ? 23.402 -45.836 52.755 1.00 47.14 368 LEU B O 1
ATOM 3850 N N . ASP B 1 372 ? 23.639 -44.804 50.783 1.00 47.92 369 ASP B N 1
ATOM 3851 C CA . ASP B 1 372 ? 23.160 -43.557 51.344 1.00 49.87 369 ASP B CA 1
ATOM 3852 C C . ASP B 1 372 ? 21.694 -43.711 51.806 1.00 53.30 369 ASP B C 1
ATOM 3853 O O . ASP B 1 372 ? 21.314 -43.209 52.862 1.00 56.37 369 ASP B O 1
ATOM 3858 N N . LYS B 1 373 ? 20.889 -44.406 51.008 1.00 48.99 370 LYS B N 1
ATOM 3859 C CA . LYS B 1 373 ? 19.485 -44.603 51.297 1.00 49.17 370 LYS B CA 1
ATOM 3860 C C . LYS B 1 373 ? 19.186 -45.631 52.422 1.00 49.84 370 LYS B C 1
ATOM 3861 O O . LYS B 1 373 ? 18.272 -45.404 53.191 1.00 49.67 370 LYS B O 1
ATOM 3867 N N . PHE B 1 374 ? 19.939 -46.733 52.499 1.00 48.80 371 PHE B N 1
ATOM 3868 C CA . PHE B 1 374 ? 19.712 -47.813 53.476 1.00 49.34 371 PHE B CA 1
ATOM 3869 C C . PHE B 1 374 ? 20.926 -48.173 54.342 1.00 54.01 371 PHE B C 1
ATOM 3870 O O . PHE B 1 374 ? 20.938 -49.190 55.074 1.00 58.43 371 PHE B O 1
ATOM 3878 N N . GLY B 1 375 ? 21.972 -47.382 54.244 1.00 55.08 372 GLY B N 1
ATOM 3879 C CA . GLY B 1 375 ? 23.208 -47.727 54.887 1.00 53.99 372 GLY B CA 1
ATOM 3880 C C . GLY B 1 375 ? 23.152 -47.950 56.358 1.00 54.68 372 GLY B C 1
ATOM 3881 O O . GLY B 1 375 ? 22.523 -47.183 57.070 1.00 56.17 372 GLY B O 1
ATOM 3882 N N . GLY B 1 376 ? 23.811 -49.033 56.777 1.00 48.13 373 GLY B N 1
ATOM 3883 C CA . GLY B 1 376 ? 24.012 -49.397 58.168 1.00 47.43 373 GLY B CA 1
ATOM 3884 C C . GLY B 1 376 ? 25.512 -49.625 58.273 1.00 51.61 373 GLY B C 1
ATOM 3885 O O . GLY B 1 376 ? 26.243 -49.492 57.271 1.00 51.83 373 GLY B O 1
ATOM 3886 N N . ASP B 1 377 ? 25.983 -49.992 59.456 1.00 52.89 374 ASP B N 1
ATOM 3887 C CA . ASP B 1 377 ? 27.414 -50.203 59.690 1.00 54.09 374 ASP B CA 1
ATOM 3888 C C . ASP B 1 377 ? 27.917 -51.589 59.345 1.00 47.71 374 ASP B C 1
ATOM 3889 O O . ASP B 1 377 ? 29.127 -51.801 59.264 1.00 45.88 374 ASP B O 1
ATOM 3894 N N . SER B 1 378 ? 27.006 -52.522 59.113 1.00 43.35 375 SER B N 1
ATOM 3895 C CA . SER B 1 378 ? 27.410 -53.853 58.742 1.00 42.22 375 SER B CA 1
ATOM 3896 C C . SER B 1 378 ? 26.485 -54.316 57.645 1.00 39.60 375 SER B C 1
ATOM 3897 O O . SER B 1 378 ? 25.380 -53.805 57.505 1.00 40.20 375 SER B O 1
ATOM 3900 N N . VAL B 1 379 ? 26.939 -55.255 56.834 1.00 38.39 376 VAL B N 1
ATOM 3901 C CA . VAL B 1 379 ? 26.080 -55.798 55.799 1.00 38.38 376 VAL B CA 1
ATOM 3902 C C . VAL B 1 379 ? 24.780 -56.265 56.437 1.00 39.92 376 VAL B C 1
ATOM 3903 O O . VAL B 1 379 ? 23.726 -55.940 55.939 1.00 41.42 376 VAL B O 1
ATOM 3907 N N . ALA B 1 380 ? 24.831 -56.963 57.576 1.00 42.16 377 ALA B N 1
ATOM 3908 C CA . ALA B 1 380 ? 23.570 -57.456 58.197 1.00 43.52 377 ALA B CA 1
ATOM 3909 C C . ALA B 1 380 ? 22.592 -56.359 58.573 1.00 44.48 377 ALA B C 1
ATOM 3910 O O . ALA B 1 380 ? 21.386 -56.579 58.577 1.00 44.80 377 ALA B O 1
ATOM 3912 N N . GLU B 1 381 ? 23.103 -55.201 58.949 1.00 45.79 378 GLU B N 1
ATOM 3913 C CA . GLU B 1 381 ? 22.235 -54.127 59.376 1.00 48.82 378 GLU B CA 1
ATOM 3914 C C . GLU B 1 381 ? 21.627 -53.508 58.124 1.00 46.16 378 GLU B C 1
ATOM 3915 O O . GLU B 1 381 ? 20.430 -53.150 58.089 1.00 45.92 378 GLU B O 1
ATOM 3921 N N . THR B 1 382 ? 22.453 -53.425 57.085 1.00 42.91 379 THR B N 1
ATOM 3922 C CA . THR B 1 382 ? 22.035 -52.870 55.797 1.00 41.17 379 THR B CA 1
ATOM 3923 C C . THR B 1 382 ? 20.858 -53.656 55.213 1.00 40.62 379 THR B C 1
ATOM 3924 O O . THR B 1 382 ? 19.881 -53.031 54.825 1.00 41.05 379 THR B O 1
ATOM 3928 N N . ARG B 1 383 ? 20.915 -54.998 55.185 1.00 42.81 380 ARG B N 1
ATOM 3929 C CA . ARG B 1 383 ? 19.773 -55.806 54.670 1.00 48.50 380 ARG B CA 1
ATOM 3930 C C . ARG B 1 383 ? 18.585 -55.505 55.520 1.00 50.46 380 ARG B C 1
ATOM 3931 O O . ARG B 1 383 ? 17.482 -55.293 55.023 1.00 52.08 380 ARG B O 1
ATOM 3939 N N . ARG B 1 384 ? 18.826 -55.492 56.820 1.00 51.25 381 ARG B N 1
ATOM 3940 C CA . ARG B 1 384 ? 17.763 -55.273 57.794 1.00 57.69 381 ARG B CA 1
ATOM 3941 C C . ARG B 1 384 ? 17.070 -53.940 57.510 1.00 56.09 381 ARG B C 1
ATOM 3942 O O . ARG B 1 384 ? 15.851 -53.862 57.571 1.00 58.35 381 ARG B O 1
ATOM 3950 N N . ASN B 1 385 ? 17.831 -52.911 57.132 1.00 53.23 382 ASN B N 1
ATOM 3951 C CA . ASN B 1 385 ? 17.209 -51.630 56.789 1.00 54.55 382 ASN B CA 1
ATOM 3952 C C . ASN B 1 385 ? 16.428 -51.725 55.453 1.00 55.86 382 ASN B C 1
ATOM 3953 O O . ASN B 1 385 ? 15.383 -51.073 55.281 1.00 56.92 382 ASN B O 1
ATOM 3958 N N . LEU B 1 386 ? 16.916 -52.548 54.524 1.00 51.59 383 LEU B N 1
ATOM 3959 C CA . LEU B 1 386 ? 16.188 -52.772 53.277 1.00 48.97 383 LEU B CA 1
ATOM 3960 C C . LEU B 1 386 ? 14.822 -53.421 53.576 1.00 52.60 383 LEU B C 1
ATOM 3961 O O . LEU B 1 386 ? 13.815 -52.957 53.073 1.00 53.95 383 LEU B O 1
ATOM 3966 N N . GLU B 1 387 ? 14.796 -54.471 54.409 1.00 58.10 384 GLU B N 1
ATOM 3967 C CA . GLU B 1 387 ? 13.545 -55.198 54.722 1.00 62.69 384 GLU B CA 1
ATOM 3968 C C . GLU B 1 387 ? 12.519 -54.348 55.440 1.00 61.71 384 GLU B C 1
ATOM 3969 O O . GLU B 1 387 ? 11.333 -54.484 55.221 1.00 62.26 384 GLU B O 1
ATOM 3975 N N . SER B 1 388 ? 13.007 -53.453 56.279 1.00 66.52 385 SER B N 1
ATOM 3976 C CA . SER B 1 388 ? 12.182 -52.498 56.992 1.00 69.10 385 SER B CA 1
ATOM 3977 C C . SER B 1 388 ? 11.444 -51.586 56.006 1.00 69.06 385 SER B C 1
ATOM 3978 O O . SER B 1 388 ? 10.218 -51.545 55.964 1.00 73.99 385 SER B O 1
ATOM 3981 N N . TYR B 1 389 ? 12.209 -50.854 55.215 1.00 67.35 386 TYR B N 1
ATOM 3982 C CA . TYR B 1 389 ? 11.662 -49.952 54.211 1.00 65.94 386 TYR B CA 1
ATOM 3983 C C . TYR B 1 389 ? 10.720 -50.667 53.250 1.00 65.27 386 TYR B C 1
ATOM 3984 O O . TYR B 1 389 ? 9.639 -50.186 52.927 1.00 66.69 386 TYR B O 1
ATOM 3993 N N . LEU B 1 390 ? 11.150 -51.841 52.828 1.00 67.59 387 LEU B N 1
ATOM 3994 C CA . LEU B 1 390 ? 10.456 -52.643 51.834 1.00 68.93 387 LEU B CA 1
ATOM 3995 C C . LEU B 1 390 ? 9.155 -53.232 52.407 1.00 72.62 387 LEU B C 1
ATOM 3996 O O . LEU B 1 390 ? 8.267 -53.643 51.651 1.00 70.05 387 LEU B O 1
ATOM 4001 N N . ALA B 1 391 ? 9.040 -53.249 53.739 1.00 73.55 388 ALA B N 1
ATOM 4002 C CA . ALA B 1 391 ? 7.838 -53.749 54.409 1.00 79.65 388 ALA B CA 1
ATOM 4003 C C . ALA B 1 391 ? 6.869 -52.604 54.773 1.00 84.32 388 ALA B C 1
ATOM 4004 O O . ALA B 1 391 ? 6.043 -52.750 55.659 1.00 84.53 388 ALA B O 1
ATOM 4006 N N . SER B 1 392 ? 6.959 -51.476 54.068 1.00 95.78 389 SER B N 1
ATOM 4007 C CA . SER B 1 392 ? 6.086 -50.322 54.331 1.00 96.94 389 SER B CA 1
ATOM 4008 C C . SER B 1 392 ? 5.922 -49.452 53.080 1.00 95.91 389 SER B C 1
ATOM 4009 O O . SER B 1 392 ? 5.501 -49.929 52.024 1.00 93.07 389 SER B O 1
#

Nearest PDB structures (foldseek):
  4ecd-assembly1_A-2  TM=1.004E+00  e=6.439E-59  Bifidobacterium longum subsp. infantis ATCC 15697 = JCM 1222 = DSM 20088
  4ecd-assembly1_B-2  TM=1.001E+00  e=1.807E-53  Bifidobacterium longum subsp. infantis ATCC 15697 = JCM 1222 = DSM 20088
  2o12-assembly1_A  TM=9.548E-01  e=9.507E-34  Mycobacterium tuberculosis H37Rv
  2g85-assembly1_A  TM=9.438E-01  e=4.421E-34  Mycobacterium tuberculosis
  1q1l-assembly1_A  TM=8.858E-01  e=8.715E-29  Aquifex aeolicus

InterPro domains:
  IPR000453 Chorismate synthase [MF_00300] (2-375)
  IPR000453 Chorismate synthase [PF01264] (2-368)
  IPR000453 Chorismate synthase [PIRSF001456] (1-383)
  IPR000453 Chorismate synthase [PTHR21085] (1-384)
  IPR000453 Chorismate synthase [TIGR00033] (2-372)
  IPR000453 Chorismate synthase [cd07304] (2-364)
  IPR020541 Chorismate synthase, conserved site [PS00787] (8-23)
  IPR020541 Chorismate synthase, conserved site [PS00789] (342-358)
  IPR035904 Chorismate synthase AroC superfamily [G3DSA:3.60.150.10] (1-395)
  IPR035904 Chorismate synthase AroC superfamily [SSF103263] (2-390)

Foldseek 3Di:
DFWDKDKDDDLADFWIKIKIAQQFKFQQDDQVLLQVLLVLLPFADDDPGKDKDFPDQDDPRIGDRGMTMMIIGDVPLSRLSSLLSSLQSLCCLQFVKHKDKAFQWKQHQGADPVPDDDDPVCRVVLSVQNRRDPRPVSSVVRSVSCVVDLAQQIKGKMKMKMARDAKDFFDLDPDCRQLQNVLQVLLCVDPQWDDKDWAVPVVDHNQQGDSRIGHRDMTMMMIIGGHVSGYNHSSSRSSSSSSNSSSSSRRLCVVQPDNHSVSSNVSVVVVVVD/DWDKDWDDDPDDFKIKIKIAQQFKFQQDDQVLLQVLQVLLVFACRKDKDFPDQDDPRIGHRGMTMMIIGDVPLSRLSSLLSSLQRLCCLQFVKHKDKAFQWKLHQGADPVDDDDDPVCVVVQSVQNRRDPRPVSSVVNVVSCVVDPNAQIKGKMKMKMARQAKDQFDLDPDCRQLQSQLQVLLCPDPFWDGKAWACRVVPHRQQGDSSIGGNDMTMMMTIGGHVYNNSSSRSSSSSSNSSSSSVRLCVVQNDNHSVSSNVSVVVVVVD

Sequence (542 aa):
AMMLRWQTAGESHGEALVAMIEGLPAGVRISTDDIVSALARRRLGYGRGQDKVRLLTGVRHGLTLGSPVAIEIANREETASRVALGEVAKQFLDQAFGIRTVAHVVALGGVQTNPDLPLPTTPDDLEALDASPVRTLDKEAEVRIIERINEAAADTLGGVIEVLAYGVPAGIGTYVESDRRLDAALASAIMGIQAFKGVEIGDGFLARAGGIEGGMSNGQVIRVRGAMKPSDSTAVPAASVVAEAMVRLTLAKYALDKFGGDSVAETRRNLESYLASMMLRWQTAGESHGEALVAMIEGLPAGVRISTDDIVSALARRRLGYQDKVRLLTGVRHGLTLGSPVAIEIANRETASRVALGEVAKQFLDQAFGIRTVAHVVALGGVQTNPDLPLPTPDDLEALDASPVRTLDKEAEVRIIERINEAAADTLGGVIEVLAYGVPAGIGTYVESDRRLDAALASAIMGIQAFKGVEIGDGFLARAGGIEGGMSNGQVIRVRGAMKPSTAVPAASVVAEAMVRLTLAKYALDKFGGDSVAETRRNLESYLAS

B-factor: mean 48.04, std 19.7, range [11.06, 154.56]

Solvent-accessible surface area: 23599 Å² total; per-residue (Å²): 135,130,2,123,51,105,40,55,31,126,66,189,29,161,29,8,55,0,76,0,72,23,3,5,31,28,0,150,3,43,52,104,45,0,39,62,4,0,55,31,43,138,75,26,44,25,92,83,180,12,135,18,138,35,81,64,8,32,151,150,37,79,5,98,36,49,58,0,10,0,42,1,39,109,163,38,23,2,0,20,6,0,0,0,6,0,0,59,24,0,1,54,24,0,13,37,2,121,10,4,1,18,0,8,8,0,18,68,26,117,20,59,112,124,67,123,78,5,53,30,126,40,62,152,50,0,39,83,14,52,0,6,6,73,7,157,127,0,17,96,99,0,37,110,72,0,78,133,51,68,0,75,64,19,7,8,19,0,1,1,0,0,48,48,2,15,44,13,1,24,35,168,102,39,40,84,186,8,0,6,0,18,0,0,8,15,0,0,2,4,62,18,4,24,0,0,10,0,0,44,4,52,160,28,217,24,4,2,0,102,26,0,28,5,44,39,119,47,0,31,0,45,0,1,6,78,82,127,49,33,4,37,0,4,26,13,0,9,3,0,9,4,21,0,26,0,8,2,0,63,30,0,15,122,96,6,24,24,115,33,16,62,58,0,123,147,50,16,121,69,87,110,88,138,157,2,131,63,78,62,57,30,128,68,183,32,166,27,6,48,0,72,0,64,37,3,5,30,30,0,144,3,46,52,105,43,0,48,62,5,0,56,36,45,184,82,37,99,212,29,134,16,134,40,80,67,7,36,146,168,36,71,4,79,35,46,60,0,6,0,39,0,44,110,152,42,23,0,1,19,7,0,0,0,8,0,0,60,31,0,2,61,24,2,17,42,2,108,14,7,1,16,0,10,9,0,16,68,24,112,17,68,120,130,77,116,85,4,50,24,122,40,63,152,46,1,33,83,7,47,0,9,3,61,12,106,140,0,18,98,119,0,34,110,84,9,94,137,53,92,20,76,68,16,10,10,19,0,2,1,0,1,46,50,4,13,46,11,0,20,19,165,102,40,40,87,133,9,0,7,0,17,0,0,9,12,0,1,3,3,59,10,3,25,0,0,4,1,0,40,1,44,143,49,231,24,3,2,0,107,22,0,37,4,45,42,117,45,1,41,0,48,0,2,12,86,81,97,9,34,0,6,27,10,0,7,3,0,10,2,22,1,26,0,8,0,0,60,23,0,19,97,83,9,37,14,118,35,5,61,58,0,114,145,49,13,102,75,84,97,88,136

Secondary structure (DSSP, 8-state):
---EEEEE--TTSSEEEEEEE-PPBT-B--HHHHHHHHHHTT---B-----EEEEESEETTEE-SS-EEEEEE----HHHHHHHHHHHHHHHHHH--EEEEEEEEETTEE--SSSPPP-GGGHHHHHHSTTS-S-HHHHHHHHHHHHT--GGG--EEEEEEEESPPS--B-SSSSTTSHHHHHHHHHHTSTTEEEEEETTTTT----SEETTEE-SS-EEEEEEE----B-SHHHHHHHHHHHHHHHHHHHHHHHH--SBHHHHHHHHHHHTT-/--EEEEE--TTSSEEEEEEE-PPBT-B--HHHHHHHHHHHH-----EEEEEESEETTEE-SS-EEEEEE----HHHHHHHHHHHHHHHHHH--EEEEEEEEETTEEPPTTSPPP-GGGHHHHHHSTTS-S-HHHHHHHHHHHHH--GGG--EEEEEEEESPPTT-B-SSSSTTSHHHHHHHHHHTSTTEEEEEETTTT----TTEETTEE-SS-EEEEEEE----SHHHHHHHHHHHHHHHHHHHHHHHH--SBHHHHHHHHHHHHT-